Protein AF-A0A7Z9T990-F1 (afdb_monomer_lite)

Sequence (482 aa):
MYRARITFRSVKLALWLLVIVITLSGATLLSQNRRGASSLRGVPALPPPDRPVVLYTAEHPRIRVVPIVSGLEHPWGIAFRRNGDILVTERDRGTLRVIRNGQLLDRDIPGVPEVYTGVRLSGLMDVAVHPEDDTLVYLTYSKPEERDGQRGATVALARGRLDAGAGALTEVRDIFVADGWGGGISASRLHWAADGKLFMSVGGAFQFAETGAYAQDSTTHFGKLLRLNDDGTAPVDNPFVNNADYLPEIYSMGHRNQLGLAFHPETGDLWATENGPQGGDEANIIKPGMNYGWPIASYSRQYSGLPSSETPWLAEFESPEVVWWPSIAPSGLTFYTGEQFPAWKGNLFVGSMMLGRMQHTGHLERIVFNRRGQEIRRESLLTELKQRIRDVQQGPDGYLYVLTEEDNSVLLRIEPARAITEWPGTIVPAVRLNEARIEPLPESSWTADQQTVAAKYTSGGNSRNVLETLIRQPALANRVFP

Foldseek 3Di:
DDDDDPDPPPVVVVVVVVVVVVVVVVVVVVVVVVVPPPDPDADDADDFDPAWDWDQDDQQGIWIKGFLDKQAAQWAEWEAAPVGKIWIARFLVQFIWIQDPSRTDPDTAPDRDDADNPDPQFGWHYWYAQPVHNQKIKTWGFAWDDDPNDIWTWIFIWIFGQDPVVSHTHPIDTLGTWQDIHQFWHAWDWDAAPVQKIKTAIARCDVVVVNQCCLVQQVGRYAFIFIAHPSRHADPPAPCCVPPSHDRRGFEGQGHAWAEWDAQPPPRFIWTWHDDAFWQTAIARRHGPFHQCTPQATPDAHPVRHRSHPHNDDPRHGDGLDTDVGTQRWHYKDAQCFDQCPVRHSWIKIWGQHGRPGQLQTFIKTFDADPVRHTDDIDTHPRVSSFGWHYWDQDPNRWIWTWTGDRIITIMTMGRPPPCPDDPPDDDPPPPPVVDPPPPDPPVPDDPVRVVVLVVPDPDPDSPPPVVVQDPDPVRNVVVPD

Secondary structure (DSSP, 8-state):
-------THHHHHHHHHHHHHHHHHHHHHHHHTTSS-----SPPP-PPPSS-EEE--SSSS-EEEEEEEEEESSEEEEEE-TTS-EEEEETTTTEEEEEETTEE-SS-BTTPPP---SSTT-SEEEEEE-SS-TTEEEEEEEEEEEETTEEEEEEEEEEEEEETTTTEEEEEEEEEE-S--SSS-----EEE-TTS-EEEEE----GGGT-GGGGG-TTS-TTEEEEE-TTSPPPTT-TTTT-TTS-TTEEEB--S-EEEEEE-TTT--EEEEE--SBS-EEEEEE-TT-B--TTTB-S-B-TTSSBSSSBS--TTSPPPSEEESS---EEEEEE---SS-GGGTT-EEEEES-BTTBTT--EEEEEEE-TTS-EEEEEEE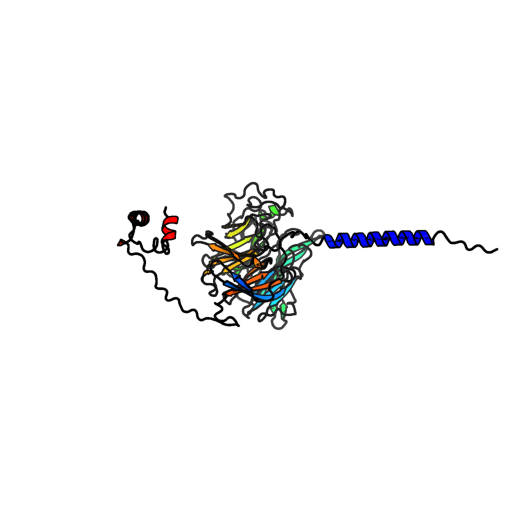SGGG-PPEEEEEE-TTS-EEEEE-STTEEEEEEEE----S--TT-------------PPPPGGG--HHHHHHHHHH-TTS-THHHHTTT-SSHHHHHHH--

Radius of gyration: 30.36 Å; chains: 1; bounding box: 73×124×81 Å

pLDDT: mean 84.43, std 20.23, range [31.12, 98.88]

Structure (mmCIF, N/CA/C/O backbone):
data_AF-A0A7Z9T990-F1
#
_entry.id   AF-A0A7Z9T990-F1
#
loop_
_atom_site.group_PDB
_atom_site.id
_atom_site.type_symbol
_atom_site.label_atom_id
_atom_site.label_alt_id
_atom_site.label_comp_id
_atom_site.label_asym_id
_atom_site.label_entity_id
_atom_site.label_seq_id
_atom_site.pdbx_PDB_ins_code
_atom_site.Cartn_x
_atom_site.Cartn_y
_atom_site.Cartn_z
_atom_site.occupancy
_atom_site.B_iso_or_equiv
_atom_site.auth_seq_id
_atom_site.auth_comp_id
_atom_site.auth_asym_id
_atom_site.auth_atom_id
_atom_site.pdbx_PDB_model_num
ATOM 1 N N . MET A 1 1 ? -33.362 91.838 9.177 1.00 41.88 1 MET A N 1
ATOM 2 C CA . MET A 1 1 ? -32.026 91.330 8.791 1.00 41.88 1 MET A CA 1
ATOM 3 C C . MET A 1 1 ? -31.767 90.018 9.523 1.00 41.88 1 MET A C 1
ATOM 5 O O . MET A 1 1 ? -31.382 90.061 10.676 1.00 41.88 1 MET A O 1
ATOM 9 N N . TYR A 1 2 ? -32.005 88.870 8.883 1.00 33.19 2 TYR A N 1
ATOM 10 C CA . TYR A 1 2 ? -31.392 87.585 9.246 1.00 33.19 2 TYR A CA 1
ATOM 11 C C . TYR A 1 2 ? -31.332 86.736 7.969 1.00 33.19 2 TYR A C 1
ATOM 13 O O . TYR A 1 2 ? -32.351 86.457 7.345 1.00 33.19 2 TYR A O 1
ATOM 21 N N . ARG A 1 3 ? -30.106 86.446 7.522 1.00 36.41 3 ARG A N 1
ATOM 22 C CA . ARG A 1 3 ? -29.782 85.663 6.323 1.00 36.41 3 ARG A CA 1
ATOM 23 C C . ARG A 1 3 ? -29.851 84.173 6.665 1.00 36.41 3 ARG A C 1
ATOM 25 O O . ARG A 1 3 ? -29.091 83.729 7.521 1.00 36.41 3 ARG A O 1
ATOM 32 N N . ALA A 1 4 ? -30.652 83.392 5.943 1.00 40.62 4 ALA A N 1
ATOM 33 C CA . ALA A 1 4 ? -30.495 81.940 5.909 1.00 40.62 4 ALA A CA 1
ATOM 34 C C . ALA A 1 4 ? -29.411 81.583 4.877 1.00 40.62 4 ALA A C 1
ATOM 36 O O . ALA A 1 4 ? -29.612 81.685 3.668 1.00 40.62 4 ALA A O 1
ATOM 37 N N . ARG A 1 5 ? -28.224 81.210 5.367 1.00 43.72 5 ARG A N 1
ATOM 38 C CA . ARG A 1 5 ? -27.164 80.577 4.573 1.00 43.72 5 ARG A CA 1
ATOM 39 C C . ARG A 1 5 ? -27.586 79.137 4.279 1.00 43.72 5 ARG A C 1
ATOM 41 O O . ARG A 1 5 ? -27.457 78.280 5.147 1.00 43.72 5 ARG A O 1
ATOM 48 N N . ILE A 1 6 ? -28.041 78.864 3.060 1.00 43.66 6 ILE A N 1
ATOM 49 C CA . ILE A 1 6 ? -28.084 77.492 2.542 1.00 43.66 6 ILE A CA 1
ATOM 50 C C . ILE A 1 6 ? -26.629 77.071 2.321 1.00 43.66 6 ILE A C 1
ATOM 52 O O . ILE A 1 6 ? -25.906 77.641 1.505 1.00 43.66 6 ILE A O 1
ATOM 56 N N . THR A 1 7 ? -26.158 76.133 3.131 1.00 44.38 7 THR A N 1
ATOM 57 C CA . THR A 1 7 ? -24.786 75.637 3.101 1.00 44.38 7 THR A CA 1
ATOM 58 C C . THR A 1 7 ? -24.570 74.742 1.882 1.00 44.38 7 THR A C 1
ATOM 60 O O . THR A 1 7 ? -25.241 73.735 1.685 1.00 44.38 7 THR A O 1
ATOM 63 N N . PHE A 1 8 ? -23.545 75.066 1.092 1.00 45.69 8 PHE A N 1
ATOM 64 C CA . PHE A 1 8 ? -23.044 74.319 -0.075 1.00 45.69 8 PHE A CA 1
ATOM 65 C C . PHE A 1 8 ? -22.639 72.847 0.200 1.00 45.69 8 PHE A C 1
ATOM 67 O O . PHE A 1 8 ? -22.178 72.147 -0.703 1.00 45.69 8 PHE A O 1
ATOM 74 N N . ARG A 1 9 ? -22.788 72.356 1.439 1.00 47.72 9 ARG A N 1
ATOM 75 C CA . ARG A 1 9 ? -22.489 70.971 1.837 1.00 47.72 9 ARG A CA 1
ATOM 76 C C . ARG A 1 9 ? -23.604 69.988 1.464 1.00 47.72 9 ARG A C 1
ATOM 78 O O . ARG A 1 9 ? -23.295 68.844 1.151 1.00 47.72 9 ARG A O 1
ATOM 85 N N . SER A 1 10 ? -24.861 70.426 1.417 1.00 45.97 10 SER A N 1
ATOM 86 C CA . SER A 1 10 ? -26.015 69.531 1.229 1.00 45.97 10 SER A CA 1
ATOM 87 C C . SER A 1 10 ? -26.155 69.022 -0.211 1.00 45.97 10 SER A C 1
ATOM 89 O O . SER A 1 10 ? -26.530 67.875 -0.431 1.00 45.97 10 SER A O 1
ATOM 91 N N . VAL A 1 11 ? -25.786 69.842 -1.202 1.00 51.78 11 VAL A N 1
ATOM 92 C CA . VAL A 1 11 ? -25.894 69.485 -2.632 1.00 51.78 11 VAL A CA 1
ATOM 93 C C . VAL A 1 11 ? -24.758 68.554 -3.072 1.00 51.78 11 VAL A C 1
ATOM 95 O O . VAL A 1 11 ? -24.977 67.648 -3.873 1.00 51.78 11 VAL A O 1
ATOM 98 N N . LYS A 1 12 ? -23.552 68.701 -2.499 1.00 47.28 12 LYS A N 1
ATOM 99 C CA . LYS A 1 12 ? -22.435 67.782 -2.777 1.00 47.28 12 LYS A CA 1
ATOM 100 C C . LYS A 1 12 ? -22.688 66.387 -2.204 1.00 47.28 12 LYS A C 1
ATOM 102 O O . LYS A 1 12 ? -22.377 65.412 -2.876 1.00 47.28 12 LYS A O 1
ATOM 107 N N . LEU A 1 13 ? -23.296 66.274 -1.020 1.00 50.47 13 LEU A N 1
ATOM 108 C CA . LEU A 1 13 ? -23.609 64.966 -0.431 1.00 50.47 13 LEU A CA 1
ATOM 109 C C . LEU A 1 13 ? -24.668 64.203 -1.249 1.00 50.47 13 LEU A C 1
ATOM 111 O O . LEU A 1 13 ? -24.530 63.001 -1.459 1.00 50.47 13 LEU A O 1
ATOM 115 N N . ALA A 1 14 ? -25.676 64.911 -1.771 1.00 52.78 14 ALA A N 1
ATOM 116 C CA . ALA A 1 14 ? -26.712 64.320 -2.617 1.00 52.78 14 ALA A CA 1
ATOM 117 C C . ALA A 1 14 ? -26.170 63.845 -3.981 1.00 52.78 14 ALA A C 1
ATOM 119 O O . ALA A 1 14 ? -26.540 62.763 -4.435 1.00 52.78 14 ALA A O 1
ATOM 120 N N . LEU A 1 15 ? -25.247 64.593 -4.607 1.00 49.78 15 LEU A N 1
ATOM 121 C CA . LEU A 1 15 ? -24.599 64.151 -5.851 1.00 49.78 15 LEU A CA 1
ATOM 122 C C . LEU A 1 15 ? -23.669 62.943 -5.641 1.00 49.78 15 LEU A C 1
ATOM 124 O O . LEU A 1 15 ? -23.621 62.064 -6.498 1.00 49.78 15 LEU A O 1
ATOM 128 N N . TRP A 1 16 ? -22.965 62.863 -4.506 1.00 47.09 16 TRP A N 1
ATOM 129 C CA . TRP A 1 16 ? -22.115 61.708 -4.187 1.00 47.09 16 TRP A CA 1
ATOM 130 C C . TRP A 1 16 ? -22.931 60.436 -3.916 1.00 47.09 16 TRP A C 1
ATOM 132 O O . TRP A 1 16 ? -22.554 59.361 -4.380 1.00 47.09 16 TRP A O 1
ATOM 142 N N . LEU A 1 17 ? -24.080 60.549 -3.243 1.00 48.41 17 LEU A N 1
ATOM 143 C CA . LEU A 1 17 ? -24.979 59.411 -3.014 1.00 48.41 17 LEU A CA 1
ATOM 144 C C . LEU A 1 17 ? -25.630 58.903 -4.312 1.00 48.41 17 LEU A C 1
ATOM 146 O O . LEU A 1 17 ? -25.752 57.693 -4.488 1.00 48.41 17 LEU A O 1
ATOM 150 N N . LEU A 1 18 ? -25.973 59.786 -5.259 1.00 46.78 18 LEU A N 1
ATOM 151 C CA . LEU A 1 18 ? -26.569 59.375 -6.538 1.00 46.78 18 LEU A CA 1
ATOM 152 C C . LEU A 1 18 ? -25.570 58.621 -7.444 1.00 46.78 18 LEU A C 1
ATOM 154 O O . LEU A 1 18 ? -25.942 57.648 -8.098 1.00 46.78 18 LEU A O 1
ATOM 158 N N . VAL A 1 19 ? -24.290 59.018 -7.445 1.00 50.41 19 VAL A N 1
ATOM 159 C CA . VAL A 1 19 ? -23.225 58.334 -8.209 1.00 50.41 19 VAL A CA 1
ATOM 160 C C . VAL A 1 19 ? -22.893 56.959 -7.613 1.00 50.41 19 VAL A C 1
ATOM 162 O O . VAL A 1 19 ? -22.646 56.011 -8.362 1.00 50.41 19 VAL A O 1
ATOM 165 N N . ILE A 1 20 ? -22.956 56.810 -6.285 1.00 49.66 20 ILE A N 1
ATOM 166 C CA . ILE A 1 20 ? -22.757 55.521 -5.600 1.00 49.66 20 ILE A CA 1
ATOM 167 C C . ILE A 1 20 ? -23.919 54.552 -5.879 1.00 49.66 20 ILE A C 1
ATOM 169 O O . ILE A 1 20 ? -23.688 53.371 -6.130 1.00 49.66 20 ILE A O 1
ATOM 173 N N . VAL A 1 21 ? -25.167 55.030 -5.929 1.00 49.16 21 VAL A N 1
ATOM 174 C CA . VAL A 1 21 ? -26.319 54.159 -6.230 1.00 49.16 21 VAL A CA 1
ATOM 175 C C . VAL A 1 21 ? -26.322 53.699 -7.696 1.00 49.16 21 VAL A C 1
ATOM 177 O O . VAL A 1 21 ? -26.613 52.532 -7.963 1.00 49.16 21 VAL A O 1
ATOM 180 N N . ILE A 1 22 ? -25.921 54.545 -8.654 1.00 47.53 22 ILE A N 1
ATOM 181 C CA . ILE A 1 22 ? -25.831 54.147 -10.074 1.00 47.53 22 ILE A CA 1
ATOM 182 C C . ILE A 1 22 ? -24.653 53.185 -10.321 1.00 47.53 22 ILE A C 1
ATOM 184 O O . ILE A 1 22 ? -24.790 52.247 -11.108 1.00 47.53 22 ILE A O 1
ATOM 188 N N . THR A 1 23 ? -23.532 53.328 -9.603 1.00 44.62 23 THR A N 1
ATOM 189 C CA . THR A 1 23 ? -22.406 52.376 -9.698 1.00 44.62 23 THR A CA 1
ATOM 190 C C . THR A 1 23 ? -22.706 51.031 -9.029 1.00 44.62 23 THR A C 1
ATOM 192 O O . THR A 1 23 ? -22.367 49.997 -9.607 1.00 44.62 23 THR A O 1
ATOM 195 N N . LEU A 1 24 ? -23.427 50.995 -7.899 1.00 41.50 24 LEU A N 1
ATOM 196 C CA . LEU A 1 24 ? -23.871 49.725 -7.301 1.00 41.50 24 LEU A CA 1
ATOM 197 C C . LEU A 1 24 ? -24.972 49.020 -8.116 1.00 41.50 24 LEU A C 1
ATOM 199 O O . LEU A 1 24 ? -24.971 47.790 -8.189 1.00 41.50 24 LEU A O 1
ATOM 203 N N . SER A 1 25 ? -25.868 49.764 -8.772 1.00 41.72 25 SER A N 1
ATOM 204 C CA . SER A 1 25 ? -26.935 49.182 -9.607 1.00 41.72 25 SER A CA 1
ATOM 205 C C . SER A 1 25 ? -26.401 48.663 -10.950 1.00 41.72 25 SER A C 1
ATOM 207 O O . SER A 1 25 ? -26.789 47.591 -11.412 1.00 41.72 25 SER A O 1
ATOM 209 N N . GLY A 1 26 ? -25.442 49.372 -11.560 1.00 37.81 26 GLY A N 1
ATOM 210 C CA . GLY A 1 26 ? -24.760 48.914 -12.775 1.00 37.81 26 GLY A CA 1
ATOM 211 C C . GLY A 1 26 ? -23.862 47.694 -12.534 1.00 37.81 26 GLY A C 1
ATOM 212 O O . GLY A 1 26 ? -23.822 46.784 -13.362 1.00 37.81 26 GLY A O 1
ATOM 213 N N . ALA A 1 27 ? -23.206 47.616 -11.370 1.00 41.53 27 ALA A N 1
ATOM 214 C CA . ALA A 1 27 ? -22.396 46.460 -10.981 1.00 41.53 27 ALA A CA 1
ATOM 215 C C . ALA A 1 27 ? -23.237 45.213 -10.645 1.00 41.53 27 ALA A C 1
ATOM 217 O O . ALA A 1 27 ? -22.772 44.089 -10.836 1.00 41.53 27 ALA A O 1
ATOM 218 N N . THR A 1 28 ? -24.483 45.381 -10.191 1.00 41.06 28 THR A N 1
ATOM 219 C CA . THR A 1 28 ? -25.400 44.258 -9.922 1.00 41.06 28 THR A CA 1
ATOM 220 C C . THR A 1 28 ? -26.102 43.744 -11.183 1.00 41.06 28 THR A C 1
ATOM 222 O O . THR A 1 28 ? -26.283 42.535 -11.318 1.00 41.06 28 THR A O 1
ATOM 225 N N . LEU A 1 29 ? -26.384 44.600 -12.171 1.00 39.03 29 LEU A N 1
ATOM 226 C CA . LEU A 1 29 ? -26.919 44.167 -13.474 1.00 39.03 29 LEU A CA 1
ATOM 227 C C . LEU A 1 29 ? -25.852 43.577 -14.420 1.00 39.03 29 LEU A C 1
ATOM 229 O O . LEU A 1 29 ? -26.168 42.694 -15.218 1.00 39.03 29 LEU A O 1
ATOM 233 N N . LEU A 1 30 ? -24.575 43.957 -14.283 1.00 39.97 30 LEU A N 1
ATOM 234 C CA . LEU A 1 30 ? -23.458 43.303 -14.990 1.00 39.97 30 LEU A CA 1
ATOM 235 C C . LEU A 1 30 ? -22.965 42.011 -14.309 1.00 39.97 30 LEU A C 1
ATOM 237 O O . LEU A 1 30 ? -22.292 41.207 -14.958 1.00 39.97 30 LEU A O 1
ATOM 241 N N . SER A 1 31 ? -23.314 41.768 -13.039 1.00 41.72 31 SER A N 1
ATOM 242 C CA . SER A 1 31 ? -22.973 40.517 -12.341 1.00 41.72 31 SER A CA 1
ATOM 243 C C . SER A 1 31 ? -24.030 39.418 -12.493 1.00 41.72 31 SER A C 1
ATOM 245 O O . SER A 1 31 ? -23.695 38.238 -12.376 1.00 41.72 31 SER A O 1
ATOM 247 N N . GLN A 1 32 ? -25.278 39.760 -12.839 1.00 40.06 32 GLN A N 1
ATOM 248 C CA . GLN A 1 32 ? -26.325 38.763 -13.095 1.00 40.06 32 GLN A CA 1
ATOM 249 C C . GLN A 1 32 ? -26.288 38.179 -14.518 1.00 40.06 32 GLN A C 1
ATOM 251 O O . GLN A 1 32 ? -26.607 37.005 -14.684 1.00 40.06 32 GLN A O 1
ATOM 256 N N . ASN A 1 33 ? -25.766 38.904 -15.516 1.00 37.34 33 ASN A N 1
ATOM 257 C CA . ASN A 1 33 ? -25.625 38.394 -16.892 1.00 37.34 33 ASN A CA 1
ATOM 258 C C . ASN A 1 33 ? -24.295 37.672 -17.199 1.00 37.34 33 ASN A C 1
ATOM 260 O O . ASN A 1 33 ? -24.067 37.257 -18.332 1.00 37.34 33 ASN A O 1
ATOM 264 N N . ARG A 1 34 ? -23.433 37.442 -16.196 1.00 40.66 34 ARG A N 1
ATOM 265 C CA . ARG A 1 34 ? -22.293 36.500 -16.293 1.00 40.66 34 ARG A CA 1
ATOM 266 C C . ARG A 1 34 ? -22.584 35.112 -15.708 1.00 40.66 34 ARG A C 1
ATOM 268 O O . ARG A 1 34 ? -21.692 34.273 -15.663 1.00 40.66 34 ARG A O 1
ATOM 275 N N . ARG A 1 35 ? -23.832 34.827 -15.317 1.00 40.03 35 ARG A N 1
ATOM 276 C CA . ARG A 1 35 ? -24.291 33.479 -14.917 1.00 40.03 35 ARG A CA 1
ATOM 277 C C . ARG A 1 35 ? -24.765 32.618 -16.099 1.00 40.03 35 ARG A C 1
ATOM 279 O O . ARG A 1 35 ? -25.548 31.696 -15.919 1.00 40.03 35 ARG A O 1
ATOM 286 N N . GLY A 1 36 ? -24.278 32.913 -17.302 1.00 46.19 36 GLY A N 1
ATOM 287 C CA . GLY A 1 36 ? -24.614 32.209 -18.540 1.00 46.19 36 GLY A CA 1
ATOM 288 C C . GLY A 1 36 ? -23.374 31.860 -19.354 1.00 46.19 36 GLY A C 1
ATOM 289 O O . GLY A 1 36 ? -23.318 32.194 -20.526 1.00 46.19 36 GLY A O 1
ATOM 290 N N . ALA A 1 37 ? -22.355 31.302 -18.697 1.00 46.19 37 ALA A N 1
ATOM 291 C CA . ALA A 1 37 ? -21.258 30.505 -19.264 1.00 46.19 37 ALA A CA 1
ATOM 292 C C . ALA A 1 37 ? -20.242 30.232 -18.140 1.00 46.19 37 ALA A C 1
ATOM 294 O O . ALA A 1 37 ? -19.090 30.663 -18.206 1.00 46.19 37 ALA A O 1
ATOM 295 N N . SER A 1 38 ? -20.657 29.567 -17.052 1.00 45.53 38 SER A N 1
ATOM 296 C CA . SER A 1 38 ? -19.660 29.000 -16.141 1.00 45.53 38 SER A CA 1
ATOM 297 C C . SER A 1 38 ? -18.990 27.857 -16.890 1.00 45.53 38 SER A C 1
ATOM 299 O O . SER A 1 38 ? -19.566 26.784 -17.052 1.00 45.53 38 SER A O 1
ATOM 301 N N . SER A 1 39 ? -17.796 28.124 -17.410 1.00 45.94 39 SER A N 1
ATOM 302 C CA . SER A 1 39 ? -16.898 27.114 -17.945 1.00 45.94 39 SER A CA 1
ATOM 303 C C . SER A 1 39 ? -16.859 25.924 -16.987 1.00 45.94 39 SER A C 1
ATOM 305 O O . SER A 1 39 ? -16.424 26.089 -15.845 1.00 45.94 39 SER A O 1
ATOM 307 N N . LEU A 1 40 ? -17.302 24.751 -17.435 1.00 44.19 40 LEU A N 1
ATOM 308 C CA . LEU A 1 40 ? -16.980 23.482 -16.791 1.00 44.19 40 LEU A CA 1
ATOM 309 C C . LEU A 1 40 ? -15.447 23.349 -16.821 1.00 44.19 40 LEU A C 1
ATOM 311 O O . LEU A 1 40 ? -14.879 22.904 -17.815 1.00 44.19 40 LEU A O 1
ATOM 315 N N . ARG A 1 41 ? -14.748 23.846 -15.792 1.00 61.47 41 ARG A N 1
ATOM 316 C CA . ARG A 1 41 ? -13.313 23.602 -15.617 1.00 61.47 41 ARG A CA 1
ATOM 317 C C . ARG A 1 41 ? -13.160 22.354 -14.755 1.00 61.47 41 ARG A C 1
ATOM 319 O O . ARG A 1 41 ? -13.451 22.403 -13.567 1.00 61.47 41 ARG A O 1
ATOM 326 N N . GLY A 1 42 ? -12.659 21.280 -15.361 1.00 73.69 42 GLY A N 1
ATOM 327 C CA . GLY A 1 42 ? -12.310 20.035 -14.674 1.00 73.69 42 GLY A CA 1
ATOM 328 C C . GLY A 1 42 ? -13.453 19.024 -14.552 1.00 73.69 42 GLY A C 1
ATOM 329 O O . GLY A 1 42 ? -14.603 19.304 -14.889 1.00 73.69 42 GLY A O 1
ATOM 330 N N . VAL A 1 43 ? -13.101 17.822 -14.090 1.00 85.25 43 VAL A N 1
ATOM 331 C CA . VAL A 1 43 ? -14.057 16.752 -13.774 1.00 85.25 43 VAL A CA 1
ATOM 332 C C . VAL A 1 43 ? -14.759 17.110 -12.458 1.00 85.25 43 VAL A C 1
ATOM 334 O O . VAL A 1 43 ? -14.064 17.428 -11.486 1.00 85.25 43 VAL A O 1
ATOM 337 N N . PRO A 1 44 ? -16.104 17.108 -12.405 1.00 86.88 44 PRO A N 1
ATOM 338 C CA . PRO A 1 44 ? -16.829 17.483 -11.197 1.00 86.88 44 PRO A CA 1
ATOM 339 C C . PRO A 1 44 ? -16.559 16.490 -10.063 1.00 86.88 44 PRO A C 1
ATOM 341 O O . PRO A 1 44 ? -16.520 15.282 -10.292 1.00 86.88 44 PRO A O 1
ATOM 344 N N . ALA A 1 45 ? -16.427 17.010 -8.843 1.00 87.00 45 ALA A N 1
ATOM 345 C CA . ALA A 1 45 ? -16.485 16.193 -7.639 1.00 87.00 45 ALA A CA 1
ATOM 346 C C . ALA A 1 45 ? -17.919 15.680 -7.456 1.00 87.00 45 ALA A C 1
ATOM 348 O O . ALA A 1 45 ? -18.873 16.459 -7.559 1.00 87.00 45 ALA A O 1
ATOM 349 N N . LEU A 1 46 ? -18.072 14.386 -7.186 1.00 89.50 46 LEU A N 1
ATOM 350 C CA . LEU A 1 46 ? -19.348 13.791 -6.801 1.00 89.50 46 LEU A CA 1
ATOM 351 C C . LEU A 1 46 ? -19.273 13.364 -5.334 1.00 89.50 46 LEU A C 1
ATOM 353 O O . LEU A 1 46 ? -18.209 12.926 -4.896 1.00 89.50 46 LEU A O 1
ATOM 357 N N . PRO A 1 47 ? -20.366 13.476 -4.564 1.00 89.06 47 PRO A N 1
ATOM 358 C CA . PRO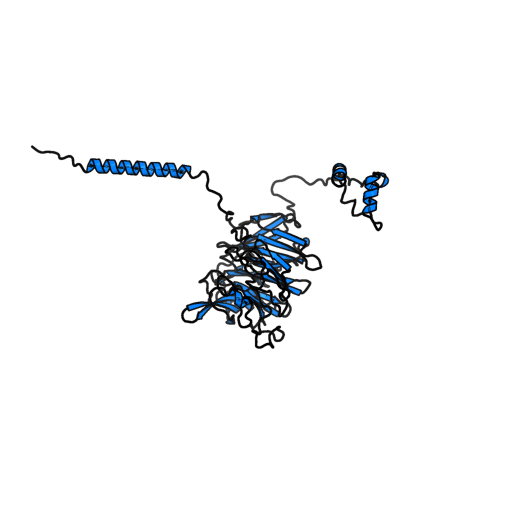 A 1 47 ? -20.414 12.827 -3.265 1.00 89.06 47 PRO A CA 1
ATOM 359 C C . PRO A 1 47 ? -20.309 11.303 -3.450 1.00 89.06 47 PRO A C 1
ATOM 361 O O . PRO A 1 47 ? -20.800 10.778 -4.459 1.00 89.06 47 PRO A O 1
ATOM 364 N N . PRO A 1 48 ? -19.705 10.579 -2.493 1.00 89.19 48 PRO A N 1
ATOM 365 C CA . PRO A 1 48 ? -19.722 9.124 -2.520 1.00 89.19 48 PRO A CA 1
ATOM 366 C C . PRO A 1 48 ? -21.167 8.597 -2.449 1.00 89.19 48 PRO A C 1
ATOM 368 O O . PRO A 1 48 ? -22.060 9.293 -1.953 1.00 89.19 48 PRO A O 1
ATOM 371 N N . PRO A 1 49 ? -21.427 7.370 -2.934 1.00 89.31 49 PRO A N 1
ATOM 372 C CA . PRO A 1 49 ? -22.763 6.794 -2.880 1.00 89.31 49 PRO A CA 1
ATOM 373 C C . PRO A 1 49 ? -23.211 6.589 -1.425 1.00 89.31 49 PRO A C 1
ATOM 375 O O . PRO A 1 49 ? -22.498 5.991 -0.625 1.00 89.31 49 PRO A O 1
ATOM 378 N N . ASP A 1 50 ? -24.422 7.043 -1.107 1.00 90.00 50 ASP A N 1
ATOM 379 C CA . ASP A 1 50 ? -25.093 6.882 0.193 1.00 90.00 50 ASP A CA 1
ATOM 380 C C . ASP A 1 50 ? -26.046 5.673 0.233 1.00 90.00 50 ASP A C 1
ATOM 382 O O . ASP A 1 50 ? -26.535 5.263 1.284 1.00 90.00 50 ASP A O 1
ATOM 386 N N . ARG A 1 51 ? -26.296 5.072 -0.931 1.00 92.00 51 ARG A N 1
ATOM 387 C CA . ARG A 1 51 ? -27.133 3.888 -1.132 1.00 92.00 51 ARG A CA 1
ATOM 388 C C . ARG A 1 51 ? -26.519 2.968 -2.183 1.00 92.00 51 ARG A C 1
ATOM 390 O O . ARG A 1 51 ? -25.689 3.419 -2.975 1.00 92.00 51 ARG A O 1
ATOM 397 N N . PRO A 1 52 ? -26.949 1.697 -2.254 1.00 94.38 52 PRO A N 1
ATOM 398 C CA . PRO A 1 52 ? -26.479 0.790 -3.287 1.00 94.38 52 PRO A CA 1
ATOM 399 C C . PRO A 1 52 ? -26.697 1.341 -4.700 1.00 94.38 52 PRO A C 1
ATOM 401 O O . PRO A 1 52 ? -27.794 1.798 -5.036 1.00 94.38 52 PRO A O 1
ATOM 404 N N . VAL A 1 53 ? -25.672 1.229 -5.543 1.00 93.12 53 VAL A N 1
ATOM 405 C CA . VAL A 1 53 ? -25.737 1.552 -6.975 1.00 93.12 53 VAL A CA 1
ATOM 406 C C . VAL A 1 53 ? -25.444 0.312 -7.810 1.00 93.12 53 VAL A C 1
ATOM 408 O O . VAL A 1 53 ? -24.724 -0.586 -7.377 1.00 93.12 53 VAL A O 1
ATOM 411 N N . VAL A 1 54 ? -26.024 0.241 -9.007 1.00 93.44 54 VAL A N 1
ATOM 412 C CA . VAL A 1 54 ? -25.768 -0.845 -9.960 1.00 93.44 54 VAL A CA 1
ATOM 413 C C . VAL A 1 54 ? -24.933 -0.296 -11.105 1.00 93.44 54 VAL A C 1
ATOM 415 O O . VAL A 1 54 ? -25.351 0.659 -11.756 1.00 93.44 54 VAL A O 1
ATOM 418 N N . LEU A 1 55 ? -23.779 -0.910 -11.344 1.00 91.75 55 LEU A N 1
ATOM 419 C CA . LEU A 1 55 ? -22.843 -0.540 -12.406 1.00 91.75 55 LEU A CA 1
ATOM 420 C C . LEU A 1 55 ? -22.663 -1.705 -13.377 1.00 91.75 55 LEU A C 1
ATOM 422 O O . LEU A 1 55 ? -22.910 -2.857 -13.018 1.00 91.75 55 LEU A O 1
ATOM 426 N N . TYR A 1 56 ? -22.247 -1.406 -14.602 1.00 88.38 56 TYR A N 1
ATOM 427 C CA . TYR A 1 56 ? -22.032 -2.404 -15.647 1.00 88.38 56 TYR A CA 1
ATOM 428 C C . TYR A 1 56 ? -20.553 -2.782 -15.735 1.00 88.38 56 TYR A C 1
ATOM 430 O O . TYR A 1 56 ? -19.690 -1.937 -15.517 1.00 88.38 56 TYR A O 1
ATOM 438 N N . THR A 1 57 ? -20.268 -4.045 -16.056 1.00 88.94 57 THR A N 1
ATOM 439 C CA . THR A 1 57 ? -18.898 -4.531 -16.302 1.00 88.94 57 THR A CA 1
ATOM 440 C C . THR A 1 57 ? -18.876 -5.453 -17.520 1.00 88.94 57 THR A C 1
ATOM 442 O O . THR A 1 57 ? -19.914 -5.979 -17.932 1.00 88.94 57 THR A O 1
ATOM 445 N N . ALA A 1 58 ? -17.699 -5.659 -18.100 1.00 81.31 58 ALA A N 1
ATOM 446 C CA . ALA A 1 58 ? -17.488 -6.395 -19.336 1.00 81.31 58 ALA A CA 1
ATOM 447 C C . ALA A 1 58 ? -17.768 -7.900 -19.202 1.00 81.31 58 ALA A C 1
ATOM 449 O O . ALA A 1 58 ? -18.233 -8.515 -20.156 1.00 81.31 58 ALA A O 1
ATOM 450 N N . GLU A 1 59 ? -17.473 -8.504 -18.046 1.00 74.25 59 GLU A N 1
ATOM 451 C CA . GLU A 1 59 ? -17.637 -9.956 -17.829 1.00 74.25 59 GLU A CA 1
ATOM 452 C C . GLU A 1 59 ? -18.743 -10.304 -16.839 1.00 74.25 59 GLU A C 1
ATOM 454 O O . GLU A 1 59 ? -19.372 -11.354 -16.963 1.00 74.25 59 GLU A O 1
ATOM 459 N N . HIS A 1 60 ? -19.022 -9.417 -15.886 1.00 74.75 60 HIS A N 1
ATOM 460 C CA . HIS A 1 60 ? -20.161 -9.549 -14.994 1.00 74.75 60 HIS A CA 1
ATOM 461 C C . HIS A 1 60 ? -21.135 -8.404 -15.295 1.00 74.75 60 HIS A C 1
ATOM 463 O O . HIS A 1 60 ? -20.954 -7.301 -14.776 1.00 74.75 60 HIS A O 1
ATOM 469 N N . PRO A 1 61 ? -22.168 -8.617 -16.133 1.00 77.31 61 PRO A N 1
ATOM 470 C CA . PRO A 1 61 ? -22.869 -7.533 -16.823 1.00 77.31 61 PRO A CA 1
ATOM 471 C C . PRO A 1 61 ? -23.408 -6.461 -15.880 1.00 77.31 61 PRO A C 1
ATOM 473 O O . PRO A 1 61 ? -23.539 -5.314 -16.285 1.00 77.31 61 PRO A O 1
ATOM 476 N N . ARG A 1 62 ? -23.705 -6.815 -14.624 1.00 87.50 62 ARG A N 1
ATOM 477 C CA . ARG A 1 62 ? -24.037 -5.855 -13.573 1.00 87.50 62 ARG A CA 1
ATOM 478 C C . ARG A 1 62 ? -23.396 -6.227 -12.244 1.00 87.50 62 ARG A C 1
ATOM 480 O O . ARG A 1 62 ? -23.473 -7.382 -11.833 1.00 87.50 62 ARG A O 1
ATOM 487 N N . ILE A 1 63 ? -22.862 -5.248 -11.535 1.00 93.56 63 ILE A N 1
ATOM 488 C CA . ILE A 1 63 ? -22.411 -5.361 -10.145 1.00 93.56 63 ILE A CA 1
ATOM 489 C C . ILE A 1 63 ? -23.226 -4.409 -9.278 1.00 93.56 63 ILE A C 1
ATOM 491 O O . ILE A 1 63 ? -23.682 -3.369 -9.750 1.00 93.56 63 ILE A O 1
ATOM 495 N N . ARG A 1 64 ? -23.431 -4.771 -8.015 1.00 95.00 64 ARG A N 1
ATOM 496 C CA . ARG A 1 64 ? -24.026 -3.909 -6.999 1.00 95.00 64 ARG A CA 1
ATOM 497 C C . ARG A 1 64 ? -22.911 -3.394 -6.099 1.00 95.00 64 ARG A C 1
ATOM 499 O O . ARG A 1 64 ? -22.201 -4.184 -5.493 1.00 95.00 64 ARG A O 1
ATOM 506 N N . VAL A 1 65 ? -22.769 -2.080 -6.009 1.00 96.56 65 VAL A N 1
ATOM 507 C CA . VAL A 1 65 ? -21.795 -1.416 -5.140 1.00 96.56 65 VAL A CA 1
ATOM 508 C C . VAL A 1 65 ? -22.553 -0.865 -3.946 1.00 96.56 65 VAL A C 1
ATOM 510 O O . VAL A 1 65 ? -23.419 -0.006 -4.104 1.00 96.56 65 VAL A O 1
ATOM 513 N N . VAL A 1 66 ? -22.278 -1.412 -2.768 1.00 97.12 66 VAL A N 1
ATOM 514 C CA . VAL A 1 66 ? -23.000 -1.138 -1.524 1.00 97.12 66 VAL A CA 1
ATOM 515 C C . VAL A 1 66 ? -22.101 -0.318 -0.600 1.00 97.12 66 VAL A C 1
ATOM 517 O O . VAL A 1 66 ? -21.050 -0.827 -0.213 1.00 97.12 66 VAL A O 1
ATOM 520 N N . PRO A 1 67 ? -22.474 0.914 -0.214 1.00 96.62 67 PRO A N 1
ATOM 521 C CA . PRO A 1 67 ? -21.776 1.604 0.863 1.00 96.62 67 PRO A CA 1
ATOM 522 C C . PRO A 1 67 ? -22.035 0.877 2.185 1.00 96.62 67 PRO A C 1
ATOM 524 O O . PRO A 1 67 ? -23.185 0.659 2.564 1.00 96.62 67 PRO A O 1
ATOM 527 N N . ILE A 1 68 ? -20.959 0.461 2.853 1.00 97.56 68 ILE A N 1
ATOM 528 C CA . ILE A 1 68 ? -21.003 -0.201 4.161 1.00 97.56 68 ILE A CA 1
ATOM 529 C C . ILE A 1 68 ? -21.027 0.853 5.263 1.00 97.56 68 ILE A C 1
ATOM 531 O O . ILE A 1 68 ? -21.913 0.837 6.107 1.00 97.56 68 ILE A O 1
ATOM 535 N N . VAL A 1 69 ? -20.081 1.793 5.222 1.00 96.88 69 VAL A N 1
ATOM 536 C CA . VAL A 1 69 ? -20.028 2.952 6.120 1.00 96.88 69 VAL A CA 1
ATOM 537 C C . VAL A 1 69 ? -19.559 4.190 5.362 1.00 96.88 69 VAL A C 1
ATOM 539 O O . VAL A 1 69 ? -18.887 4.083 4.335 1.00 96.88 69 VAL A O 1
ATOM 542 N N . SER A 1 70 ? -19.888 5.355 5.911 1.00 95.06 70 SER A N 1
ATOM 543 C CA . SER A 1 70 ? -19.435 6.678 5.477 1.00 95.06 70 SER A CA 1
ATOM 544 C C . SER A 1 70 ? -18.852 7.458 6.657 1.00 95.06 70 SER A C 1
ATOM 546 O O . SER A 1 70 ? -19.000 7.037 7.805 1.00 95.06 70 SER A O 1
ATOM 548 N N . GLY A 1 71 ? -18.258 8.624 6.395 1.00 92.19 71 GLY A N 1
ATOM 549 C CA . GLY A 1 71 ? -17.731 9.508 7.441 1.00 92.19 71 GLY A CA 1
ATOM 550 C C . GLY A 1 71 ? -16.330 9.133 7.928 1.00 92.19 71 GLY A C 1
ATOM 551 O O . GLY A 1 71 ? -15.964 9.494 9.044 1.00 92.19 71 GLY A O 1
ATOM 552 N N . LEU A 1 72 ? -15.576 8.391 7.113 1.00 96.44 72 LEU A N 1
ATOM 553 C CA . LEU A 1 72 ? -14.143 8.177 7.311 1.00 96.44 72 LEU A CA 1
ATOM 554 C C . LEU A 1 72 ? -13.367 9.383 6.765 1.00 96.44 72 LEU A C 1
ATOM 556 O O . LEU A 1 72 ? -13.701 9.878 5.689 1.00 96.44 72 LEU A O 1
ATOM 560 N N . GLU A 1 73 ? -12.314 9.813 7.453 1.00 94.00 73 GLU A N 1
ATOM 561 C CA . GLU A 1 73 ? -11.479 10.947 7.038 1.00 94.00 73 GLU A CA 1
ATOM 562 C C . GLU A 1 73 ? -10.120 10.455 6.523 1.00 94.00 73 GLU A C 1
ATOM 564 O O . GLU A 1 73 ? -9.306 9.944 7.295 1.00 94.00 73 GLU A O 1
ATOM 569 N N . HIS A 1 74 ? -9.884 10.581 5.210 1.00 95.06 74 HIS A N 1
ATOM 570 C CA . HIS A 1 74 ? -8.669 10.097 4.537 1.00 95.06 74 HIS A CA 1
ATOM 571 C C . HIS A 1 74 ? -8.200 8.713 5.026 1.00 95.06 74 HIS A C 1
ATOM 573 O O . HIS A 1 74 ? -7.061 8.570 5.494 1.00 95.06 74 HIS A O 1
ATOM 579 N N . PRO A 1 75 ? -9.064 7.684 4.969 1.00 97.50 75 PRO A N 1
ATOM 580 C CA . PRO A 1 75 ? -8.688 6.368 5.441 1.00 97.50 75 PRO A CA 1
ATOM 581 C C . PRO A 1 75 ? -7.578 5.790 4.557 1.00 97.50 75 PRO A C 1
ATOM 583 O O . PRO A 1 75 ? -7.482 6.155 3.384 1.00 97.50 75 PRO A O 1
ATOM 586 N N . TRP A 1 76 ? -6.724 4.919 5.104 1.00 97.56 76 TRP A N 1
ATOM 587 C CA . TRP A 1 76 ? -5.537 4.425 4.391 1.00 97.56 76 TRP A CA 1
ATOM 588 C C . TRP A 1 76 ? -5.537 2.913 4.161 1.00 97.56 76 TRP A C 1
ATOM 590 O O . TRP A 1 76 ? -5.383 2.484 3.019 1.00 97.56 76 TRP A O 1
ATOM 600 N N . GLY A 1 77 ? -5.726 2.117 5.212 1.00 97.50 77 GLY A N 1
ATOM 601 C CA . GLY A 1 77 ? -5.721 0.655 5.150 1.00 97.50 77 GLY A CA 1
ATOM 602 C C . GLY A 1 77 ? -6.888 0.050 5.921 1.00 97.50 77 GLY A C 1
ATOM 603 O O . GLY A 1 77 ? -7.454 0.686 6.819 1.00 97.50 77 GLY A O 1
ATOM 604 N N . ILE A 1 78 ? -7.251 -1.184 5.563 1.00 98.56 78 ILE A N 1
ATOM 605 C CA . ILE A 1 78 ? -8.235 -1.987 6.295 1.00 98.56 78 ILE A CA 1
ATOM 606 C C . ILE A 1 78 ? -7.661 -3.349 6.689 1.00 98.56 78 ILE A C 1
ATOM 608 O O . ILE A 1 78 ? -6.835 -3.907 5.977 1.00 98.56 78 ILE A O 1
ATOM 612 N N . ALA A 1 79 ? -8.142 -3.921 7.792 1.00 98.31 79 ALA A N 1
ATOM 613 C CA . ALA A 1 79 ? -7.838 -5.303 8.164 1.00 98.31 79 ALA A CA 1
ATOM 614 C C . ALA A 1 79 ? -9.090 -6.018 8.674 1.00 98.31 79 ALA A C 1
ATOM 616 O O . ALA A 1 79 ? -9.770 -5.535 9.583 1.00 98.31 79 ALA A O 1
ATOM 617 N N . PHE A 1 80 ? -9.384 -7.185 8.100 1.00 98.12 80 PHE A N 1
ATOM 618 C CA . PHE A 1 80 ? -10.464 -8.049 8.569 1.00 98.12 80 PHE A CA 1
ATOM 619 C C . PHE A 1 80 ? -10.016 -8.851 9.784 1.00 98.12 80 PHE A C 1
ATOM 621 O O . PHE A 1 80 ? -8.994 -9.535 9.750 1.00 98.12 80 PHE A O 1
ATOM 628 N N . ARG A 1 81 ? -10.829 -8.815 10.836 1.00 96.94 81 ARG A N 1
ATOM 629 C CA . ARG A 1 81 ? -10.652 -9.633 12.032 1.00 96.94 81 ARG A CA 1
ATOM 630 C C . ARG A 1 81 ? -11.449 -10.926 11.929 1.00 96.94 81 ARG A C 1
ATOM 632 O O . ARG A 1 81 ? -12.488 -10.990 11.266 1.00 96.94 81 ARG A O 1
ATOM 639 N N . ARG A 1 82 ? -11.019 -11.958 12.655 1.00 94.62 82 ARG A N 1
ATOM 640 C CA . ARG A 1 82 ? -11.685 -13.274 12.702 1.00 94.62 82 ARG A CA 1
ATOM 641 C C . ARG A 1 82 ? -13.094 -13.192 13.287 1.00 94.62 82 ARG A C 1
ATOM 643 O O . ARG A 1 82 ? -13.938 -14.022 12.967 1.00 94.62 82 ARG A O 1
ATOM 650 N N . ASN A 1 83 ? -13.359 -12.196 14.133 1.00 93.31 83 ASN A N 1
ATOM 651 C CA . ASN A 1 83 ? -14.686 -11.952 14.702 1.00 93.31 83 ASN A CA 1
ATOM 652 C C . ASN A 1 83 ? -15.641 -11.190 13.756 1.00 93.31 83 ASN A C 1
ATOM 654 O O . ASN A 1 83 ? -16.781 -10.938 14.141 1.00 93.31 83 ASN A O 1
ATOM 658 N N . GLY A 1 84 ? -15.192 -10.821 12.550 1.00 94.44 84 GLY A N 1
ATOM 659 C CA . GLY A 1 84 ? -15.972 -10.078 11.558 1.00 94.44 84 GLY A CA 1
ATOM 660 C C . GLY A 1 84 ? -15.884 -8.553 11.669 1.00 94.44 84 GLY A C 1
ATOM 661 O O . GLY A 1 84 ? -16.470 -7.862 10.836 1.00 94.44 84 GLY A O 1
ATOM 662 N N . ASP A 1 85 ? -15.162 -8.015 12.657 1.00 96.69 85 ASP A N 1
ATOM 663 C CA . ASP A 1 85 ? -14.847 -6.586 12.693 1.00 96.69 85 ASP A CA 1
ATOM 664 C C . ASP A 1 85 ? -13.872 -6.222 11.561 1.00 96.69 85 ASP A C 1
ATOM 666 O O . ASP A 1 85 ? -13.027 -7.025 11.159 1.00 96.69 85 ASP A O 1
ATOM 670 N N . ILE A 1 86 ? -13.945 -4.978 11.091 1.00 98.50 86 ILE A N 1
ATOM 671 C CA . ILE A 1 86 ? -12.968 -4.398 10.165 1.00 98.50 86 ILE A CA 1
ATOM 672 C C . ILE A 1 86 ? -12.263 -3.253 10.889 1.00 98.50 86 ILE A C 1
ATOM 674 O O . ILE A 1 86 ? -12.919 -2.313 11.345 1.00 98.50 86 ILE A O 1
ATOM 678 N N . LEU A 1 87 ? -10.939 -3.332 11.003 1.00 98.56 87 LEU A N 1
ATOM 679 C CA . LEU A 1 87 ? -10.107 -2.213 11.440 1.00 98.56 87 LEU A CA 1
ATOM 680 C C . LEU A 1 87 ? -9.863 -1.281 10.257 1.00 98.56 87 LEU A C 1
ATOM 682 O O . LEU A 1 87 ? -9.639 -1.764 9.150 1.00 98.56 87 LEU A O 1
ATOM 686 N N . VAL A 1 88 ? -9.898 0.030 10.486 1.00 98.62 88 VAL A N 1
ATOM 687 C CA . VAL A 1 88 ? -9.632 1.048 9.458 1.00 98.62 88 VAL A CA 1
ATOM 688 C C . VAL A 1 88 ? -8.736 2.131 10.042 1.00 98.62 88 VAL A C 1
ATOM 690 O O . VAL A 1 88 ? -9.040 2.665 11.106 1.00 98.62 88 VAL A O 1
ATOM 693 N N . THR A 1 89 ? -7.651 2.479 9.364 1.00 98.56 89 THR A N 1
ATOM 694 C CA . THR A 1 89 ? -6.799 3.614 9.746 1.00 98.56 89 THR A CA 1
ATOM 695 C C . THR A 1 89 ? -7.277 4.895 9.076 1.00 98.56 89 THR A C 1
ATOM 697 O O . THR A 1 89 ? -7.614 4.876 7.895 1.00 98.56 89 THR A O 1
ATOM 700 N N . GLU A 1 90 ? -7.291 6.012 9.804 1.00 97.31 90 GLU A N 1
ATOM 701 C CA . GLU A 1 90 ? -7.529 7.361 9.268 1.00 97.31 90 GLU A CA 1
ATOM 702 C C . GLU A 1 90 ? -6.213 8.143 9.277 1.00 97.31 90 GLU A C 1
ATOM 704 O O . GLU A 1 90 ? -5.666 8.441 10.345 1.00 97.31 90 GLU A O 1
ATOM 709 N N . ARG A 1 91 ? -5.685 8.465 8.088 1.00 95.75 91 ARG A N 1
ATOM 710 C CA . ARG A 1 91 ? -4.311 8.964 7.937 1.00 95.75 91 ARG A CA 1
ATOM 711 C C . ARG A 1 91 ? -4.093 10.282 8.658 1.00 95.75 91 ARG A C 1
ATOM 713 O O . ARG A 1 91 ? -3.192 10.386 9.487 1.00 95.75 91 ARG A O 1
ATOM 720 N N . ASP A 1 92 ? -4.926 11.263 8.339 1.00 92.38 92 ASP A N 1
ATOM 721 C CA . ASP A 1 92 ? -4.718 12.654 8.748 1.00 92.38 92 ASP A CA 1
ATOM 722 C C . ASP A 1 92 ? -5.121 12.881 10.213 1.00 92.38 92 ASP A C 1
ATOM 724 O O . ASP A 1 92 ? -4.556 13.739 10.891 1.00 92.38 92 ASP A O 1
ATOM 728 N N . ARG A 1 93 ? -6.049 12.062 10.728 1.00 93.88 93 ARG A N 1
ATOM 729 C CA . ARG A 1 93 ? -6.436 12.058 12.146 1.00 93.88 93 ARG A CA 1
ATOM 730 C C . ARG A 1 93 ? -5.479 11.259 13.025 1.00 93.88 93 ARG A C 1
ATOM 732 O O . ARG A 1 93 ? -5.423 11.503 14.227 1.00 93.88 93 ARG A O 1
ATOM 739 N N . GLY A 1 94 ? -4.752 10.305 12.445 1.00 96.12 94 GLY A N 1
ATOM 740 C CA . GLY A 1 94 ? -3.889 9.391 13.185 1.00 96.12 94 GLY A CA 1
ATOM 741 C C . GLY A 1 94 ? -4.664 8.382 14.038 1.00 96.12 94 GLY A C 1
ATOM 742 O O . GLY A 1 94 ? -4.150 7.943 15.060 1.00 96.12 94 GLY A O 1
ATOM 743 N N . THR A 1 95 ? -5.900 8.043 13.660 1.00 97.19 95 THR A N 1
ATOM 744 C CA . THR A 1 95 ? -6.830 7.242 14.475 1.00 97.19 95 THR A CA 1
ATOM 745 C C . THR A 1 95 ? -7.074 5.856 13.886 1.00 97.19 95 THR A C 1
ATOM 747 O O . THR A 1 95 ? -7.133 5.674 12.670 1.00 97.19 95 THR A O 1
ATOM 750 N N . LEU A 1 96 ? -7.269 4.865 14.761 1.00 98.44 96 LEU A N 1
ATOM 751 C CA . LEU A 1 96 ? -7.701 3.518 14.386 1.00 98.44 96 LEU A CA 1
ATOM 752 C C . LEU A 1 96 ? -9.193 3.353 14.689 1.00 98.44 96 LEU A C 1
ATOM 754 O O . LEU A 1 96 ? -9.640 3.532 15.820 1.00 98.44 96 LEU A O 1
ATOM 758 N N . ARG A 1 97 ? -9.979 3.006 13.677 1.00 97.94 97 ARG A N 1
ATOM 759 C CA . ARG A 1 97 ? -11.437 2.869 13.735 1.00 97.94 97 ARG A CA 1
ATOM 760 C C . ARG A 1 97 ? -11.858 1.412 13.619 1.00 97.94 97 ARG A C 1
ATOM 762 O O . ARG A 1 97 ? -11.113 0.573 13.117 1.00 97.94 97 ARG A O 1
ATOM 769 N N . VAL A 1 98 ? -13.082 1.128 14.061 1.00 97.56 98 VAL A N 1
ATOM 770 C CA . VAL A 1 98 ? -13.699 -0.199 13.965 1.00 97.56 98 VAL A CA 1
ATOM 771 C C . VAL A 1 98 ? -15.032 -0.086 13.253 1.00 97.56 98 VAL A C 1
ATOM 773 O O . VAL A 1 98 ? -15.879 0.729 13.626 1.00 97.56 98 VAL A O 1
ATOM 776 N N . ILE A 1 99 ? -15.235 -0.951 12.269 1.00 98.06 99 ILE A N 1
ATOM 777 C CA . ILE A 1 99 ? -16.541 -1.225 11.685 1.00 98.06 99 ILE A CA 1
ATOM 778 C C . ILE A 1 99 ? -16.996 -2.578 12.216 1.00 98.06 99 ILE A C 1
ATOM 780 O O . ILE A 1 99 ? -16.326 -3.590 12.014 1.00 98.06 99 ILE A O 1
ATOM 784 N N . ARG A 1 100 ? -18.151 -2.598 12.877 1.00 95.75 100 ARG A N 1
ATOM 785 C CA . ARG A 1 100 ? -18.763 -3.802 13.441 1.00 95.75 100 ARG A CA 1
ATOM 786 C C . ARG A 1 100 ? -20.176 -3.934 12.909 1.00 95.75 100 ARG A C 1
ATOM 788 O O . ARG A 1 100 ? -20.957 -2.994 13.000 1.00 95.75 100 ARG A O 1
ATOM 795 N N . ASN A 1 101 ? -20.514 -5.098 12.357 1.00 94.50 101 ASN A N 1
ATOM 796 C CA . ASN A 1 101 ? -21.848 -5.370 11.806 1.00 94.50 101 ASN A CA 1
ATOM 797 C C . ASN A 1 101 ? -22.323 -4.303 10.793 1.00 94.50 101 ASN A C 1
ATOM 799 O O . ASN A 1 101 ? -23.495 -3.933 10.772 1.00 94.50 101 ASN A O 1
ATOM 803 N N . GLY A 1 102 ? -21.402 -3.785 9.973 1.00 94.12 102 GLY A N 1
ATOM 804 C CA . GLY A 1 102 ? -21.695 -2.739 8.988 1.00 94.12 102 GLY A CA 1
ATOM 805 C C . GLY A 1 102 ? -21.916 -1.342 9.576 1.00 94.12 102 GLY A C 1
ATOM 806 O O . GLY A 1 102 ? -22.447 -0.481 8.887 1.00 94.12 102 GLY A O 1
ATOM 807 N N . GLN A 1 103 ? -21.533 -1.103 10.831 1.00 96.25 103 GLN A N 1
ATOM 808 C CA . GLN A 1 103 ? -21.620 0.206 11.476 1.00 96.25 103 GLN A CA 1
ATOM 809 C C . GLN A 1 103 ? -20.243 0.662 11.942 1.00 96.25 103 GLN A C 1
ATOM 811 O O . GLN A 1 103 ? -19.504 -0.106 12.558 1.00 96.25 103 GLN A O 1
ATOM 816 N N . LEU A 1 104 ? -19.907 1.918 11.656 1.00 96.81 104 LEU A N 1
ATOM 817 C CA . LEU A 1 104 ? -18.706 2.551 12.179 1.00 96.81 104 LEU A CA 1
ATOM 818 C C . LEU A 1 104 ? -18.944 2.905 13.649 1.00 96.81 104 LEU A C 1
ATOM 820 O O . LEU A 1 104 ? -19.931 3.564 13.966 1.00 96.81 104 LEU A O 1
ATOM 824 N N . LEU A 1 105 ? -18.060 2.461 14.541 1.00 95.81 105 LEU A N 1
ATOM 825 C CA . LEU A 1 105 ? -18.176 2.794 15.958 1.00 95.81 105 LEU A CA 1
ATOM 826 C C . LEU A 1 105 ? -17.853 4.279 16.202 1.00 95.81 105 LEU A C 1
ATOM 828 O O . LEU A 1 105 ? -16.944 4.849 15.586 1.00 95.81 105 LEU A O 1
ATOM 832 N N . ASP A 1 106 ? -18.586 4.885 17.140 1.00 93.19 106 ASP A N 1
ATOM 833 C CA . ASP A 1 106 ? -18.460 6.309 17.485 1.00 93.19 106 ASP A CA 1
ATOM 834 C C . ASP A 1 106 ? -17.078 6.663 18.043 1.00 93.19 106 ASP A C 1
ATOM 836 O O . ASP A 1 106 ? -16.556 7.745 17.780 1.00 93.19 106 ASP A O 1
ATOM 840 N N . ARG A 1 107 ? -16.487 5.751 18.824 1.00 93.94 107 ARG A N 1
ATOM 841 C CA . ARG A 1 107 ? -15.154 5.916 19.411 1.00 93.94 107 ARG A CA 1
ATOM 842 C C . ARG A 1 107 ? -14.106 5.191 18.578 1.00 93.94 107 ARG A C 1
ATOM 844 O O . ARG A 1 107 ? -14.322 4.061 18.140 1.00 93.94 107 ARG A O 1
ATOM 851 N N . ASP A 1 108 ? -12.977 5.852 18.383 1.00 95.81 108 ASP A N 1
ATOM 852 C CA . ASP A 1 108 ? -11.737 5.255 17.909 1.00 95.81 108 ASP A CA 1
ATOM 853 C C . ASP A 1 108 ? -11.103 4.355 18.984 1.00 95.81 108 ASP A C 1
ATOM 855 O O . ASP A 1 108 ? -11.447 4.427 20.166 1.00 95.81 108 ASP A O 1
ATOM 859 N N . ILE A 1 109 ? -10.200 3.470 18.557 1.00 97.31 109 ILE A N 1
ATOM 860 C CA . ILE A 1 109 ? -9.384 2.640 19.445 1.00 97.31 109 ILE A CA 1
ATOM 861 C C . ILE A 1 109 ? -8.251 3.522 19.995 1.00 97.31 109 ILE A C 1
ATOM 863 O O . ILE A 1 109 ? -7.365 3.911 19.227 1.00 97.31 109 ILE A O 1
ATOM 867 N N . PRO A 1 110 ? -8.222 3.820 21.308 1.00 97.38 110 PRO A N 1
ATOM 868 C CA . PRO A 1 110 ? -7.110 4.536 21.913 1.00 97.38 110 PRO A CA 1
ATOM 869 C C . PRO A 1 110 ? -5.864 3.645 22.006 1.00 97.38 110 PRO A C 1
ATOM 871 O O . PRO A 1 110 ? -5.950 2.418 21.957 1.00 97.38 110 PRO A O 1
ATOM 874 N N . GLY A 1 111 ? -4.704 4.272 22.207 1.00 96.62 111 GLY A N 1
ATOM 875 C CA . GLY A 1 111 ? -3.423 3.580 22.394 1.00 96.62 111 GLY A CA 1
ATOM 876 C C . GLY A 1 111 ? -2.578 3.446 21.127 1.00 96.62 111 GLY A C 1
ATOM 877 O O . GLY A 1 111 ? -1.475 2.917 21.203 1.00 96.62 111 GLY A O 1
ATOM 878 N N . VAL A 1 112 ? -3.044 3.949 19.980 1.00 97.25 112 VAL A N 1
ATOM 879 C CA . VAL A 1 112 ? -2.195 4.116 18.788 1.00 97.25 112 VAL A CA 1
ATOM 880 C C . VAL A 1 112 ? -0.960 4.991 19.103 1.00 97.25 112 VAL A C 1
ATOM 882 O O . VAL A 1 112 ? -1.044 5.846 19.990 1.00 97.25 112 VAL A O 1
ATOM 885 N N . PRO A 1 113 ? 0.186 4.795 18.416 1.00 96.94 113 PRO A N 1
ATOM 886 C CA . PRO A 1 113 ? 1.387 5.615 18.615 1.00 96.94 113 PRO A CA 1
ATOM 887 C C . PRO A 1 113 ? 1.144 7.113 18.375 1.00 96.94 113 PRO A C 1
ATOM 889 O O . PRO A 1 113 ? 0.186 7.493 17.708 1.00 96.94 113 PRO A O 1
ATOM 892 N N . GLU A 1 114 ? 2.045 7.978 18.852 1.00 95.69 114 GLU A N 1
ATOM 893 C CA . GLU A 1 114 ? 2.037 9.386 18.434 1.00 95.69 114 GLU A CA 1
ATOM 894 C C . GLU A 1 114 ? 2.336 9.481 16.931 1.00 95.69 114 GLU A C 1
ATOM 896 O O . GLU A 1 114 ? 3.411 9.090 16.478 1.00 95.69 114 GLU A O 1
ATOM 901 N N . VAL A 1 115 ? 1.396 10.028 16.159 1.00 95.19 115 VAL A N 1
ATOM 902 C CA . VAL A 1 115 ? 1.486 10.110 14.698 1.00 95.19 115 VAL A CA 1
ATOM 903 C C . VAL A 1 115 ? 1.835 11.526 14.245 1.00 95.19 115 VAL A C 1
ATOM 905 O O . VAL A 1 115 ? 1.192 12.501 14.629 1.00 95.19 115 VAL A O 1
ATOM 908 N N . TYR A 1 116 ? 2.818 11.646 13.354 1.00 93.06 116 TYR A N 1
ATOM 909 C CA . TYR A 1 116 ? 3.133 12.897 12.678 1.00 93.06 116 TYR A CA 1
ATOM 910 C C . TYR A 1 116 ? 2.223 13.127 11.462 1.00 93.06 116 TYR A C 1
ATOM 912 O O . TYR A 1 116 ? 2.320 12.440 10.445 1.00 93.06 116 TYR A O 1
ATOM 920 N N . THR A 1 117 ? 1.380 14.154 11.529 1.00 88.44 117 THR A N 1
ATOM 921 C CA . THR A 1 117 ? 0.430 14.552 10.466 1.00 88.44 117 THR A CA 1
ATOM 922 C C . THR A 1 117 ? 0.782 15.913 9.842 1.00 88.44 117 THR A C 1
ATOM 924 O O . THR A 1 117 ? -0.022 16.529 9.150 1.00 88.44 117 THR A O 1
ATOM 927 N N . GLY A 1 118 ? 1.999 16.414 10.097 1.00 76.25 118 GLY A N 1
ATOM 928 C CA . GLY A 1 118 ? 2.407 17.786 9.777 1.00 76.25 118 GLY A CA 1
ATOM 929 C C . GLY A 1 118 ? 2.740 18.067 8.308 1.00 76.25 118 GLY A C 1
ATOM 930 O O . GLY A 1 118 ? 2.933 19.231 7.956 1.00 76.25 118 GLY A O 1
ATOM 931 N N . VAL A 1 119 ? 2.822 17.046 7.444 1.00 77.62 119 VAL A N 1
ATOM 932 C CA . VAL A 1 119 ? 3.138 17.215 6.016 1.00 77.62 119 VAL A CA 1
ATOM 933 C C . VAL A 1 119 ? 2.281 16.319 5.127 1.00 77.62 119 VAL A C 1
ATOM 935 O O . VAL A 1 119 ? 1.723 15.309 5.542 1.00 77.62 119 VAL A O 1
ATOM 938 N N . ARG A 1 120 ? 2.202 16.680 3.844 1.00 76.81 120 ARG A N 1
ATOM 939 C CA . ARG A 1 120 ? 1.483 15.892 2.839 1.00 76.81 120 ARG A CA 1
ATOM 940 C C . ARG A 1 120 ? 2.039 14.461 2.783 1.00 76.81 120 ARG A C 1
ATOM 942 O O . ARG A 1 120 ? 3.248 14.294 2.667 1.00 76.81 120 ARG A O 1
ATOM 949 N N . LEU A 1 121 ? 1.145 13.469 2.748 1.00 80.88 121 LEU A N 1
ATOM 950 C CA . LEU A 1 121 ? 1.433 12.021 2.740 1.00 80.88 121 LEU A CA 1
ATOM 951 C C . LEU A 1 121 ? 1.920 11.428 4.074 1.00 80.88 121 LEU A C 1
ATOM 953 O O . LEU A 1 121 ? 2.184 10.227 4.102 1.00 80.88 121 LEU A O 1
ATOM 957 N N . SER A 1 122 ? 2.009 12.208 5.157 1.00 90.00 122 SER A N 1
ATOM 958 C CA . SER A 1 122 ? 2.300 11.673 6.490 1.00 90.00 122 SER A CA 1
ATOM 959 C C . SER A 1 122 ? 1.017 11.298 7.236 1.00 90.00 122 SER A C 1
ATOM 961 O O . SER A 1 122 ? -0.061 11.788 6.905 1.00 90.00 122 SER A O 1
ATOM 963 N N . GLY A 1 123 ? 1.123 10.421 8.231 1.00 94.75 123 GLY A N 1
ATOM 964 C CA . GLY A 1 123 ? 0.004 10.042 9.092 1.00 94.75 123 GLY A CA 1
ATOM 965 C C . GLY A 1 123 ? 0.016 8.569 9.484 1.00 94.75 123 GLY A C 1
ATOM 966 O O . GLY A 1 123 ? 1.047 7.902 9.372 1.00 94.75 123 GLY A O 1
ATOM 967 N N . LEU A 1 124 ? -1.129 8.064 9.948 1.00 97.25 124 LEU A N 1
ATOM 968 C CA . LEU A 1 124 ? -1.323 6.636 10.207 1.00 97.25 124 LEU A CA 1
ATOM 969 C C . LEU A 1 124 ? -1.605 5.938 8.873 1.00 97.25 124 LEU A C 1
ATOM 971 O O . LEU A 1 124 ? -2.528 6.311 8.154 1.00 97.25 124 LEU A O 1
ATOM 975 N N . MET A 1 125 ? -0.771 4.975 8.504 1.00 96.62 125 MET A N 1
ATOM 976 C CA . MET A 1 125 ? -0.813 4.330 7.197 1.00 96.62 125 MET A CA 1
ATOM 977 C C . MET A 1 125 ? -1.533 2.991 7.303 1.00 96.62 125 MET A C 1
ATOM 979 O O . MET A 1 125 ? -2.746 2.971 7.476 1.00 96.62 125 MET A O 1
ATOM 983 N N . ASP A 1 126 ? -0.835 1.874 7.174 1.00 98.50 126 ASP A N 1
ATOM 984 C CA . ASP A 1 126 ? -1.483 0.580 7.050 1.00 98.50 126 ASP A CA 1
ATOM 985 C C . ASP A 1 126 ? -1.812 -0.055 8.397 1.00 98.50 126 ASP A C 1
ATOM 987 O O . ASP A 1 126 ? -1.218 0.267 9.431 1.00 98.50 126 ASP A O 1
ATOM 991 N N . VAL A 1 127 ? -2.747 -1.000 8.355 1.00 98.69 127 VAL A N 1
ATOM 992 C CA . VAL A 1 127 ? -3.079 -1.879 9.471 1.00 98.69 127 VAL A CA 1
ATOM 993 C C . VAL A 1 127 ? -3.079 -3.326 9.003 1.00 98.69 127 VAL A C 1
ATOM 995 O O . VAL A 1 127 ? -3.692 -3.669 7.998 1.00 98.69 127 VAL A O 1
ATOM 998 N N . ALA A 1 128 ? -2.439 -4.196 9.776 1.00 98.44 128 ALA A N 1
ATOM 999 C CA . ALA A 1 128 ? -2.527 -5.638 9.599 1.00 98.44 128 ALA A CA 1
ATOM 1000 C C . ALA A 1 128 ? -2.765 -6.323 10.948 1.00 98.44 128 ALA A C 1
ATOM 1002 O O . ALA A 1 128 ? -2.302 -5.858 11.990 1.00 98.44 128 ALA A O 1
ATOM 1003 N N . VAL A 1 129 ? -3.471 -7.451 10.936 1.00 98.19 129 VAL A N 1
ATOM 1004 C CA . VAL A 1 129 ? -3.602 -8.336 12.102 1.00 98.19 129 VAL A CA 1
ATOM 1005 C C . VAL A 1 129 ? -2.677 -9.533 11.934 1.00 98.19 129 VAL A C 1
ATOM 1007 O O . VAL A 1 129 ? -2.467 -9.989 10.810 1.00 98.19 129 VAL A O 1
ATOM 1010 N N . HIS A 1 130 ? -2.092 -10.029 13.023 1.00 98.12 130 HIS A N 1
ATOM 1011 C CA . HIS A 1 130 ? -1.227 -11.206 12.954 1.00 98.12 130 HIS A CA 1
ATOM 1012 C C . HIS A 1 130 ? -2.032 -12.432 12.487 1.00 98.12 130 HIS A C 1
ATOM 1014 O O . HIS A 1 130 ? -3.117 -12.683 13.024 1.00 98.12 130 HIS A O 1
ATOM 1020 N N . PRO A 1 131 ? -1.515 -13.242 11.543 1.00 96.31 131 PRO A N 1
ATOM 1021 C CA . PRO A 1 131 ? -2.270 -14.344 10.946 1.00 96.31 131 PRO A CA 1
ATOM 1022 C C . PRO A 1 131 ? -2.669 -15.421 11.956 1.00 96.31 131 PRO A C 1
ATOM 1024 O O . PRO A 1 131 ? -3.734 -16.012 11.797 1.00 96.31 131 PRO A O 1
ATOM 1027 N N . GLU A 1 132 ? -1.872 -15.632 13.012 1.00 96.31 132 GLU A N 1
ATOM 1028 C CA . GLU A 1 132 ? -2.127 -16.636 14.060 1.00 96.31 132 GLU A CA 1
ATOM 1029 C C . GLU A 1 132 ? -2.806 -16.070 15.324 1.00 96.31 132 GLU A C 1
ATOM 1031 O O . GLU A 1 132 ? -3.552 -16.788 15.996 1.00 96.31 132 GLU A O 1
ATOM 1036 N N . ASP A 1 133 ? -2.641 -14.775 15.609 1.00 96.44 133 ASP A N 1
ATOM 1037 C CA . ASP A 1 133 ? -3.158 -14.108 16.815 1.00 96.44 133 ASP A CA 1
ATOM 1038 C C . ASP A 1 133 ? -3.851 -12.795 16.427 1.00 96.44 133 ASP A C 1
ATOM 1040 O O . ASP A 1 133 ? -3.243 -11.732 16.394 1.00 96.44 133 ASP A O 1
ATOM 1044 N N . ASP A 1 134 ? -5.160 -12.859 16.188 1.00 94.62 134 ASP A N 1
ATOM 1045 C CA . ASP A 1 134 ? -6.007 -11.712 15.814 1.00 94.62 134 ASP A CA 1
ATOM 1046 C C . ASP A 1 134 ? -6.198 -10.671 16.950 1.00 94.62 134 ASP A C 1
ATOM 1048 O O . ASP A 1 134 ? -7.046 -9.775 16.880 1.00 94.62 134 ASP A O 1
ATOM 1052 N N . THR A 1 135 ? -5.441 -10.786 18.046 1.00 96.38 135 THR A N 1
ATOM 1053 C CA . THR A 1 135 ? -5.280 -9.701 19.021 1.00 96.38 135 THR A CA 1
ATOM 1054 C C . THR A 1 135 ? -4.018 -8.881 18.776 1.00 96.38 135 THR A C 1
ATOM 1056 O O . THR A 1 135 ? -3.952 -7.756 19.253 1.00 96.38 135 THR A O 1
ATOM 1059 N N . LEU A 1 136 ? -3.033 -9.370 18.022 1.00 98.31 136 LEU A N 1
ATOM 1060 C CA . LEU A 1 136 ? -1.850 -8.591 17.661 1.00 98.31 136 LEU A CA 1
ATOM 1061 C C . LEU A 1 136 ? -2.128 -7.753 16.410 1.00 98.31 136 LEU A C 1
ATOM 1063 O O . LEU A 1 136 ? -2.419 -8.286 15.339 1.00 98.31 136 LEU A O 1
ATOM 1067 N N . VAL A 1 137 ? -2.013 -6.435 16.557 1.00 98.56 137 VAL A N 1
ATOM 1068 C CA . VAL A 1 137 ? -2.246 -5.443 15.502 1.00 98.56 137 VAL A CA 1
ATOM 1069 C C . VAL A 1 137 ? -0.936 -4.737 15.181 1.00 98.56 137 VAL A C 1
ATOM 1071 O O . VAL A 1 137 ? -0.206 -4.310 16.078 1.00 98.56 137 VAL A O 1
ATOM 1074 N N . TYR A 1 138 ? -0.664 -4.610 13.891 1.00 98.81 138 TYR A N 1
ATOM 1075 C CA . TYR A 1 138 ? 0.510 -3.977 13.316 1.00 98.81 138 TYR A CA 1
ATOM 1076 C C . TYR A 1 138 ? 0.062 -2.708 12.612 1.00 98.81 138 TYR A C 1
ATOM 1078 O O . TYR A 1 138 ? -0.894 -2.739 11.838 1.00 98.81 138 TYR A O 1
ATOM 1086 N N . LEU A 1 139 ? 0.734 -1.602 12.906 1.00 98.81 139 LEU A N 1
ATOM 1087 C CA . LEU A 1 139 ? 0.413 -0.288 12.373 1.00 98.81 139 LEU A CA 1
ATOM 1088 C C . LEU A 1 139 ? 1.669 0.327 11.792 1.00 98.81 139 LEU A C 1
ATOM 1090 O O . LEU A 1 139 ? 2.682 0.438 12.485 1.00 98.81 139 LEU A O 1
ATOM 1094 N N . THR A 1 140 ? 1.589 0.777 10.550 1.00 98.56 140 THR A N 1
ATOM 1095 C CA . THR A 1 140 ? 2.634 1.627 9.996 1.00 98.56 140 THR A CA 1
ATOM 1096 C C . THR A 1 140 ? 2.219 3.079 10.072 1.00 98.56 140 THR A C 1
ATOM 1098 O O . THR A 1 140 ? 1.044 3.421 9.935 1.00 98.56 140 THR A O 1
ATOM 1101 N N . TYR A 1 141 ? 3.171 3.961 10.343 1.00 97.44 141 TYR A N 1
ATOM 1102 C CA . TYR A 1 141 ? 2.857 5.367 10.548 1.00 97.44 141 TYR A CA 1
ATOM 1103 C C . TYR A 1 141 ? 4.070 6.262 10.325 1.00 97.44 141 TYR A C 1
ATOM 1105 O O . TYR A 1 141 ? 5.221 5.820 10.341 1.00 97.44 141 TYR A O 1
ATOM 1113 N N . SER A 1 142 ? 3.800 7.549 10.127 1.00 95.94 142 SER A N 1
ATOM 1114 C CA . SER A 1 142 ? 4.820 8.587 10.186 1.00 95.94 142 SER A CA 1
ATOM 1115 C C . SER A 1 142 ? 5.172 8.876 11.641 1.00 95.94 142 SER A C 1
ATOM 1117 O O . SER A 1 142 ? 4.418 9.550 12.345 1.00 95.94 142 SER A O 1
ATOM 1119 N N . LYS A 1 143 ? 6.316 8.368 12.090 1.00 95.50 143 LYS A N 1
ATOM 1120 C CA . LYS A 1 143 ? 6.832 8.586 13.437 1.00 95.50 143 LYS A CA 1
ATOM 1121 C C . LYS A 1 143 ? 7.481 9.965 13.537 1.00 95.50 143 LYS A C 1
ATOM 1123 O O . LYS A 1 143 ? 8.378 10.241 12.740 1.00 95.50 143 LYS A O 1
ATOM 1128 N N . PRO A 1 144 ? 7.071 10.824 14.488 1.00 93.69 144 PRO A N 1
ATOM 1129 C CA . PRO A 1 144 ? 7.735 12.101 14.705 1.00 93.69 144 PRO A CA 1
ATOM 1130 C C . PRO A 1 144 ? 9.175 11.881 15.185 1.00 93.69 144 PRO A C 1
ATOM 1132 O O . PRO A 1 144 ? 9.419 11.125 16.123 1.00 93.69 144 PRO A O 1
ATOM 1135 N N . GLU A 1 145 ? 10.121 12.579 14.563 1.00 90.38 145 GLU A N 1
ATOM 1136 C CA . GLU A 1 145 ? 11.530 12.602 14.967 1.00 90.38 145 GLU A CA 1
ATOM 1137 C C . GLU A 1 145 ? 12.076 14.028 14.920 1.00 90.38 145 GLU A C 1
ATOM 1139 O O . GLU A 1 145 ? 11.674 14.830 14.075 1.00 90.38 145 GLU A O 1
ATOM 1144 N N . GLU A 1 146 ? 13.038 14.333 15.786 1.00 89.44 146 GLU A N 1
ATOM 1145 C CA . GLU A 1 146 ? 13.791 15.584 15.748 1.00 89.44 146 GLU A CA 1
ATOM 1146 C C . GLU A 1 146 ? 15.247 15.293 15.369 1.00 89.44 146 GLU A C 1
ATOM 1148 O O . GLU A 1 146 ? 15.906 14.483 16.020 1.00 89.44 146 GLU A O 1
ATOM 1153 N N . ARG A 1 147 ? 15.748 15.942 14.311 1.00 87.25 147 ARG A N 1
ATOM 1154 C CA . ARG A 1 147 ? 17.165 15.905 13.915 1.00 87.25 147 ARG A CA 1
ATOM 1155 C C . ARG A 1 147 ? 17.653 17.329 13.697 1.00 87.25 147 ARG A C 1
ATOM 1157 O O . ARG A 1 147 ? 16.960 18.127 13.073 1.00 87.25 147 ARG A O 1
ATOM 1164 N N . ASP A 1 148 ? 18.806 17.663 14.270 1.00 87.38 148 ASP A N 1
ATOM 1165 C CA . ASP A 1 148 ? 19.431 18.992 14.178 1.00 87.38 148 ASP A CA 1
ATOM 1166 C C . ASP A 1 148 ? 18.487 20.167 14.516 1.00 87.38 148 ASP A C 1
ATOM 1168 O O . ASP A 1 148 ? 18.515 21.227 13.889 1.00 87.38 148 ASP A O 1
ATOM 1172 N N . GLY A 1 149 ? 17.613 19.976 15.512 1.00 86.31 149 GLY A N 1
ATOM 1173 C CA . GLY A 1 149 ? 16.628 20.978 15.942 1.00 86.31 149 GLY A CA 1
ATOM 1174 C C . GLY A 1 149 ? 15.460 21.185 14.969 1.00 86.31 149 GLY A C 1
ATOM 1175 O O . GLY A 1 149 ? 14.687 22.132 15.125 1.00 86.31 149 GLY A O 1
ATOM 1176 N N . GLN A 1 150 ? 15.316 20.324 13.959 1.00 84.94 150 GLN A N 1
ATOM 1177 C CA . GLN A 1 150 ? 14.183 20.308 13.041 1.00 84.94 150 GLN A CA 1
ATOM 1178 C C . GLN A 1 150 ? 13.265 19.129 13.351 1.00 84.94 150 GLN A C 1
ATOM 1180 O O . GLN A 1 150 ? 13.702 17.982 13.433 1.00 84.94 150 GLN A O 1
ATOM 1185 N N . ARG A 1 151 ? 11.965 19.408 13.476 1.00 85.56 151 ARG A N 1
ATOM 1186 C CA . ARG A 1 151 ? 10.942 18.365 13.584 1.00 85.56 151 ARG A CA 1
ATOM 1187 C C . ARG A 1 151 ? 10.630 17.816 12.195 1.00 85.56 151 ARG A C 1
ATOM 1189 O O . ARG A 1 151 ? 10.219 18.564 11.310 1.00 85.56 151 ARG A O 1
ATOM 1196 N N . GLY A 1 152 ? 10.769 16.511 12.038 1.00 88.12 152 GLY A N 1
ATOM 1197 C CA . GLY A 1 152 ? 10.422 15.763 10.840 1.00 88.12 152 GLY A CA 1
ATOM 1198 C C . GLY A 1 152 ? 9.727 14.456 11.198 1.00 88.12 152 GLY A C 1
ATOM 1199 O O . GLY A 1 152 ? 9.176 14.300 12.292 1.00 88.12 152 GLY A O 1
ATOM 1200 N N . ALA A 1 153 ? 9.756 13.518 10.260 1.00 92.06 153 ALA A N 1
ATOM 1201 C CA . ALA A 1 153 ? 9.259 12.176 10.485 1.00 92.06 153 ALA A CA 1
ATOM 1202 C C . ALA A 1 153 ? 10.074 11.133 9.719 1.00 92.06 153 ALA A C 1
ATOM 1204 O O . ALA A 1 153 ? 10.722 11.447 8.717 1.00 92.06 153 ALA A O 1
ATOM 1205 N N . THR A 1 154 ? 9.981 9.900 10.204 1.00 94.00 154 THR A N 1
ATOM 1206 C CA . THR A 1 154 ? 10.356 8.671 9.498 1.00 94.00 154 THR A CA 1
ATOM 1207 C C . THR A 1 154 ? 9.129 7.760 9.368 1.00 94.00 154 THR A C 1
ATOM 1209 O O . THR A 1 154 ? 8.068 8.048 9.926 1.00 94.00 154 THR A O 1
ATOM 1212 N N . VAL A 1 155 ? 9.251 6.664 8.627 1.00 95.69 155 VAL A N 1
ATOM 1213 C CA . VAL A 1 155 ? 8.275 5.572 8.621 1.00 95.69 155 VAL A CA 1
ATOM 1214 C C . VAL A 1 155 ? 8.643 4.575 9.722 1.00 95.69 155 VAL A C 1
ATOM 1216 O O . VAL A 1 155 ? 9.788 4.142 9.821 1.00 95.69 155 VAL A O 1
ATOM 1219 N N . ALA A 1 156 ? 7.670 4.177 10.536 1.00 97.56 156 ALA A N 1
ATOM 1220 C CA . ALA A 1 156 ? 7.849 3.151 11.559 1.00 97.56 156 ALA A CA 1
ATOM 1221 C C . ALA A 1 156 ? 6.754 2.085 11.477 1.00 97.56 156 ALA A C 1
ATOM 1223 O O . ALA A 1 156 ? 5.684 2.317 10.909 1.00 97.56 156 ALA A O 1
ATOM 1224 N N . LEU A 1 157 ? 7.044 0.926 12.064 1.00 98.75 157 LEU A N 1
ATOM 1225 C CA . LEU A 1 157 ? 6.120 -0.176 12.286 1.00 98.75 157 LEU A CA 1
ATOM 1226 C C . LEU A 1 157 ? 5.977 -0.392 13.792 1.00 98.75 157 LEU A C 1
ATOM 1228 O O . LEU A 1 157 ? 6.924 -0.797 14.473 1.00 98.75 157 LEU A O 1
ATOM 1232 N N . ALA A 1 158 ? 4.772 -0.155 14.293 1.00 98.69 158 ALA A N 1
ATOM 1233 C CA . ALA A 1 158 ? 4.387 -0.453 15.658 1.00 98.69 158 ALA A CA 1
ATOM 1234 C C . ALA A 1 158 ? 3.598 -1.760 15.725 1.00 98.69 158 ALA A C 1
ATOM 1236 O O . ALA A 1 158 ? 2.827 -2.092 14.823 1.00 98.69 158 ALA A O 1
ATOM 1237 N N . ARG A 1 159 ? 3.746 -2.469 16.843 1.00 98.69 159 ARG A N 1
ATOM 1238 C CA . ARG A 1 159 ? 2.909 -3.607 17.218 1.00 98.69 159 ARG A CA 1
ATOM 1239 C C . ARG A 1 159 ? 2.245 -3.322 18.554 1.00 98.69 159 ARG A C 1
ATOM 1241 O O . ARG A 1 159 ? 2.914 -2.883 19.487 1.00 98.69 159 ARG A O 1
ATOM 1248 N N . GLY A 1 160 ? 0.960 -3.629 18.658 1.00 98.38 160 GLY A N 1
ATOM 1249 C CA . GLY A 1 160 ? 0.207 -3.596 19.907 1.00 98.38 160 GLY A CA 1
ATOM 1250 C C . GLY A 1 160 ? -0.745 -4.780 20.031 1.00 98.38 160 GLY A C 1
ATOM 1251 O O . GLY A 1 160 ? -0.978 -5.512 19.068 1.00 98.38 160 GLY A O 1
ATOM 1252 N N . ARG A 1 161 ? -1.307 -4.965 21.224 1.00 98.12 161 ARG A N 1
ATOM 1253 C CA . ARG A 1 161 ? -2.325 -5.973 21.515 1.00 98.12 161 ARG A CA 1
ATOM 1254 C C . ARG A 1 161 ? -3.682 -5.307 21.698 1.00 98.12 161 ARG A C 1
ATOM 1256 O O . ARG A 1 161 ? -3.839 -4.417 22.525 1.00 98.12 161 ARG A O 1
ATOM 1263 N N . LEU A 1 162 ? -4.673 -5.729 20.930 1.00 96.62 162 LEU A N 1
ATOM 1264 C CA . LEU A 1 162 ? -6.042 -5.260 21.052 1.00 96.62 162 LEU A CA 1
ATOM 1265 C C . LEU A 1 162 ? -6.708 -5.950 22.246 1.00 96.62 162 LEU A C 1
ATOM 1267 O O . LEU A 1 162 ? -7.033 -7.138 22.199 1.00 96.62 162 LEU A O 1
ATOM 1271 N N . ASP A 1 163 ? -6.915 -5.192 23.316 1.00 90.88 163 ASP A N 1
ATOM 1272 C CA . ASP A 1 163 ? -7.620 -5.645 24.508 1.00 90.88 163 ASP A CA 1
ATOM 1273 C C . ASP A 1 163 ? -9.130 -5.473 24.298 1.00 90.88 163 ASP A C 1
ATOM 1275 O O . ASP A 1 163 ? -9.656 -4.358 24.256 1.00 90.88 163 ASP A O 1
ATOM 1279 N N . ALA A 1 164 ? -9.839 -6.594 24.160 1.00 78.19 164 ALA A N 1
ATOM 1280 C CA . ALA A 1 164 ? -11.284 -6.598 23.950 1.00 78.19 164 ALA A CA 1
ATOM 1281 C C . ALA A 1 164 ? -12.080 -6.067 25.157 1.00 78.19 164 ALA A C 1
ATOM 1283 O O . ALA A 1 164 ? -13.176 -5.541 24.967 1.00 78.19 164 ALA A O 1
ATOM 1284 N N . GLY A 1 165 ? -11.555 -6.203 26.379 1.00 75.81 165 GLY A N 1
ATOM 1285 C CA . GLY A 1 165 ? -12.187 -5.694 27.594 1.00 75.81 165 GLY A CA 1
ATOM 1286 C C . GLY A 1 165 ? -12.028 -4.182 27.734 1.00 75.81 165 GLY A C 1
ATOM 1287 O O . GLY A 1 165 ? -12.984 -3.495 28.089 1.00 75.81 165 GLY A O 1
ATOM 1288 N N . ALA A 1 166 ? -10.841 -3.661 27.412 1.00 71.56 166 ALA A N 1
ATOM 1289 C CA . ALA A 1 166 ? -10.557 -2.226 27.453 1.00 71.56 166 ALA A CA 1
ATOM 1290 C C . ALA A 1 166 ? -11.031 -1.468 26.199 1.00 71.56 166 ALA A C 1
ATOM 1292 O O . ALA A 1 166 ? -11.209 -0.252 26.251 1.00 71.56 166 ALA A O 1
ATOM 1293 N N . GLY A 1 167 ? -11.221 -2.165 25.072 1.00 87.62 167 GLY A N 1
ATOM 1294 C CA . GLY A 1 167 ? -11.502 -1.542 23.777 1.00 87.62 167 GLY A CA 1
ATOM 1295 C C . GLY A 1 167 ? -10.344 -0.671 23.281 1.00 87.62 167 GLY A C 1
ATOM 1296 O O . GLY A 1 167 ? -10.589 0.347 22.641 1.00 87.62 167 GLY A O 1
ATOM 1297 N N . ALA A 1 168 ? -9.106 -1.042 23.617 1.00 96.12 168 ALA A N 1
ATOM 1298 C CA . ALA A 1 168 ? -7.900 -0.239 23.430 1.00 96.12 168 ALA A CA 1
ATOM 1299 C C . ALA A 1 168 ? -6.742 -1.085 22.888 1.00 96.12 168 ALA A C 1
ATOM 1301 O O . ALA A 1 168 ? -6.706 -2.302 23.083 1.00 96.12 168 ALA A O 1
ATOM 1302 N N . LEU A 1 169 ? -5.773 -0.428 22.253 1.00 97.56 169 LEU A N 1
ATOM 1303 C CA . LEU A 1 169 ? -4.490 -1.030 21.920 1.00 97.56 169 LEU A CA 1
ATOM 1304 C C . LEU A 1 169 ? -3.534 -0.873 23.115 1.00 97.56 169 LEU A C 1
ATOM 1306 O O . LEU A 1 169 ? -3.299 0.234 23.599 1.00 97.56 169 LEU A O 1
ATOM 1310 N N . THR A 1 170 ? -3.002 -1.983 23.617 1.00 97.81 170 THR A N 1
ATOM 1311 C CA . THR A 1 170 ? -2.068 -2.048 24.748 1.00 97.81 170 THR A CA 1
ATOM 1312 C C . THR A 1 170 ? -0.722 -2.616 24.299 1.00 97.81 170 THR A C 1
ATOM 1314 O O . THR A 1 170 ? -0.583 -3.090 23.172 1.00 97.81 170 THR A O 1
ATOM 1317 N N . GLU A 1 171 ? 0.303 -2.530 25.155 1.00 96.69 171 GLU A N 1
ATOM 1318 C CA . GLU A 1 171 ? 1.655 -3.050 24.864 1.00 96.69 171 GLU A CA 1
ATOM 1319 C C . GLU A 1 171 ? 2.270 -2.499 23.562 1.00 96.69 171 GLU A C 1
ATOM 1321 O O . GLU A 1 171 ? 3.071 -3.168 22.905 1.00 96.69 171 GLU A O 1
ATOM 1326 N N . VAL A 1 172 ? 1.881 -1.277 23.188 1.00 98.25 172 VAL A N 1
ATOM 1327 C CA . VAL A 1 172 ? 2.265 -0.662 21.918 1.00 98.25 172 VAL A CA 1
ATOM 1328 C C . VAL A 1 172 ? 3.732 -0.278 21.944 1.00 98.25 172 VAL A C 1
ATOM 1330 O O . VAL A 1 172 ? 4.180 0.455 22.826 1.00 98.25 172 VAL A O 1
ATOM 1333 N N . ARG A 1 173 ? 4.481 -0.782 20.966 1.00 98.31 173 ARG A N 1
ATOM 1334 C CA . ARG A 1 173 ? 5.894 -0.459 20.779 1.00 98.31 173 ARG A CA 1
ATOM 1335 C C . ARG A 1 173 ? 6.279 -0.494 19.314 1.00 98.31 173 ARG A C 1
ATOM 1337 O O . ARG A 1 173 ? 5.734 -1.289 18.548 1.00 98.31 173 ARG A O 1
ATOM 1344 N N . ASP A 1 174 ? 7.280 0.300 18.975 1.00 98.62 174 ASP A N 1
ATOM 1345 C CA . ASP A 1 174 ? 7.934 0.210 17.679 1.00 98.62 174 ASP A CA 1
ATOM 1346 C C . ASP A 1 174 ? 8.766 -1.065 17.632 1.00 98.62 174 ASP A C 1
ATOM 1348 O O . ASP A 1 174 ? 9.575 -1.330 18.524 1.00 98.62 174 ASP A O 1
ATOM 1352 N N . ILE A 1 175 ? 8.533 -1.863 16.598 1.00 98.56 175 ILE A N 1
ATOM 1353 C CA . ILE A 1 175 ? 9.318 -3.063 16.301 1.00 98.56 175 ILE A CA 1
ATOM 1354 C C . ILE A 1 175 ? 10.274 -2.830 15.131 1.00 98.56 175 ILE A C 1
ATOM 1356 O O . ILE A 1 175 ? 11.249 -3.555 14.985 1.00 98.56 175 ILE A O 1
ATOM 1360 N N . PHE A 1 176 ? 10.031 -1.786 14.337 1.00 98.62 176 PHE A N 1
ATOM 1361 C CA . PHE A 1 176 ? 10.944 -1.321 13.303 1.00 98.62 176 PHE A CA 1
ATOM 1362 C C . PHE A 1 176 ? 10.796 0.194 13.103 1.00 98.62 176 PHE A C 1
ATOM 1364 O O . PHE A 1 176 ? 9.687 0.733 13.138 1.00 98.62 176 PHE A O 1
ATOM 1371 N N . VAL A 1 177 ? 11.915 0.886 12.887 1.00 97.38 177 VAL A N 1
ATOM 1372 C CA . VAL A 1 177 ? 11.973 2.320 12.574 1.00 97.38 177 VAL A CA 1
ATOM 1373 C C . VAL A 1 177 ? 12.909 2.481 11.386 1.00 97.38 177 VAL A C 1
ATOM 1375 O O . VAL A 1 177 ? 14.069 2.084 11.467 1.00 97.38 177 VAL A O 1
ATOM 1378 N N . ALA A 1 178 ? 12.408 3.037 10.285 1.00 96.19 178 ALA A N 1
ATOM 1379 C CA . ALA A 1 178 ? 13.188 3.163 9.067 1.00 96.19 178 ALA A CA 1
ATOM 1380 C C . ALA A 1 178 ? 14.343 4.156 9.252 1.00 96.19 178 ALA A C 1
ATOM 1382 O O . ALA A 1 178 ? 14.157 5.284 9.720 1.00 96.19 178 ALA A O 1
ATOM 1383 N N . ASP A 1 179 ? 15.527 3.757 8.799 1.00 92.19 179 ASP A N 1
ATOM 1384 C CA . ASP A 1 179 ? 16.619 4.687 8.520 1.00 92.19 179 ASP A CA 1
ATOM 1385 C C . ASP A 1 179 ? 16.311 5.529 7.272 1.00 92.19 179 ASP A C 1
ATOM 1387 O O . ASP A 1 179 ? 16.581 5.157 6.126 1.00 92.19 179 ASP A O 1
ATOM 1391 N N . GLY A 1 180 ? 15.663 6.655 7.530 1.00 85.69 180 GLY A N 1
ATOM 1392 C CA . GLY A 1 180 ? 15.394 7.726 6.591 1.00 85.69 180 GLY A CA 1
ATOM 1393 C C . GLY A 1 180 ? 14.609 8.817 7.305 1.00 85.69 180 GLY A C 1
ATOM 1394 O O . GLY A 1 180 ? 13.815 8.539 8.196 1.00 85.69 180 GLY A O 1
ATOM 1395 N N . TRP A 1 181 ? 14.866 10.079 6.983 1.00 86.31 181 TRP A N 1
ATOM 1396 C CA . TRP A 1 181 ? 14.269 11.191 7.715 1.00 86.31 181 TRP A CA 1
ATOM 1397 C C . TRP A 1 181 ? 14.043 12.390 6.810 1.00 86.31 181 TRP A C 1
ATOM 1399 O O . TRP A 1 181 ? 14.844 12.677 5.920 1.00 86.31 181 TRP A O 1
ATOM 1409 N N . GLY A 1 182 ? 12.956 13.109 7.075 1.00 78.06 182 GLY A N 1
ATOM 1410 C CA . GLY A 1 182 ? 12.655 14.377 6.426 1.00 78.06 182 GLY A CA 1
ATOM 1411 C C . GLY A 1 182 ? 11.668 14.249 5.269 1.00 78.06 182 GLY A C 1
ATOM 1412 O O . GLY A 1 182 ? 10.844 13.336 5.204 1.00 78.06 182 GLY A O 1
ATOM 1413 N N . GLY A 1 183 ? 11.696 15.236 4.375 1.00 69.31 183 GLY A N 1
ATOM 1414 C CA . GLY A 1 183 ? 10.736 15.341 3.284 1.00 69.31 183 GLY A CA 1
ATOM 1415 C C . GLY A 1 183 ? 10.909 14.219 2.266 1.00 69.31 183 GLY A C 1
ATOM 1416 O O . GLY A 1 183 ? 11.923 14.148 1.587 1.00 69.31 183 GLY A O 1
ATOM 1417 N N . GLY A 1 184 ? 9.892 13.374 2.116 1.00 76.00 184 GLY A N 1
ATOM 1418 C CA . GLY A 1 184 ? 9.811 12.403 1.028 1.00 76.00 184 GLY A CA 1
ATOM 1419 C C . GLY A 1 184 ? 9.565 10.979 1.495 1.00 76.00 184 GLY A C 1
ATOM 1420 O O . GLY A 1 184 ? 8.701 10.340 0.896 1.00 76.00 184 GLY A O 1
ATOM 1421 N N . ILE A 1 185 ? 10.229 10.512 2.567 1.00 87.62 185 ILE A N 1
ATOM 1422 C CA . ILE A 1 185 ? 10.028 9.146 3.083 1.00 87.62 185 ILE A CA 1
ATOM 1423 C C . ILE A 1 185 ? 8.547 8.933 3.395 1.00 87.62 185 ILE A C 1
ATOM 1425 O O . ILE A 1 185 ? 7.914 9.700 4.120 1.00 87.62 185 ILE A O 1
ATOM 1429 N N . SER A 1 186 ? 7.955 7.952 2.731 1.00 86.88 186 SER A N 1
ATOM 1430 C CA . SER A 1 186 ? 6.511 7.738 2.729 1.00 86.88 186 SER A CA 1
ATOM 1431 C C . SER A 1 186 ? 6.204 6.325 2.271 1.00 86.88 186 SER A C 1
ATOM 1433 O O . SER A 1 186 ? 7.114 5.602 1.886 1.00 86.88 186 SER A O 1
ATOM 1435 N N . ALA A 1 187 ? 4.920 5.968 2.299 1.00 78.81 187 ALA A N 1
ATOM 1436 C CA . ALA A 1 187 ? 4.401 4.632 2.037 1.00 78.81 187 ALA A CA 1
ATOM 1437 C C . ALA A 1 187 ? 4.880 3.566 3.022 1.00 78.81 187 ALA A C 1
ATOM 1439 O O . ALA A 1 187 ? 6.055 3.475 3.365 1.00 78.81 187 ALA A O 1
ATOM 1440 N N . SER A 1 188 ? 3.931 2.747 3.470 1.00 88.12 188 SER A N 1
ATOM 1441 C CA . SER A 1 188 ? 4.223 1.655 4.385 1.00 88.12 188 SER A CA 1
ATOM 1442 C C . SER A 1 188 ? 3.128 0.594 4.380 1.00 88.12 188 SER A C 1
ATOM 1444 O O . SER A 1 188 ? 2.463 0.348 5.379 1.00 88.12 188 SER A O 1
ATOM 1446 N N . ARG A 1 189 ? 2.891 0.008 3.202 1.00 97.69 189 ARG A N 1
ATOM 1447 C CA . ARG A 1 189 ? 1.995 -1.136 3.014 1.00 97.69 189 ARG A CA 1
ATOM 1448 C C . ARG A 1 189 ? 2.568 -2.353 3.735 1.00 97.69 189 ARG A C 1
ATOM 1450 O O . ARG A 1 189 ? 3.753 -2.641 3.576 1.00 97.69 189 ARG A O 1
ATOM 1457 N N . LEU A 1 190 ? 1.718 -3.074 4.453 1.00 98.50 190 LEU A N 1
ATOM 1458 C CA . LEU A 1 190 ? 1.996 -4.351 5.088 1.00 98.50 190 LEU A CA 1
ATOM 1459 C C . LEU A 1 190 ? 1.340 -5.490 4.307 1.00 98.50 190 LEU A C 1
ATOM 1461 O O . LEU A 1 190 ? 0.219 -5.366 3.817 1.00 98.50 190 LEU A O 1
ATOM 1465 N N . HIS A 1 191 ? 2.016 -6.633 4.229 1.00 98.25 191 HIS A N 1
ATOM 1466 C CA . HIS A 1 191 ? 1.379 -7.878 3.809 1.00 98.25 191 HIS A CA 1
ATOM 1467 C C . HIS A 1 191 ? 2.058 -9.082 4.461 1.00 98.25 191 HIS A C 1
ATOM 1469 O O . HIS A 1 191 ? 3.279 -9.228 4.408 1.00 98.25 191 HIS A O 1
ATOM 1475 N N . TRP A 1 192 ? 1.264 -9.972 5.052 1.00 98.25 192 TRP A N 1
ATOM 1476 C CA . TRP A 1 192 ? 1.765 -11.233 5.595 1.00 98.25 192 TRP A CA 1
ATOM 1477 C C . TRP A 1 192 ? 1.985 -12.254 4.484 1.00 98.25 192 TRP A C 1
ATOM 1479 O O . TRP A 1 192 ? 1.141 -12.423 3.603 1.00 98.25 192 TRP A O 1
ATOM 1489 N N . ALA A 1 193 ? 3.114 -12.944 4.532 1.00 97.56 193 ALA A N 1
ATOM 1490 C CA . ALA A 1 193 ? 3.389 -14.106 3.710 1.00 97.56 193 ALA A CA 1
ATOM 1491 C C . ALA A 1 193 ? 2.970 -15.395 4.428 1.00 97.56 193 ALA A C 1
ATOM 1493 O O . ALA A 1 193 ? 2.849 -15.445 5.654 1.00 97.56 193 ALA A O 1
ATOM 1494 N N . ALA A 1 194 ? 2.764 -16.461 3.653 1.00 95.56 194 ALA A N 1
ATOM 1495 C CA . ALA A 1 194 ? 2.353 -17.764 4.178 1.00 95.56 194 ALA A CA 1
ATOM 1496 C C . ALA A 1 194 ? 3.407 -18.418 5.097 1.00 95.56 194 ALA A C 1
ATOM 1498 O O . ALA A 1 194 ? 3.072 -19.295 5.887 1.00 95.56 194 ALA A O 1
ATOM 1499 N N . ASP A 1 195 ? 4.668 -17.985 5.018 1.00 95.56 195 ASP A N 1
ATOM 1500 C CA . ASP A 1 195 ? 5.774 -18.415 5.883 1.00 95.56 195 ASP A CA 1
ATOM 1501 C C . ASP A 1 195 ? 5.847 -17.638 7.218 1.00 95.56 195 ASP A C 1
ATOM 1503 O O . ASP A 1 195 ? 6.806 -17.785 7.984 1.00 95.56 195 ASP A O 1
ATOM 1507 N N . GLY A 1 196 ? 4.847 -16.795 7.503 1.00 96.88 196 GLY A N 1
ATOM 1508 C CA . GLY A 1 196 ? 4.771 -15.983 8.717 1.00 96.88 196 GLY A CA 1
ATOM 1509 C C . GLY A 1 196 ? 5.693 -14.764 8.707 1.00 96.88 196 GLY A C 1
ATOM 1510 O O . GLY A 1 196 ? 5.931 -14.177 9.760 1.00 96.88 196 GLY A O 1
ATOM 1511 N N . LYS A 1 197 ? 6.242 -14.382 7.548 1.00 98.56 197 LYS A N 1
ATOM 1512 C CA . LYS A 1 197 ? 7.026 -13.151 7.400 1.00 98.56 197 LYS A CA 1
ATOM 1513 C C . LYS A 1 197 ? 6.149 -11.980 7.004 1.00 98.56 197 LYS A C 1
ATOM 1515 O O . LYS A 1 197 ? 5.142 -12.137 6.315 1.00 98.56 197 LYS A O 1
ATOM 1520 N N . LEU A 1 198 ? 6.551 -10.798 7.445 1.00 98.69 198 LEU A N 1
ATOM 1521 C CA . LEU A 1 198 ? 5.857 -9.555 7.169 1.00 98.69 198 LEU A CA 1
ATOM 1522 C C . LEU A 1 198 ? 6.633 -8.759 6.126 1.00 98.69 198 LEU A C 1
ATOM 1524 O O . LEU A 1 198 ? 7.804 -8.436 6.321 1.00 98.69 198 LEU A O 1
ATOM 1528 N N . PHE A 1 199 ? 5.972 -8.438 5.020 1.00 98.81 199 PHE A N 1
ATOM 1529 C CA . PHE A 1 199 ? 6.502 -7.528 4.017 1.00 98.81 199 PHE A CA 1
ATOM 1530 C C . PHE A 1 199 ? 6.041 -6.111 4.317 1.00 98.81 199 PHE A C 1
ATOM 1532 O O . PHE A 1 199 ? 4.869 -5.897 4.624 1.00 98.81 199 PHE A O 1
ATOM 1539 N N . MET A 1 200 ? 6.966 -5.160 4.218 1.00 98.69 200 MET A N 1
ATOM 1540 C CA . MET A 1 200 ? 6.720 -3.747 4.486 1.00 98.69 200 MET A CA 1
ATOM 1541 C C . MET A 1 200 ? 7.378 -2.900 3.399 1.00 98.69 200 MET A C 1
ATOM 1543 O O . MET A 1 200 ? 8.596 -2.942 3.230 1.00 98.69 200 MET A O 1
ATOM 1547 N N . SER A 1 201 ? 6.593 -2.134 2.642 1.00 98.12 201 SER A N 1
ATOM 1548 C CA . SER A 1 201 ? 7.157 -1.175 1.681 1.00 98.12 201 SER A CA 1
ATOM 1549 C C . SER A 1 201 ? 7.725 0.043 2.408 1.00 98.12 201 SER A C 1
ATOM 1551 O O . SER A 1 201 ? 7.109 0.513 3.355 1.00 98.12 201 SER A O 1
ATOM 1553 N N . VAL A 1 202 ? 8.803 0.637 1.915 1.00 97.12 202 VAL A N 1
ATOM 1554 C CA . VAL A 1 202 ? 9.244 1.978 2.311 1.00 97.12 202 VAL A CA 1
ATOM 1555 C C . VAL A 1 202 ? 9.537 2.762 1.039 1.00 97.12 202 VAL A C 1
ATOM 1557 O O . VAL A 1 202 ? 10.525 2.540 0.344 1.00 97.12 202 VAL A O 1
ATOM 1560 N N . GLY A 1 203 ? 8.629 3.663 0.692 1.00 94.31 203 GLY A N 1
ATOM 1561 C CA . GLY A 1 203 ? 8.737 4.526 -0.476 1.00 94.31 203 GLY A CA 1
ATOM 1562 C C . GLY A 1 203 ? 9.487 5.825 -0.188 1.00 94.31 203 GLY A C 1
ATOM 1563 O O . GLY A 1 203 ? 10.290 5.946 0.739 1.00 94.31 203 GLY A O 1
ATOM 1564 N N . GLY A 1 204 ? 9.200 6.836 -1.004 1.00 86.69 204 GLY A N 1
ATOM 1565 C CA . GLY A 1 204 ? 9.658 8.196 -0.752 1.00 86.69 204 GLY A CA 1
ATOM 1566 C C . GLY A 1 204 ? 10.990 8.596 -1.369 1.00 86.69 204 GLY A C 1
ATOM 1567 O O . GLY A 1 204 ? 11.523 9.655 -1.030 1.00 86.69 204 GLY A O 1
ATOM 1568 N N . ALA A 1 205 ? 11.511 7.794 -2.297 1.00 91.88 205 ALA A N 1
ATOM 1569 C CA . ALA A 1 205 ? 12.663 8.147 -3.120 1.00 91.88 205 ALA A CA 1
ATOM 1570 C C . ALA A 1 205 ? 12.238 9.125 -4.232 1.00 91.88 205 ALA A C 1
ATOM 1572 O O . ALA A 1 205 ? 12.132 8.783 -5.407 1.00 91.88 205 ALA A O 1
ATOM 1573 N N . PHE A 1 206 ? 11.915 10.365 -3.881 1.00 90.75 206 PHE A N 1
ATOM 1574 C CA . PHE A 1 206 ? 11.358 11.344 -4.802 1.00 90.75 206 PHE A CA 1
ATOM 1575 C C . PHE A 1 206 ? 12.422 12.300 -5.337 1.00 90.75 206 PHE A C 1
ATOM 1577 O O . PHE A 1 206 ? 13.052 13.034 -4.586 1.00 90.75 206 PHE A O 1
ATOM 1584 N N . GLN A 1 207 ? 12.544 12.403 -6.663 1.00 86.56 207 GLN A N 1
ATOM 1585 C CA . GLN A 1 207 ? 13.449 13.380 -7.287 1.00 86.56 207 GLN A CA 1
ATOM 1586 C C . GLN A 1 207 ? 13.096 14.835 -6.922 1.00 86.56 207 GLN A C 1
ATOM 1588 O O . GLN A 1 207 ? 13.996 15.644 -6.738 1.00 86.56 207 GLN A O 1
ATOM 1593 N N . PHE A 1 208 ? 11.810 15.173 -6.738 1.00 81.88 208 PHE A N 1
ATOM 1594 C CA . PHE A 1 208 ? 11.404 16.522 -6.304 1.00 81.88 208 PHE A CA 1
ATOM 1595 C C . PHE A 1 208 ? 11.796 16.853 -4.855 1.00 81.88 208 PHE A C 1
ATOM 1597 O O . PHE A 1 208 ? 11.733 18.016 -4.470 1.00 81.88 208 PHE A O 1
ATOM 1604 N N . ALA A 1 20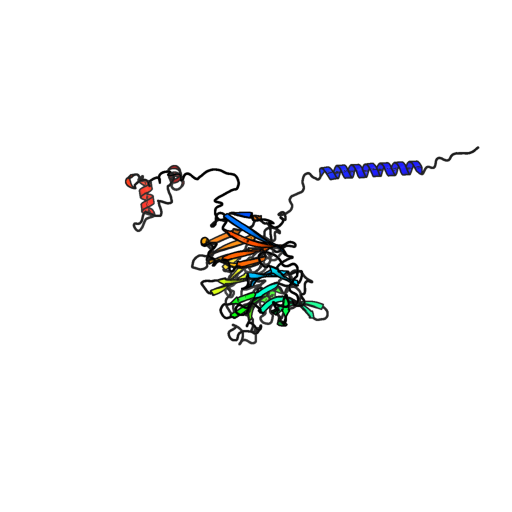9 ? 12.124 15.835 -4.058 1.00 81.94 209 ALA A N 1
ATOM 1605 C CA . ALA A 1 209 ? 12.605 15.971 -2.689 1.00 81.94 209 ALA A CA 1
ATOM 1606 C C . ALA A 1 209 ? 14.112 15.683 -2.590 1.00 81.94 209 ALA A C 1
ATOM 1608 O O . ALA A 1 209 ? 14.620 15.517 -1.492 1.00 81.94 209 ALA A O 1
ATOM 1609 N N . GLU A 1 210 ? 14.809 15.573 -3.729 1.00 89.44 210 GLU A N 1
ATOM 1610 C CA . GLU A 1 210 ? 16.241 15.249 -3.812 1.00 89.44 210 GLU A CA 1
ATOM 1611 C C . GLU A 1 210 ? 16.623 13.878 -3.213 1.00 89.44 210 GLU A C 1
ATOM 1613 O O . GLU A 1 210 ? 17.797 13.544 -3.115 1.00 89.44 210 GLU A O 1
ATOM 1618 N N . THR A 1 211 ? 15.640 13.021 -2.916 1.00 91.69 211 THR A N 1
ATOM 1619 C CA . THR A 1 211 ? 15.841 11.679 -2.340 1.00 91.69 211 THR A CA 1
ATOM 1620 C C . THR A 1 211 ? 15.796 10.557 -3.377 1.00 91.69 211 THR A C 1
ATOM 1622 O O . THR A 1 211 ? 15.910 9.384 -3.033 1.00 91.69 211 THR A O 1
ATOM 1625 N N . GLY A 1 212 ? 15.626 10.886 -4.663 1.00 93.19 212 GLY A N 1
ATOM 1626 C CA . GLY A 1 212 ? 15.508 9.897 -5.740 1.00 93.19 212 GLY A CA 1
ATOM 1627 C C . GLY A 1 212 ? 16.657 8.887 -5.758 1.00 93.19 212 GLY A C 1
ATOM 1628 O O . GLY A 1 212 ? 16.410 7.690 -5.834 1.00 93.19 212 GLY A O 1
ATOM 1629 N N . ALA A 1 213 ? 17.901 9.358 -5.627 1.00 95.25 213 ALA A N 1
ATOM 1630 C CA . ALA A 1 213 ? 19.087 8.502 -5.658 1.00 95.25 213 ALA A CA 1
ATOM 1631 C C . ALA A 1 213 ? 19.161 7.505 -4.485 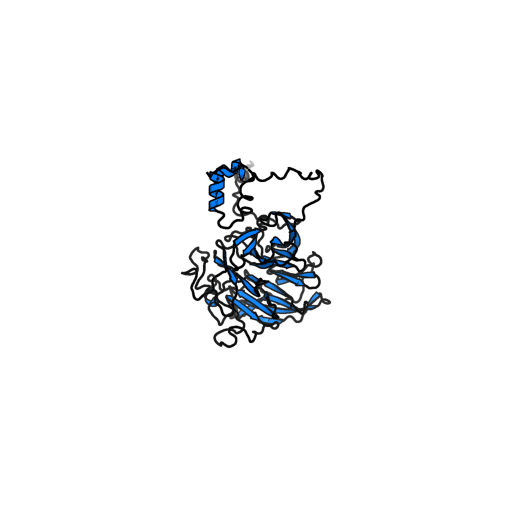1.00 95.25 213 ALA A C 1
ATOM 1633 O O . ALA A 1 213 ? 19.781 6.455 -4.631 1.00 95.25 213 ALA A O 1
ATOM 1634 N N . TYR A 1 214 ? 18.484 7.768 -3.360 1.00 96.12 214 TYR A N 1
ATOM 1635 C CA . TYR A 1 214 ? 18.500 6.876 -2.195 1.00 96.12 214 TYR A CA 1
ATOM 1636 C C . TYR A 1 214 ? 17.798 5.535 -2.446 1.00 96.12 214 TYR A C 1
ATOM 1638 O O . TYR A 1 214 ? 18.083 4.560 -1.756 1.00 96.12 214 TYR A O 1
ATOM 1646 N N . ALA A 1 215 ? 16.966 5.424 -3.489 1.00 96.81 215 ALA A N 1
ATOM 1647 C CA . ALA A 1 215 ? 16.455 4.127 -3.940 1.00 96.81 215 ALA A CA 1
ATOM 1648 C C . ALA A 1 215 ? 17.581 3.141 -4.301 1.00 96.81 215 ALA A C 1
ATOM 1650 O O . ALA A 1 215 ? 17.421 1.936 -4.088 1.00 96.81 215 ALA A O 1
ATOM 1651 N N . GLN A 1 216 ? 18.722 3.659 -4.770 1.00 97.81 216 GLN A N 1
ATOM 1652 C CA . GLN A 1 216 ? 19.921 2.903 -5.142 1.00 97.81 216 GLN A CA 1
ATOM 1653 C C . GLN A 1 216 ? 20.938 2.779 -3.997 1.00 97.81 216 GLN A C 1
ATOM 1655 O O . GLN A 1 216 ? 21.874 1.994 -4.092 1.00 97.81 216 GLN A O 1
ATOM 1660 N N . ASP A 1 217 ? 20.753 3.530 -2.912 1.00 96.69 217 ASP A N 1
ATOM 1661 C CA . ASP A 1 217 ? 21.599 3.459 -1.724 1.00 96.69 217 ASP A CA 1
ATOM 1662 C C . ASP A 1 217 ? 21.128 2.311 -0.819 1.00 96.69 217 ASP A C 1
ATOM 1664 O O . ASP A 1 217 ? 19.988 2.309 -0.344 1.00 96.69 217 ASP A O 1
ATOM 1668 N N . SER A 1 218 ? 21.988 1.316 -0.610 1.00 96.31 218 SER A N 1
ATOM 1669 C CA . SER A 1 218 ? 21.729 0.126 0.210 1.00 96.31 218 SER A CA 1
ATOM 1670 C C . SER A 1 218 ? 21.834 0.372 1.718 1.00 96.31 218 SER A C 1
ATOM 1672 O O . SER A 1 218 ? 21.472 -0.508 2.502 1.00 96.31 218 SER A O 1
ATOM 1674 N N . THR A 1 219 ? 22.298 1.556 2.124 1.00 95.44 219 THR A N 1
ATOM 1675 C CA . THR A 1 219 ? 22.486 1.951 3.527 1.00 95.44 219 THR A CA 1
ATOM 1676 C C . THR A 1 219 ? 21.309 2.746 4.093 1.00 95.44 219 THR A C 1
ATOM 1678 O O . THR A 1 219 ? 21.332 3.131 5.256 1.00 95.44 219 THR A O 1
ATOM 1681 N N . THR A 1 220 ? 20.257 2.968 3.295 1.00 95.31 220 THR A N 1
ATOM 1682 C CA . THR A 1 220 ? 19.034 3.667 3.715 1.00 95.31 220 THR A CA 1
ATOM 1683 C C . THR A 1 220 ? 17.779 2.895 3.314 1.00 95.31 220 THR A C 1
ATOM 1685 O O . THR A 1 220 ? 17.803 2.022 2.441 1.00 95.31 220 THR A O 1
ATOM 1688 N N . HIS A 1 221 ? 16.645 3.263 3.909 1.00 96.88 221 HIS A N 1
ATOM 1689 C CA . HIS A 1 221 ? 15.361 2.609 3.661 1.00 96.88 221 HIS A CA 1
ATOM 1690 C C . HIS A 1 221 ? 14.502 3.264 2.577 1.00 96.88 221 HIS A C 1
ATOM 1692 O O . HIS A 1 221 ? 13.421 2.765 2.279 1.00 96.88 221 HIS A O 1
ATOM 1698 N N . PHE A 1 222 ? 14.948 4.350 1.946 1.00 95.94 222 PHE A N 1
ATOM 1699 C CA . PHE A 1 222 ? 14.187 4.965 0.858 1.00 95.94 222 PHE A CA 1
ATOM 1700 C C . PHE A 1 222 ? 14.072 4.014 -0.338 1.00 95.94 222 PHE A C 1
ATOM 1702 O O . PHE A 1 222 ? 15.080 3.507 -0.839 1.00 95.94 222 PHE A O 1
ATOM 1709 N N . GLY A 1 223 ? 12.852 3.814 -0.839 1.00 96.75 223 GLY A N 1
ATOM 1710 C CA . GLY A 1 223 ? 12.626 3.044 -2.063 1.00 96.75 223 GLY A CA 1
ATOM 1711 C C . GLY A 1 223 ? 12.998 1.566 -1.930 1.00 96.75 223 GLY A C 1
ATOM 1712 O O . GLY A 1 223 ? 13.632 1.005 -2.830 1.00 96.75 223 GLY A O 1
ATOM 1713 N N . LYS A 1 224 ? 12.657 0.954 -0.792 1.00 98.19 224 LYS A N 1
ATOM 1714 C CA . LYS A 1 224 ? 12.948 -0.446 -0.463 1.00 98.19 224 LYS A CA 1
ATOM 1715 C C . LYS A 1 224 ? 11.663 -1.210 -0.175 1.00 98.19 224 LYS A C 1
ATOM 1717 O O . LYS A 1 224 ? 10.720 -0.674 0.398 1.00 98.19 224 LYS A O 1
ATOM 1722 N N . LEU A 1 225 ? 11.661 -2.498 -0.498 1.00 98.75 225 LEU A N 1
ATOM 1723 C CA . LEU A 1 225 ? 10.731 -3.441 0.113 1.00 98.75 225 LEU A CA 1
ATOM 1724 C C . LEU A 1 225 ? 11.485 -4.240 1.166 1.00 98.75 225 LEU A C 1
ATOM 1726 O O . LEU A 1 225 ? 12.547 -4.789 0.867 1.00 98.75 225 LEU A O 1
ATOM 1730 N N . LEU A 1 226 ? 10.930 -4.321 2.369 1.00 98.81 226 LEU A N 1
ATOM 1731 C CA . LEU A 1 226 ? 11.515 -5.036 3.496 1.00 98.81 226 LEU A CA 1
ATOM 1732 C C . LEU A 1 226 ? 10.796 -6.364 3.715 1.00 98.81 226 LEU A C 1
ATOM 1734 O O . LEU A 1 226 ? 9.586 -6.459 3.493 1.00 98.81 226 LEU A O 1
ATOM 1738 N N . ARG A 1 227 ? 11.537 -7.370 4.184 1.00 98.81 227 ARG A N 1
ATOM 1739 C CA . ARG A 1 227 ? 10.994 -8.637 4.690 1.00 98.81 227 ARG A CA 1
ATOM 1740 C C . ARG A 1 227 ? 11.455 -8.808 6.130 1.00 98.81 227 ARG A C 1
ATOM 1742 O O . ARG A 1 227 ? 12.656 -8.839 6.389 1.00 98.81 227 ARG A O 1
ATOM 1749 N N . LEU A 1 228 ? 10.494 -8.913 7.040 1.00 98.88 228 LEU A N 1
ATOM 1750 C CA . LEU A 1 228 ? 10.678 -8.879 8.488 1.00 98.88 228 LEU A CA 1
ATOM 1751 C C . LEU A 1 228 ? 10.094 -10.144 9.138 1.00 98.88 228 LEU A C 1
ATOM 1753 O O . LEU A 1 228 ? 9.152 -10.755 8.626 1.00 98.88 228 LEU A O 1
ATOM 1757 N N . ASN A 1 229 ? 10.633 -10.532 10.290 1.00 98.75 229 ASN A N 1
ATOM 1758 C CA . ASN A 1 229 ? 9.942 -11.396 11.243 1.00 98.75 229 ASN A CA 1
ATOM 1759 C C . ASN A 1 229 ? 8.779 -10.630 11.904 1.00 98.75 229 ASN A C 1
ATOM 1761 O O . ASN A 1 229 ? 8.665 -9.407 11.796 1.00 98.75 229 ASN A O 1
ATOM 1765 N N . ASP A 1 230 ? 7.920 -11.345 12.626 1.00 97.56 230 ASP A N 1
ATOM 1766 C CA . ASP A 1 230 ? 6.772 -10.778 13.345 1.00 97.56 230 ASP A CA 1
ATOM 1767 C C . ASP A 1 230 ? 7.165 -9.827 14.498 1.00 97.56 230 ASP A C 1
ATOM 1769 O O . ASP A 1 230 ? 6.331 -9.071 15.010 1.00 97.56 230 ASP A O 1
ATOM 1773 N N . ASP A 1 231 ? 8.430 -9.855 14.913 1.00 97.88 231 ASP A N 1
ATOM 1774 C CA . ASP A 1 231 ? 9.040 -8.964 15.897 1.00 97.88 231 ASP A CA 1
ATOM 1775 C C . ASP A 1 231 ? 9.833 -7.800 15.280 1.00 97.88 231 ASP A C 1
ATOM 1777 O O . ASP A 1 231 ? 10.440 -7.035 16.025 1.00 97.88 231 ASP A O 1
ATOM 1781 N N . GLY A 1 232 ? 9.807 -7.655 13.950 1.00 98.19 232 GLY A N 1
ATOM 1782 C CA . GLY A 1 232 ? 10.477 -6.582 13.211 1.00 98.19 232 GLY A CA 1
ATOM 1783 C C . GLY A 1 232 ? 11.946 -6.847 12.871 1.00 98.19 232 GLY A C 1
ATOM 1784 O O . GLY A 1 232 ? 12.555 -6.036 12.180 1.00 98.19 232 GLY A O 1
ATOM 1785 N N . THR A 1 233 ? 12.528 -7.970 13.302 1.00 98.62 233 THR A N 1
ATOM 1786 C CA . THR A 1 233 ? 13.915 -8.327 12.955 1.00 98.62 233 THR A CA 1
ATOM 1787 C C . THR A 1 233 ? 14.036 -8.868 11.529 1.00 98.62 233 THR A C 1
ATOM 1789 O O . THR A 1 233 ? 13.085 -9.425 10.980 1.00 98.62 233 THR A O 1
ATOM 1792 N N . ALA A 1 234 ? 15.216 -8.749 10.917 1.00 98.50 234 ALA A N 1
ATOM 1793 C CA . ALA A 1 234 ? 15.485 -9.345 9.610 1.00 98.50 234 ALA A CA 1
ATOM 1794 C C . ALA A 1 234 ? 15.526 -10.890 9.694 1.00 98.50 234 ALA A C 1
ATOM 1796 O O . ALA A 1 234 ? 16.235 -11.445 10.542 1.00 98.50 234 ALA A O 1
ATOM 1797 N N . PRO A 1 235 ? 14.812 -11.618 8.817 1.00 98.62 235 PRO A N 1
ATOM 1798 C CA . PRO A 1 235 ? 14.956 -13.062 8.685 1.00 98.62 235 PRO A CA 1
ATOM 1799 C C . PRO A 1 235 ? 16.372 -13.480 8.275 1.00 98.62 235 PRO A C 1
ATOM 1801 O O . PRO A 1 235 ? 17.024 -12.834 7.457 1.00 98.62 235 PRO A O 1
ATOM 1804 N N . VAL A 1 236 ? 16.829 -14.616 8.804 1.00 98.00 236 VAL A N 1
ATOM 1805 C CA . VAL A 1 236 ? 18.183 -15.159 8.564 1.00 98.00 236 VAL A CA 1
ATOM 1806 C C . VAL A 1 236 ? 18.423 -15.649 7.132 1.00 98.00 236 VAL A C 1
ATOM 1808 O O . VAL A 1 236 ? 19.551 -15.963 6.767 1.00 98.00 236 VAL A O 1
ATOM 1811 N N . ASP A 1 237 ? 17.364 -15.759 6.336 1.00 97.62 237 ASP A N 1
ATOM 1812 C CA . ASP A 1 237 ? 17.359 -16.158 4.929 1.00 97.62 237 ASP A CA 1
ATOM 1813 C C . ASP A 1 237 ? 17.101 -14.969 3.983 1.00 97.62 237 ASP A C 1
ATOM 1815 O O . ASP A 1 237 ? 16.872 -15.171 2.791 1.00 97.62 237 ASP A O 1
ATOM 1819 N N . ASN A 1 238 ? 17.132 -13.726 4.485 1.00 98.50 238 ASN A N 1
ATOM 1820 C CA . ASN A 1 238 ? 17.021 -12.541 3.637 1.00 98.50 238 ASN A CA 1
ATOM 1821 C C . ASN A 1 238 ? 18.198 -12.430 2.649 1.00 98.50 238 ASN A C 1
ATOM 1823 O O . ASN A 1 238 ? 19.326 -12.812 2.977 1.00 98.50 238 ASN A O 1
ATOM 1827 N N . PRO A 1 239 ? 17.972 -11.847 1.453 1.00 98.31 239 PRO A N 1
ATOM 1828 C CA . PRO A 1 239 ? 18.945 -11.860 0.357 1.00 98.31 239 PRO A CA 1
ATOM 1829 C C . PRO A 1 239 ? 20.267 -11.159 0.695 1.00 98.31 239 PRO A C 1
ATOM 1831 O O . PRO A 1 239 ? 21.303 -11.502 0.128 1.00 98.31 239 PRO A O 1
ATOM 1834 N N . PHE A 1 240 ? 20.242 -10.209 1.631 1.00 98.06 240 PHE A N 1
ATOM 1835 C CA . PHE A 1 240 ? 21.396 -9.383 1.976 1.00 98.06 240 PHE A CA 1
ATOM 1836 C C . PHE A 1 240 ? 21.918 -9.576 3.405 1.00 98.06 240 PHE A C 1
ATOM 1838 O O . PHE A 1 240 ? 22.869 -8.910 3.792 1.00 98.06 240 PHE A O 1
ATOM 1845 N N . VAL A 1 241 ? 21.370 -10.511 4.188 1.00 97.19 241 VAL A N 1
ATOM 1846 C CA . VAL A 1 241 ? 21.707 -10.655 5.622 1.00 97.19 241 VAL A CA 1
ATOM 1847 C C . VAL A 1 241 ? 23.194 -10.932 5.894 1.00 97.19 241 VAL A C 1
ATOM 1849 O O . VAL A 1 241 ? 23.717 -10.568 6.942 1.00 97.19 241 VAL A O 1
ATOM 1852 N N . ASN A 1 242 ? 23.891 -11.551 4.935 1.00 96.56 242 ASN A N 1
ATOM 1853 C CA . ASN A 1 242 ? 25.322 -11.858 5.016 1.00 96.56 242 ASN A CA 1
ATOM 1854 C C . ASN A 1 242 ? 26.197 -10.862 4.231 1.00 96.56 242 ASN A C 1
ATOM 1856 O O . ASN A 1 242 ? 27.365 -11.152 3.969 1.00 96.56 242 ASN A O 1
ATOM 1860 N N . ASN A 1 243 ? 25.645 -9.715 3.825 1.00 97.38 243 ASN A N 1
ATOM 1861 C CA . ASN A 1 243 ? 26.356 -8.672 3.099 1.00 97.38 243 ASN A CA 1
ATOM 1862 C C . ASN A 1 243 ? 26.369 -7.371 3.914 1.00 97.38 243 ASN A C 1
ATOM 1864 O O . ASN A 1 243 ? 25.343 -6.720 4.068 1.00 97.38 243 ASN A O 1
ATOM 1868 N N . ALA A 1 244 ? 27.548 -6.980 4.403 1.00 96.50 244 ALA A N 1
ATOM 1869 C CA . ALA A 1 244 ? 27.718 -5.794 5.243 1.00 96.50 244 ALA A CA 1
ATOM 1870 C C . ALA A 1 244 ? 27.452 -4.461 4.517 1.00 96.50 244 ALA A C 1
ATOM 1872 O O . ALA A 1 244 ? 27.278 -3.442 5.181 1.00 96.50 244 ALA A O 1
ATOM 1873 N N . ASP A 1 245 ? 27.400 -4.463 3.181 1.00 97.44 245 ASP A N 1
ATOM 1874 C CA . ASP A 1 245 ? 27.117 -3.265 2.381 1.00 97.44 245 ASP A CA 1
ATOM 1875 C C . ASP A 1 245 ? 25.612 -2.942 2.309 1.00 97.44 245 ASP A C 1
ATOM 1877 O O . ASP A 1 245 ? 25.219 -1.932 1.725 1.00 97.44 245 ASP A O 1
ATOM 1881 N N . TYR A 1 246 ? 24.755 -3.800 2.869 1.00 98.06 246 TYR A N 1
ATOM 1882 C CA . TYR A 1 246 ? 23.302 -3.700 2.788 1.00 98.06 246 TYR A CA 1
ATOM 1883 C C . TYR A 1 246 ? 22.671 -3.821 4.172 1.00 98.06 246 TYR A C 1
ATOM 1885 O O . TYR A 1 246 ? 23.118 -4.593 5.020 1.00 98.06 246 TYR A O 1
ATOM 1893 N N . LEU A 1 247 ? 21.569 -3.103 4.375 1.00 98.31 247 LEU A N 1
ATOM 1894 C CA . LEU A 1 247 ? 20.715 -3.321 5.538 1.00 98.31 247 LEU A CA 1
ATOM 1895 C C . LEU A 1 247 ? 20.030 -4.704 5.435 1.00 98.31 247 LEU A C 1
ATOM 1897 O O . LEU A 1 247 ? 19.467 -5.029 4.381 1.00 98.31 247 LEU A O 1
ATOM 1901 N N . PRO A 1 248 ? 20.077 -5.542 6.489 1.00 98.31 248 PRO A N 1
ATOM 1902 C CA . PRO A 1 248 ? 19.713 -6.962 6.405 1.00 98.31 248 PRO A CA 1
ATOM 1903 C C . PRO A 1 248 ? 18.217 -7.222 6.147 1.00 98.31 248 PRO A C 1
ATOM 1905 O O . PRO A 1 248 ? 17.840 -8.278 5.635 1.00 98.31 248 PRO A O 1
ATOM 1908 N N . GLU A 1 249 ? 17.350 -6.272 6.482 1.00 98.62 249 GLU A N 1
ATOM 1909 C CA . GLU A 1 249 ? 15.901 -6.296 6.269 1.00 98.62 249 GLU A CA 1
ATOM 1910 C C . GLU A 1 249 ? 15.487 -6.054 4.811 1.00 98.62 249 GLU A C 1
ATOM 1912 O O . GLU A 1 249 ? 14.353 -6.374 4.441 1.00 98.62 249 GLU A O 1
ATOM 1917 N N . ILE A 1 250 ? 16.383 -5.521 3.971 1.00 98.75 250 ILE A N 1
ATOM 1918 C CA . ILE A 1 250 ? 16.084 -5.237 2.565 1.00 98.75 250 ILE A CA 1
ATOM 1919 C C . ILE A 1 250 ? 15.805 -6.553 1.827 1.00 98.75 250 ILE A C 1
ATOM 1921 O O . ILE A 1 250 ? 16.626 -7.468 1.789 1.00 98.75 250 ILE A O 1
ATOM 1925 N N . TYR A 1 251 ? 14.637 -6.624 1.191 1.00 98.81 251 TYR A N 1
ATOM 1926 C CA . TYR A 1 251 ? 14.250 -7.715 0.300 1.00 98.81 251 TYR A CA 1
ATOM 1927 C C . TYR A 1 251 ? 14.469 -7.351 -1.169 1.00 98.81 251 TYR A C 1
ATOM 1929 O O . TYR A 1 251 ? 14.930 -8.181 -1.946 1.00 98.81 251 TYR A O 1
ATOM 1937 N N . SER A 1 252 ? 14.157 -6.113 -1.559 1.00 98.81 252 SER A N 1
ATOM 1938 C CA . SER A 1 252 ? 14.458 -5.564 -2.889 1.00 98.81 252 SER A CA 1
ATOM 1939 C C . SER A 1 252 ? 14.602 -4.041 -2.844 1.00 98.81 252 SER A C 1
ATOM 1941 O O . SER A 1 252 ? 14.204 -3.398 -1.866 1.00 98.81 252 SER A O 1
ATOM 1943 N N . MET A 1 253 ? 15.176 -3.459 -3.897 1.00 98.50 253 MET A N 1
ATOM 1944 C CA . MET A 1 253 ? 15.527 -2.035 -3.951 1.00 98.50 253 MET A CA 1
ATOM 1945 C C . MET A 1 253 ? 15.256 -1.399 -5.318 1.00 98.50 253 MET A C 1
ATOM 1947 O O . MET A 1 253 ? 14.817 -2.075 -6.242 1.00 98.50 253 MET A O 1
ATOM 1951 N N . GLY A 1 254 ? 15.547 -0.103 -5.461 1.00 98.19 254 GLY A N 1
ATOM 1952 C CA . GLY A 1 254 ? 15.313 0.610 -6.716 1.00 98.19 254 GLY A CA 1
ATOM 1953 C C . GLY A 1 254 ? 13.841 0.901 -6.971 1.00 98.19 254 GLY A C 1
ATOM 1954 O O . GLY A 1 254 ? 13.431 0.937 -8.124 1.00 98.19 254 GLY A O 1
ATOM 1955 N N . HIS A 1 255 ? 13.061 1.093 -5.906 1.00 98.19 255 HIS A N 1
ATOM 1956 C CA . HIS A 1 255 ? 11.644 1.449 -5.978 1.00 98.19 255 HIS A CA 1
ATOM 1957 C C . HIS A 1 255 ? 11.450 2.945 -5.755 1.00 98.19 255 HIS A C 1
ATOM 1959 O O . HIS A 1 255 ? 12.237 3.593 -5.058 1.00 98.19 255 HIS A O 1
ATOM 1965 N N . ARG A 1 256 ? 10.364 3.511 -6.281 1.00 96.56 256 ARG A N 1
ATOM 1966 C CA . ARG A 1 256 ? 9.993 4.902 -6.008 1.00 96.56 256 ARG A CA 1
ATOM 1967 C C . ARG A 1 256 ? 9.060 5.019 -4.811 1.00 96.56 256 ARG A C 1
ATOM 1969 O O . ARG A 1 256 ? 9.368 5.729 -3.851 1.00 96.56 256 ARG A O 1
ATOM 1976 N N . ASN A 1 257 ? 7.871 4.422 -4.920 1.00 95.56 257 ASN A N 1
ATOM 1977 C CA . ASN A 1 257 ? 6.792 4.589 -3.942 1.00 95.56 257 ASN A CA 1
ATOM 1978 C C . ASN A 1 257 ? 5.714 3.508 -4.081 1.00 95.56 257 ASN A C 1
ATOM 1980 O O . ASN A 1 257 ? 4.701 3.726 -4.754 1.00 95.56 257 ASN A O 1
ATOM 1984 N N . GLN A 1 258 ? 5.939 2.355 -3.451 1.00 96.50 258 GLN A N 1
ATOM 1985 C CA . GLN A 1 258 ? 5.024 1.216 -3.518 1.00 96.50 258 GLN A CA 1
ATOM 1986 C C . GLN A 1 258 ? 3.839 1.406 -2.569 1.00 96.50 258 GLN A C 1
ATOM 1988 O O . GLN A 1 258 ? 4.026 1.769 -1.413 1.00 96.50 258 GLN A O 1
ATOM 1993 N N . LEU A 1 259 ? 2.615 1.169 -3.042 1.00 96.44 259 LEU A N 1
ATOM 1994 C CA . LEU A 1 259 ? 1.387 1.396 -2.264 1.00 96.44 259 LEU A CA 1
ATOM 1995 C C . LEU A 1 259 ? 0.461 0.182 -2.184 1.00 96.44 259 LEU A C 1
ATOM 1997 O O . LEU A 1 259 ? -0.483 0.208 -1.392 1.00 96.44 259 LEU A O 1
ATOM 2001 N N . GLY A 1 260 ? 0.720 -0.871 -2.951 1.00 97.88 260 GLY A N 1
ATOM 2002 C CA . GLY A 1 260 ? -0.012 -2.130 -2.893 1.00 97.88 260 GLY A CA 1
ATOM 2003 C C . GLY A 1 260 ? 0.955 -3.302 -2.853 1.00 97.88 260 GLY A C 1
ATOM 2004 O O . GLY A 1 260 ? 2.016 -3.242 -3.469 1.00 97.88 260 GLY A O 1
ATOM 2005 N N . LEU A 1 261 ? 0.577 -4.349 -2.122 1.00 98.69 261 LEU A N 1
ATOM 2006 C CA . LEU A 1 261 ? 1.275 -5.628 -2.036 1.00 98.69 261 LEU A CA 1
ATOM 2007 C C . LEU A 1 261 ? 0.222 -6.737 -2.020 1.00 98.69 261 LEU A C 1
ATOM 2009 O O . LEU A 1 261 ? -0.768 -6.604 -1.305 1.00 98.69 261 LEU A O 1
ATOM 2013 N N . ALA A 1 262 ? 0.433 -7.820 -2.763 1.00 98.31 262 ALA A N 1
ATOM 2014 C CA . ALA A 1 262 ? -0.311 -9.068 -2.586 1.00 98.31 262 ALA A CA 1
ATOM 2015 C C . ALA A 1 262 ? 0.461 -10.246 -3.170 1.00 98.31 262 ALA A C 1
ATOM 2017 O O . ALA A 1 262 ? 1.171 -10.107 -4.162 1.00 98.31 262 ALA A O 1
ATOM 2018 N N . PHE A 1 263 ? 0.267 -11.427 -2.595 1.00 98.12 263 PHE A N 1
ATOM 2019 C CA . PHE A 1 263 ? 0.767 -12.662 -3.185 1.00 98.12 263 PHE A CA 1
ATOM 2020 C C . PHE A 1 263 ? -0.210 -13.193 -4.233 1.00 98.12 263 PHE A C 1
ATOM 2022 O O . PHE A 1 263 ? -1.419 -13.265 -3.994 1.00 98.12 263 PHE A O 1
ATOM 2029 N N . HIS A 1 264 ? 0.312 -13.599 -5.388 1.00 96.19 264 HIS A N 1
ATOM 2030 C CA . HIS A 1 264 ? -0.465 -14.319 -6.382 1.00 96.19 264 HIS A CA 1
ATOM 2031 C C . HIS A 1 264 ? -0.857 -15.693 -5.808 1.00 96.19 264 HIS A C 1
ATOM 2033 O O . HIS A 1 264 ? 0.019 -16.461 -5.405 1.00 96.19 264 HIS A O 1
ATOM 2039 N N . PRO A 1 265 ? -2.152 -16.056 -5.794 1.00 94.38 265 PRO A N 1
ATOM 2040 C CA . PRO A 1 265 ? -2.645 -17.206 -5.034 1.00 94.38 265 PRO A CA 1
ATOM 2041 C C . PRO A 1 265 ? -2.164 -18.564 -5.563 1.00 94.38 265 PRO A C 1
ATOM 2043 O O . PRO A 1 265 ? -2.083 -19.517 -4.796 1.00 94.38 265 PRO A O 1
ATOM 2046 N N . GLU A 1 266 ? -1.864 -18.670 -6.863 1.00 92.31 266 GLU A N 1
ATOM 2047 C CA . GLU A 1 266 ? -1.397 -19.927 -7.474 1.00 92.31 266 GLU A CA 1
ATOM 2048 C C . GLU A 1 266 ? 0.132 -20.050 -7.544 1.00 92.31 266 GLU A C 1
ATOM 2050 O O . GLU A 1 266 ? 0.670 -21.103 -7.213 1.00 92.31 266 GLU A O 1
ATOM 2055 N N . THR A 1 267 ? 0.841 -19.004 -7.984 1.00 93.44 267 THR A N 1
ATOM 2056 C CA . THR A 1 267 ? 2.301 -19.045 -8.152 1.00 93.44 267 THR A CA 1
ATOM 2057 C C . THR A 1 267 ? 3.066 -18.745 -6.865 1.00 93.44 267 THR A C 1
ATOM 2059 O O . THR A 1 267 ? 4.210 -19.165 -6.733 1.00 93.44 267 THR A O 1
ATOM 2062 N N . GLY A 1 268 ? 2.447 -18.044 -5.908 1.00 94.75 268 GLY A N 1
ATOM 2063 C CA . GLY A 1 268 ? 3.121 -17.558 -4.704 1.00 94.75 268 GLY A CA 1
ATOM 2064 C C . GLY A 1 268 ? 4.025 -16.347 -4.949 1.00 94.75 268 GLY A C 1
ATOM 2065 O O . GLY A 1 268 ? 4.744 -15.945 -4.038 1.00 94.75 268 GLY A O 1
ATOM 2066 N N . ASP A 1 269 ? 3.992 -15.754 -6.146 1.00 96.19 269 ASP A N 1
ATOM 2067 C CA . ASP A 1 269 ? 4.784 -14.566 -6.463 1.00 96.19 269 ASP A CA 1
ATOM 2068 C C . ASP A 1 269 ? 4.264 -13.348 -5.697 1.00 96.19 269 ASP A C 1
ATOM 2070 O O . ASP A 1 269 ? 3.055 -13.107 -5.643 1.00 96.19 269 ASP A O 1
ATOM 2074 N N . LEU A 1 270 ? 5.167 -12.545 -5.136 1.00 98.50 270 LEU A N 1
ATOM 2075 C CA . LEU A 1 270 ? 4.810 -11.268 -4.526 1.00 98.50 270 LEU A CA 1
ATOM 2076 C C . LEU A 1 270 ? 4.630 -10.213 -5.614 1.00 98.50 270 LEU A C 1
ATOM 2078 O O . LEU A 1 270 ? 5.551 -9.957 -6.376 1.00 98.50 270 LEU A O 1
ATOM 2082 N N . TRP A 1 271 ? 3.473 -9.568 -5.662 1.00 98.44 271 TRP A N 1
ATOM 2083 C CA . TRP A 1 271 ? 3.206 -8.439 -6.546 1.00 98.44 271 TRP A CA 1
ATOM 2084 C C . TRP A 1 271 ? 3.201 -7.141 -5.755 1.00 98.44 271 TRP A C 1
ATOM 2086 O O . TRP A 1 271 ? 2.645 -7.087 -4.656 1.00 98.44 271 TRP A O 1
ATOM 2096 N N . ALA A 1 272 ? 3.764 -6.090 -6.341 1.00 98.50 272 ALA A N 1
ATOM 2097 C CA . ALA A 1 272 ? 3.702 -4.740 -5.805 1.00 98.50 272 ALA A CA 1
ATOM 2098 C C . ALA A 1 272 ? 3.259 -3.747 -6.876 1.00 98.50 272 ALA A C 1
ATOM 2100 O O . ALA A 1 272 ? 3.681 -3.846 -8.026 1.00 98.50 272 ALA A O 1
ATOM 2101 N N . THR A 1 273 ? 2.443 -2.770 -6.493 1.00 98.38 273 THR A N 1
ATOM 2102 C CA . THR A 1 273 ? 2.167 -1.592 -7.321 1.00 98.38 273 THR A CA 1
ATOM 2103 C C . THR A 1 273 ? 2.923 -0.399 -6.780 1.00 98.38 273 THR A C 1
ATOM 2105 O O . THR A 1 273 ? 2.989 -0.188 -5.565 1.00 98.38 273 THR A O 1
ATOM 2108 N N . GLU A 1 274 ? 3.439 0.435 -7.676 1.00 96.56 274 GLU A N 1
ATOM 2109 C CA . GLU A 1 274 ? 4.126 1.658 -7.293 1.00 96.56 274 GLU A CA 1
ATOM 2110 C C . GLU A 1 274 ? 3.798 2.843 -8.190 1.00 96.56 274 GLU A C 1
ATOM 2112 O O . GLU A 1 274 ? 3.381 2.713 -9.340 1.00 96.56 274 GLU A O 1
ATOM 2117 N N . ASN A 1 275 ? 3.940 4.037 -7.622 1.00 96.75 275 ASN A N 1
ATOM 2118 C CA . ASN A 1 275 ? 3.688 5.278 -8.340 1.00 96.75 275 ASN A CA 1
ATOM 2119 C C . ASN A 1 275 ? 4.970 5.753 -9.015 1.00 96.75 275 ASN A C 1
ATOM 2121 O O . ASN A 1 275 ? 5.968 5.980 -8.327 1.00 96.75 275 ASN A O 1
ATOM 2125 N N . GLY A 1 276 ? 4.886 6.072 -10.302 1.00 95.19 276 GLY A N 1
ATOM 2126 C CA . GLY A 1 276 ? 5.794 6.979 -10.986 1.00 95.19 276 GLY A CA 1
ATOM 2127 C C . GLY A 1 276 ? 5.479 8.452 -10.653 1.00 95.19 276 GLY A C 1
ATOM 2128 O O . GLY A 1 276 ? 4.539 8.765 -9.913 1.00 95.19 276 GLY A O 1
ATOM 2129 N N . PRO A 1 277 ? 6.292 9.407 -11.131 1.00 93.00 277 PRO A N 1
ATOM 2130 C CA . PRO A 1 277 ? 5.944 10.823 -11.137 1.00 93.00 277 PRO A CA 1
ATOM 2131 C C . PRO A 1 277 ? 4.807 11.146 -12.124 1.00 93.00 277 PRO A C 1
ATOM 2133 O O . PRO A 1 277 ? 3.654 11.250 -11.711 1.00 93.00 277 PRO A O 1
ATOM 2136 N N . GLN A 1 278 ? 5.085 11.351 -13.414 1.00 92.38 278 GLN A N 1
ATOM 2137 C CA . GLN A 1 278 ? 4.063 11.624 -14.428 1.00 92.38 278 GLN A CA 1
ATOM 2138 C C . GLN A 1 278 ? 4.067 10.533 -15.501 1.00 92.38 278 GLN A C 1
ATOM 2140 O O . GLN A 1 278 ? 4.839 10.593 -16.458 1.00 92.38 278 GLN A O 1
ATOM 2145 N N . GLY A 1 279 ? 3.163 9.561 -15.336 1.00 94.56 279 GLY A N 1
ATOM 2146 C CA . GLY A 1 279 ? 3.196 8.307 -16.094 1.00 94.56 279 GLY A CA 1
ATOM 2147 C C . GLY A 1 279 ? 4.268 7.358 -15.561 1.00 94.56 279 GLY A C 1
ATOM 2148 O O . GLY A 1 279 ? 5.060 7.747 -14.704 1.00 94.56 279 GLY A O 1
ATOM 2149 N N . GLY A 1 280 ? 4.279 6.127 -16.067 1.00 96.44 280 GLY A N 1
ATOM 2150 C CA . GLY A 1 280 ? 5.232 5.110 -15.630 1.00 96.44 280 GLY A CA 1
ATOM 2151 C C . GLY A 1 280 ? 4.948 4.620 -14.214 1.00 96.44 280 GLY A C 1
ATOM 2152 O O . GLY A 1 280 ? 5.888 4.391 -13.467 1.00 96.44 280 GLY A O 1
ATOM 2153 N N . ASP A 1 281 ? 3.671 4.540 -13.823 1.00 98.44 281 ASP A N 1
ATOM 2154 C CA . ASP A 1 281 ? 3.330 3.695 -12.675 1.00 98.44 281 ASP A CA 1
ATOM 2155 C C . ASP A 1 281 ? 3.476 2.236 -13.092 1.00 98.44 281 ASP A C 1
ATOM 2157 O O . ASP A 1 281 ? 3.292 1.918 -14.273 1.00 98.44 281 ASP A O 1
ATOM 2161 N N . GLU A 1 282 ? 3.737 1.359 -12.129 1.00 98.31 282 GLU A N 1
ATOM 2162 C CA . GLU A 1 282 ? 4.124 -0.021 -12.408 1.00 98.31 282 GLU A CA 1
ATOM 2163 C C . GLU A 1 282 ? 3.413 -1.023 -11.499 1.00 98.31 282 GLU A C 1
ATOM 2165 O O . GLU A 1 282 ? 3.084 -0.714 -10.349 1.00 98.31 282 GLU A O 1
ATOM 2170 N N . ALA A 1 283 ? 3.165 -2.223 -12.031 1.00 98.12 283 ALA A N 1
ATOM 2171 C CA . ALA A 1 283 ? 2.972 -3.430 -11.239 1.00 98.12 283 ALA A CA 1
ATOM 2172 C C . ALA A 1 283 ? 4.125 -4.394 -11.527 1.00 98.12 283 ALA A C 1
ATOM 2174 O O . ALA A 1 283 ? 4.385 -4.741 -12.682 1.00 98.12 283 ALA A O 1
ATOM 2175 N N . ASN A 1 284 ? 4.791 -4.814 -10.459 1.00 98.06 284 ASN A N 1
ATOM 2176 C CA . ASN A 1 284 ? 6.046 -5.546 -10.476 1.00 98.06 284 ASN A CA 1
ATOM 2177 C C . ASN A 1 284 ? 5.873 -6.896 -9.766 1.00 98.06 284 ASN A C 1
ATOM 2179 O O . ASN A 1 284 ? 5.298 -6.943 -8.674 1.00 98.06 284 ASN A O 1
ATOM 2183 N N . ILE A 1 285 ? 6.407 -7.978 -10.344 1.00 97.75 285 ILE A N 1
ATOM 2184 C CA . ILE A 1 285 ? 6.661 -9.222 -9.601 1.00 97.75 285 ILE A CA 1
ATOM 2185 C C . ILE A 1 285 ? 7.962 -9.039 -8.824 1.00 97.75 285 ILE A C 1
ATOM 2187 O O . ILE A 1 285 ? 9.033 -8.899 -9.411 1.00 97.75 285 ILE A O 1
ATOM 2191 N N . ILE A 1 286 ? 7.867 -9.056 -7.498 1.00 98.50 286 ILE A N 1
ATOM 2192 C CA . ILE A 1 286 ? 8.976 -8.770 -6.604 1.00 98.50 286 ILE A CA 1
ATOM 2193 C C . ILE A 1 286 ? 9.811 -10.016 -6.312 1.00 98.50 286 ILE A C 1
ATOM 2195 O O . ILE A 1 286 ? 9.388 -10.932 -5.609 1.00 98.50 286 ILE A O 1
ATOM 2199 N N . LYS A 1 287 ? 11.043 -10.002 -6.813 1.00 98.44 287 LYS A N 1
ATOM 2200 C CA . LYS A 1 287 ? 12.078 -11.018 -6.609 1.00 98.44 287 LYS A CA 1
ATOM 2201 C C . LYS A 1 287 ? 13.083 -10.624 -5.511 1.00 98.44 287 LYS A C 1
ATOM 2203 O O . LYS A 1 287 ? 13.449 -9.446 -5.421 1.00 98.44 287 LYS A O 1
ATOM 2208 N N . PRO A 1 288 ? 13.580 -11.594 -4.719 1.00 98.50 288 PRO A N 1
ATOM 2209 C CA . PRO A 1 288 ? 14.554 -11.346 -3.658 1.00 98.50 288 PRO A CA 1
ATOM 2210 C C . PRO A 1 288 ? 15.887 -10.854 -4.229 1.00 98.50 288 PRO A C 1
ATOM 2212 O O . PRO A 1 288 ? 16.419 -11.431 -5.174 1.00 98.50 288 PRO A O 1
ATOM 2215 N N . GLY A 1 289 ? 16.443 -9.808 -3.626 1.00 98.38 289 GLY A N 1
ATOM 2216 C CA . GLY A 1 289 ? 17.754 -9.252 -3.958 1.00 98.38 289 GLY A CA 1
ATOM 2217 C C . GLY A 1 289 ? 17.800 -8.420 -5.241 1.00 98.38 289 GLY A C 1
ATOM 2218 O O . GLY A 1 289 ? 18.872 -7.952 -5.613 1.00 98.38 289 GLY A O 1
ATOM 2219 N N . MET A 1 290 ? 16.664 -8.230 -5.918 1.00 98.62 290 MET A N 1
ATOM 2220 C CA . MET A 1 290 ? 16.624 -7.550 -7.213 1.00 98.62 290 MET A CA 1
ATOM 2221 C C . MET A 1 290 ? 16.423 -6.035 -7.097 1.00 98.62 290 MET A C 1
ATOM 2223 O O . MET A 1 290 ? 15.935 -5.518 -6.084 1.00 98.62 290 MET A O 1
ATOM 2227 N N . ASN A 1 291 ? 16.803 -5.336 -8.168 1.00 98.69 291 ASN A N 1
ATOM 2228 C CA . ASN A 1 291 ? 16.744 -3.884 -8.309 1.00 98.69 291 ASN A CA 1
ATOM 2229 C C . ASN A 1 291 ? 15.783 -3.496 -9.446 1.00 98.69 291 ASN A C 1
ATOM 2231 O O . ASN A 1 291 ? 15.924 -3.992 -10.563 1.00 98.69 291 ASN A O 1
ATOM 2235 N N . TYR A 1 292 ? 14.831 -2.606 -9.156 1.00 98.50 292 TYR A N 1
ATOM 2236 C CA . TYR A 1 292 ? 13.764 -2.167 -10.075 1.00 98.50 292 TYR A CA 1
ATOM 2237 C C . TYR A 1 292 ? 14.101 -0.848 -10.787 1.00 98.50 292 TYR A C 1
ATOM 2239 O O . TYR A 1 292 ? 13.290 -0.261 -11.492 1.00 98.50 292 TYR A O 1
ATOM 2247 N N . GLY A 1 293 ? 15.345 -0.388 -10.645 1.00 97.94 293 GLY A N 1
ATOM 2248 C CA . GLY A 1 293 ? 15.953 0.599 -11.526 1.00 97.94 293 GLY A CA 1
ATOM 2249 C C . GLY A 1 293 ? 15.678 2.060 -11.192 1.00 97.94 293 GLY A C 1
ATOM 2250 O O . GLY A 1 293 ? 16.439 2.912 -11.648 1.00 97.94 293 GLY A O 1
ATOM 2251 N N . TRP A 1 294 ? 14.684 2.402 -10.368 1.00 98.06 294 TRP A N 1
ATOM 2252 C CA . TRP A 1 294 ? 14.429 3.804 -10.029 1.00 98.06 294 TRP A CA 1
ATOM 2253 C C . TRP A 1 294 ? 15.614 4.432 -9.264 1.00 98.06 294 TRP A C 1
ATOM 2255 O O . TRP A 1 294 ? 16.116 3.820 -8.317 1.00 98.06 294 TRP A O 1
ATOM 2265 N N . PRO A 1 295 ? 16.070 5.660 -9.602 1.00 96.38 295 PRO A N 1
ATOM 2266 C CA . PRO A 1 295 ? 15.620 6.538 -10.687 1.00 96.38 295 PRO A CA 1
ATOM 2267 C C . PRO A 1 295 ? 16.499 6.442 -11.951 1.00 96.38 295 PRO A C 1
ATOM 2269 O O . PRO A 1 295 ? 16.410 7.303 -12.826 1.00 96.38 295 PRO A O 1
ATOM 2272 N N . ILE A 1 296 ? 17.402 5.462 -12.030 1.00 97.69 296 ILE A N 1
ATOM 2273 C CA . ILE A 1 296 ? 18.351 5.286 -13.139 1.00 97.69 296 ILE A CA 1
ATOM 2274 C C . ILE A 1 296 ? 17.612 4.893 -14.425 1.00 97.69 296 ILE A C 1
ATOM 2276 O O . ILE A 1 296 ? 17.909 5.440 -15.486 1.00 97.69 296 ILE A O 1
ATOM 2280 N N . ALA A 1 297 ? 16.623 4.007 -14.322 1.00 97.06 297 ALA A N 1
ATOM 2281 C CA . ALA A 1 297 ? 15.694 3.665 -15.390 1.00 97.06 297 ALA A CA 1
ATOM 2282 C C . ALA A 1 297 ? 14.261 3.963 -14.942 1.00 97.06 297 ALA A C 1
ATOM 2284 O O . ALA A 1 297 ? 13.880 3.680 -13.806 1.00 97.06 297 ALA A O 1
ATOM 2285 N N . SER A 1 298 ? 13.471 4.576 -15.822 1.00 96.62 298 SER A N 1
ATOM 2286 C CA . SER A 1 298 ? 12.063 4.834 -15.540 1.00 96.62 298 SER A CA 1
ATOM 2287 C C . SER A 1 298 ? 11.282 5.140 -16.805 1.00 96.62 298 SER A C 1
ATOM 2289 O O . SER A 1 298 ? 11.663 6.001 -17.600 1.00 96.62 298 SER A O 1
ATOM 2291 N N . TYR A 1 299 ? 10.107 4.529 -16.930 1.00 95.94 299 TYR A N 1
ATOM 2292 C CA . TYR A 1 299 ? 9.136 4.880 -17.964 1.00 95.94 299 TYR A CA 1
ATOM 2293 C C . TYR A 1 299 ? 8.556 6.286 -17.787 1.00 95.94 299 TYR A C 1
ATOM 2295 O O . TYR A 1 299 ? 7.882 6.773 -18.689 1.00 95.94 299 TYR A O 1
ATOM 2303 N N . SER A 1 300 ? 8.789 6.933 -16.641 1.00 95.50 300 SER A N 1
ATOM 2304 C CA . SER A 1 300 ? 8.128 8.163 -16.220 1.00 95.50 300 SER A CA 1
ATOM 2305 C C . SER A 1 300 ? 8.720 9.464 -16.780 1.00 95.50 300 SER A C 1
ATOM 2307 O O . SER A 1 300 ? 9.863 9.553 -17.238 1.00 95.50 300 SER A O 1
ATOM 2309 N N . ARG A 1 301 ? 7.919 10.532 -16.698 1.00 93.88 301 ARG A N 1
ATOM 2310 C CA . ARG A 1 301 ? 8.394 11.917 -16.794 1.00 93.88 301 ARG A CA 1
ATOM 2311 C C . ARG A 1 301 ? 8.327 12.600 -15.435 1.00 93.88 301 ARG A C 1
ATOM 2313 O O . ARG A 1 301 ? 7.443 12.326 -14.625 1.00 93.88 301 ARG A O 1
ATOM 2320 N N . GLN A 1 302 ? 9.187 13.589 -15.244 1.00 91.50 302 GLN A N 1
ATOM 2321 C CA . GLN A 1 302 ? 9.059 14.576 -14.186 1.00 91.50 302 GLN A CA 1
ATOM 2322 C C . GLN A 1 302 ? 7.782 15.395 -14.356 1.00 91.50 302 GLN A C 1
ATOM 2324 O O . GLN A 1 302 ? 7.234 15.523 -15.452 1.00 91.50 302 GLN A O 1
ATOM 2329 N N . TYR A 1 303 ? 7.349 16.061 -13.286 1.00 89.88 303 TYR A N 1
ATOM 2330 C CA . TYR A 1 303 ? 6.184 16.951 -13.339 1.00 89.88 303 TYR A CA 1
ATOM 2331 C C . TYR A 1 303 ? 6.379 18.182 -14.240 1.00 89.88 303 TYR A C 1
ATOM 2333 O O . TYR A 1 303 ? 5.395 18.805 -14.632 1.00 89.88 303 TYR A O 1
ATOM 2341 N N . SER A 1 304 ? 7.624 18.521 -14.590 1.00 89.81 304 SER A N 1
ATOM 2342 C CA . SER A 1 304 ? 7.951 19.516 -15.622 1.00 89.81 304 SER A CA 1
ATOM 2343 C C . SER A 1 304 ? 7.686 19.015 -17.047 1.00 89.81 304 SER A C 1
ATOM 2345 O O . SER A 1 304 ? 7.692 19.803 -17.988 1.00 89.81 304 SER A O 1
ATOM 2347 N N . GLY A 1 305 ? 7.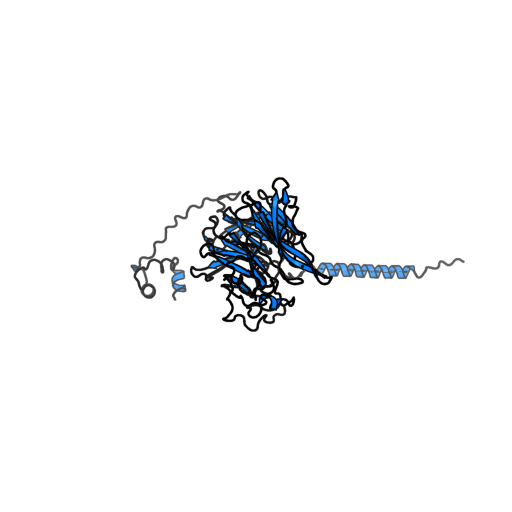469 17.709 -17.217 1.00 89.06 305 GLY A N 1
ATOM 2348 C CA . GLY A 1 305 ? 7.326 17.036 -18.500 1.00 89.06 305 GLY A CA 1
ATOM 2349 C C . GLY A 1 305 ? 8.636 16.501 -19.076 1.00 89.06 305 GLY A C 1
ATOM 2350 O O . GLY A 1 305 ? 8.579 15.808 -20.085 1.00 89.06 305 GLY A O 1
ATOM 2351 N N . LEU A 1 306 ? 9.800 16.766 -18.478 1.00 92.44 306 LEU A N 1
ATOM 2352 C CA . LEU A 1 306 ? 11.068 16.159 -18.910 1.00 92.44 306 LEU A CA 1
ATOM 2353 C C . LEU A 1 306 ? 11.117 14.663 -18.549 1.00 92.44 306 LEU A C 1
ATOM 2355 O O . LEU A 1 306 ? 10.475 14.279 -17.574 1.00 92.44 306 LEU A O 1
ATOM 2359 N N . PRO A 1 307 ? 11.849 13.813 -19.293 1.00 93.50 307 PRO A N 1
ATOM 2360 C CA . PRO A 1 307 ? 12.100 12.430 -18.875 1.00 93.50 307 PRO A CA 1
ATOM 2361 C C . PRO A 1 307 ? 12.686 12.370 -17.458 1.00 93.50 307 PRO A C 1
ATOM 2363 O O . PRO A 1 307 ? 13.494 13.226 -17.093 1.00 93.50 307 PRO A O 1
ATOM 2366 N N . SER A 1 308 ? 12.268 11.389 -16.653 1.00 93.81 308 SER A N 1
ATOM 2367 C CA . SER A 1 308 ? 12.857 11.169 -15.321 1.00 93.81 308 SER A CA 1
ATOM 2368 C C . SER A 1 308 ? 14.217 10.475 -15.376 1.00 93.81 308 SER A C 1
ATOM 2370 O O . SER A 1 308 ? 15.024 10.671 -14.466 1.00 93.81 308 SER A O 1
ATOM 2372 N N . SER A 1 309 ? 14.462 9.733 -16.457 1.00 94.50 309 SER A N 1
ATOM 2373 C CA . SER A 1 309 ? 15.670 8.960 -16.742 1.00 94.50 309 SER A CA 1
ATOM 2374 C C . SER A 1 309 ? 16.002 9.066 -18.235 1.00 94.50 309 SER A C 1
ATOM 2376 O O . SER A 1 309 ? 15.124 9.365 -19.048 1.00 94.50 309 SER A O 1
ATOM 2378 N N . GLU A 1 310 ? 17.259 8.822 -18.615 1.00 94.56 310 GLU A N 1
ATOM 2379 C CA . GLU A 1 310 ? 17.673 8.829 -20.030 1.00 94.56 310 GLU A CA 1
ATOM 2380 C C . GLU A 1 310 ? 17.078 7.656 -20.819 1.00 94.56 310 GLU A C 1
ATOM 2382 O O . GLU A 1 310 ? 16.805 7.781 -22.014 1.00 94.56 310 GLU A O 1
ATOM 2387 N N . THR A 1 311 ? 16.840 6.533 -20.140 1.00 95.19 311 THR A N 1
ATOM 2388 C CA . THR A 1 311 ? 16.257 5.318 -20.707 1.00 95.19 311 THR A CA 1
ATOM 2389 C C . THR A 1 311 ? 15.097 4.808 -19.846 1.00 95.19 311 THR A C 1
ATOM 2391 O O . THR A 1 311 ? 15.152 4.915 -18.616 1.00 95.19 311 THR A O 1
ATOM 2394 N N . PRO A 1 312 ? 14.038 4.246 -20.460 1.00 94.12 312 PRO A N 1
ATOM 2395 C CA . PRO A 1 312 ? 12.942 3.637 -19.717 1.00 94.12 312 PRO A CA 1
ATOM 2396 C C . PRO A 1 312 ? 13.305 2.306 -19.049 1.00 94.12 312 PRO A C 1
ATOM 2398 O O . PRO A 1 312 ? 12.651 1.933 -18.085 1.00 94.12 312 PRO A O 1
ATOM 2401 N N . TRP A 1 313 ? 14.328 1.601 -19.541 1.00 95.50 313 TRP A N 1
ATOM 2402 C CA . TRP A 1 313 ? 14.768 0.307 -19.010 1.00 95.50 313 TRP A CA 1
ATOM 2403 C C . TRP A 1 313 ? 16.266 0.084 -19.250 1.00 95.50 313 TRP A C 1
ATOM 2405 O O . TRP A 1 313 ? 16.872 0.717 -20.122 1.00 95.50 313 TRP A O 1
ATOM 2415 N N . LEU A 1 314 ? 16.846 -0.835 -18.480 1.00 96.94 314 LEU A N 1
ATOM 2416 C CA . LEU A 1 314 ? 18.217 -1.331 -18.601 1.00 96.94 314 LEU A CA 1
ATOM 2417 C C . LEU A 1 314 ? 18.233 -2.833 -18.280 1.00 96.94 314 LEU A C 1
ATOM 2419 O O . LEU A 1 314 ? 17.383 -3.304 -17.530 1.00 96.94 314 LEU A O 1
ATOM 2423 N N . ALA A 1 315 ? 19.156 -3.591 -18.875 1.00 96.25 315 ALA A N 1
ATOM 2424 C CA . ALA A 1 315 ? 19.147 -5.057 -18.792 1.00 96.25 315 ALA A CA 1
ATOM 2425 C C . ALA A 1 315 ? 19.495 -5.591 -17.390 1.00 96.25 315 ALA A C 1
ATOM 2427 O O . ALA A 1 315 ? 19.157 -6.725 -17.061 1.00 96.25 315 ALA A O 1
ATOM 2428 N N . GLU A 1 316 ? 20.181 -4.788 -16.580 1.00 96.62 316 GLU A N 1
ATOM 2429 C CA . GLU A 1 316 ? 20.535 -5.084 -15.192 1.00 96.62 316 GLU A CA 1
ATOM 2430 C C . GLU A 1 316 ? 19.387 -4.887 -14.188 1.00 96.62 316 GLU A C 1
ATOM 2432 O O . GLU A 1 316 ? 19.534 -5.289 -13.034 1.00 96.62 316 GLU A O 1
ATOM 2437 N N . PHE A 1 317 ? 18.270 -4.275 -14.597 1.00 98.19 317 PHE A N 1
ATOM 2438 C CA . PHE A 1 317 ? 17.117 -4.022 -13.732 1.00 98.19 317 PHE A CA 1
ATOM 2439 C C . PHE A 1 317 ? 15.921 -4.888 -14.114 1.00 98.19 317 PHE A C 1
ATOM 2441 O O . PHE A 1 317 ? 15.704 -5.218 -15.282 1.00 98.19 317 PHE A O 1
ATOM 2448 N N . GLU A 1 318 ? 15.118 -5.236 -13.111 1.00 98.12 318 GLU A N 1
ATOM 2449 C CA . GLU A 1 318 ? 13.859 -5.939 -13.332 1.00 98.12 318 GLU A CA 1
ATOM 2450 C C . GLU A 1 318 ? 12.866 -5.036 -14.068 1.00 98.12 318 GLU A C 1
ATOM 2452 O O . GLU A 1 318 ? 12.784 -3.833 -13.821 1.00 98.12 318 GLU A O 1
ATOM 2457 N N . SER A 1 319 ? 12.130 -5.627 -15.009 1.00 95.44 319 SER A N 1
ATOM 2458 C CA . SER A 1 319 ? 11.122 -4.918 -15.796 1.00 95.44 319 SER A CA 1
ATOM 2459 C C . SER A 1 319 ? 9.725 -5.125 -15.210 1.00 95.44 319 SER A C 1
ATOM 2461 O O . SER A 1 319 ? 9.431 -6.223 -14.736 1.00 95.44 319 SER A O 1
ATOM 2463 N N . PRO A 1 320 ? 8.842 -4.119 -15.302 1.00 96.12 320 PRO A N 1
ATOM 2464 C CA . PRO A 1 320 ? 7.468 -4.239 -14.839 1.00 96.12 320 PRO A CA 1
ATOM 2465 C C . PRO A 1 320 ? 6.615 -5.137 -15.730 1.00 96.12 320 PRO A C 1
ATOM 2467 O O . PRO A 1 320 ? 6.746 -5.136 -16.956 1.00 96.12 320 PRO A O 1
ATOM 2470 N N . GLU A 1 321 ? 5.670 -5.840 -15.104 1.00 95.81 321 GLU A N 1
ATOM 2471 C CA . GLU A 1 321 ? 4.668 -6.656 -15.802 1.00 95.81 321 GLU A CA 1
ATOM 2472 C C . GLU A 1 321 ? 3.548 -5.791 -16.383 1.00 95.81 321 GLU A C 1
ATOM 2474 O O . GLU A 1 321 ? 2.976 -6.095 -17.431 1.00 95.81 321 GLU A O 1
ATOM 2479 N N . VAL A 1 322 ? 3.236 -4.688 -15.696 1.00 97.25 322 VAL A N 1
ATOM 2480 C CA . VAL A 1 322 ? 2.240 -3.706 -16.121 1.00 97.25 322 VAL A CA 1
ATOM 2481 C C . VAL A 1 322 ? 2.822 -2.312 -15.975 1.00 97.25 322 VAL A C 1
ATOM 2483 O O . VAL A 1 322 ? 3.331 -1.962 -14.917 1.00 97.25 322 VAL A O 1
ATOM 2486 N N . VAL A 1 323 ? 2.677 -1.494 -17.019 1.00 97.31 323 VAL A N 1
ATOM 2487 C CA . VAL A 1 323 ? 3.004 -0.063 -16.990 1.00 97.31 323 VAL A CA 1
ATOM 2488 C C . VAL A 1 323 ? 1.754 0.756 -17.295 1.00 97.31 323 VAL A C 1
ATOM 2490 O O . VAL A 1 323 ? 0.993 0.438 -18.215 1.00 97.31 323 VAL A O 1
ATOM 2493 N N . TRP A 1 324 ? 1.554 1.847 -16.556 1.00 97.88 324 TRP A N 1
ATOM 2494 C CA . TRP A 1 324 ? 0.490 2.816 -16.816 1.00 97.88 324 TRP A CA 1
ATOM 2495 C C . TRP A 1 324 ? 1.013 4.117 -17.414 1.00 97.88 324 TRP A C 1
ATOM 2497 O O . TRP A 1 324 ? 1.783 4.868 -16.804 1.00 97.88 324 TRP A O 1
ATOM 2507 N N . TRP A 1 325 ? 0.515 4.419 -18.613 1.00 94.12 325 TRP A N 1
ATOM 2508 C CA . TRP A 1 325 ? 0.734 5.685 -19.296 1.00 94.12 325 TRP A CA 1
ATOM 2509 C C . TRP A 1 325 ? -0.566 6.163 -19.971 1.00 94.12 325 TRP A C 1
ATOM 2511 O O . TRP A 1 325 ? -0.950 5.611 -21.002 1.00 94.12 325 TRP A O 1
ATOM 2521 N N . PRO A 1 326 ? -1.256 7.194 -19.443 1.00 94.06 326 PRO A N 1
ATOM 2522 C CA . PRO A 1 326 ? -0.869 8.030 -18.305 1.00 94.06 326 PRO A CA 1
ATOM 2523 C C . PRO A 1 326 ? -0.959 7.302 -16.949 1.00 94.06 326 PRO A C 1
ATOM 2525 O O . PRO A 1 326 ? -1.609 6.271 -16.836 1.00 94.06 326 PRO A O 1
ATOM 2528 N N . SER A 1 327 ? -0.315 7.875 -15.925 1.00 96.69 327 SER A N 1
ATOM 2529 C CA . SER A 1 327 ? -0.326 7.372 -14.539 1.00 96.69 327 SER A CA 1
ATOM 2530 C C . SER A 1 327 ? -1.756 7.266 -13.995 1.00 96.69 327 SER A C 1
ATOM 2532 O O . SER A 1 327 ? -2.559 8.171 -14.227 1.00 96.69 327 SER A O 1
ATOM 2534 N N . ILE A 1 328 ? -2.054 6.180 -13.280 1.00 97.81 328 ILE A N 1
ATOM 2535 C CA . ILE A 1 328 ? -3.311 5.958 -12.547 1.00 97.81 328 ILE A CA 1
ATOM 2536 C C . ILE A 1 328 ? -3.157 6.200 -11.035 1.00 97.81 328 ILE A C 1
ATOM 2538 O O . ILE A 1 328 ? -4.133 6.080 -10.286 1.00 97.81 328 ILE A O 1
ATOM 2542 N N . ALA A 1 329 ? -1.936 6.516 -10.590 1.00 97.31 329 ALA A N 1
ATOM 2543 C CA . ALA A 1 329 ? -1.536 6.614 -9.195 1.00 97.31 329 ALA A CA 1
ATOM 2544 C C . ALA A 1 329 ? -2.048 5.393 -8.406 1.00 97.31 329 ALA A C 1
ATOM 2546 O O . ALA A 1 329 ? -2.964 5.545 -7.582 1.00 97.31 329 ALA A O 1
ATOM 2547 N N . PRO A 1 330 ? -1.538 4.181 -8.720 1.00 98.25 330 PRO A N 1
ATOM 2548 C CA . PRO A 1 330 ? -2.059 2.951 -8.153 1.00 98.25 330 PRO A CA 1
ATOM 2549 C C . PRO A 1 330 ? -1.904 2.948 -6.633 1.00 98.25 330 PRO A C 1
ATOM 2551 O O . PRO A 1 330 ? -0.983 3.547 -6.073 1.00 98.25 330 PRO A O 1
ATOM 2554 N N . SER A 1 331 ? -2.830 2.291 -5.958 1.00 97.56 331 SER A N 1
ATOM 2555 C CA . SER A 1 331 ? -2.894 2.210 -4.506 1.00 97.56 331 SER A CA 1
ATOM 2556 C C . SER A 1 331 ? -2.924 0.740 -4.082 1.00 97.56 331 SER A C 1
ATOM 2558 O O . SER A 1 331 ? -2.076 -0.022 -4.548 1.00 97.56 331 SER A O 1
ATOM 2560 N N . GLY A 1 332 ? -3.839 0.322 -3.204 1.00 98.12 332 GLY A N 1
ATOM 2561 C CA . GLY A 1 332 ? -3.978 -1.088 -2.832 1.00 98.12 332 GLY A CA 1
ATOM 2562 C C . GLY A 1 332 ? -4.213 -2.012 -4.021 1.00 98.12 332 GLY A C 1
ATOM 2563 O O . GLY A 1 332 ? -4.786 -1.607 -5.035 1.00 98.12 332 GLY A O 1
ATOM 2564 N N . LEU A 1 333 ? -3.771 -3.261 -3.881 1.00 98.44 333 LEU A N 1
ATOM 2565 C CA . LEU A 1 333 ? -3.967 -4.304 -4.880 1.00 98.44 333 LEU A CA 1
ATOM 2566 C C . LEU A 1 333 ? -4.383 -5.616 -4.211 1.00 98.44 333 LEU A C 1
ATOM 2568 O O . LEU A 1 333 ? -3.992 -5.890 -3.080 1.00 98.44 333 LEU A O 1
ATOM 2572 N N . THR A 1 334 ? -5.150 -6.443 -4.917 1.00 98.75 334 THR A N 1
ATOM 2573 C CA . THR A 1 334 ? -5.495 -7.794 -4.458 1.00 98.75 334 THR A CA 1
ATOM 2574 C C . THR A 1 334 ? -5.792 -8.722 -5.634 1.00 98.75 334 THR A C 1
ATOM 2576 O O . THR A 1 334 ? -6.348 -8.293 -6.648 1.00 98.75 334 THR A O 1
ATOM 2579 N N . PHE A 1 335 ? -5.455 -10.004 -5.503 1.00 98.50 335 PHE A N 1
ATOM 2580 C CA . PHE A 1 335 ? -5.924 -11.041 -6.422 1.00 98.50 335 PHE A CA 1
ATOM 2581 C C . PHE A 1 335 ? -7.248 -11.612 -5.932 1.00 98.50 335 PHE A C 1
ATOM 2583 O O . PHE A 1 335 ? -7.388 -11.979 -4.765 1.00 98.50 335 PHE A O 1
ATOM 2590 N N . TYR A 1 336 ? -8.217 -11.742 -6.834 1.00 98.25 336 TYR A N 1
ATOM 2591 C CA . TYR A 1 336 ? -9.505 -12.317 -6.472 1.00 98.25 336 TYR A CA 1
ATOM 2592 C C . TYR A 1 336 ? -9.474 -13.849 -6.516 1.00 98.25 336 TYR A C 1
ATOM 2594 O O . TYR A 1 336 ? -9.126 -14.459 -7.527 1.00 98.25 336 TYR A O 1
ATOM 2602 N N . THR A 1 337 ? -9.891 -14.475 -5.420 1.00 97.69 337 THR A N 1
ATOM 2603 C CA . THR A 1 337 ? -9.973 -15.934 -5.232 1.00 97.69 337 THR A CA 1
ATOM 2604 C C . THR A 1 337 ? -11.375 -16.409 -4.843 1.00 97.69 337 THR A C 1
ATOM 2606 O O . THR A 1 337 ? -11.637 -17.610 -4.837 1.00 97.69 337 THR A O 1
ATOM 2609 N N . GLY A 1 338 ? -12.286 -15.484 -4.523 1.00 95.75 338 GLY A N 1
ATOM 2610 C CA . GLY A 1 338 ? -13.614 -15.792 -3.999 1.00 95.75 338 GLY A CA 1
ATOM 2611 C C . GLY A 1 338 ? -14.580 -16.449 -4.994 1.00 95.75 338 GLY A C 1
ATOM 2612 O O . GLY A 1 338 ? -14.368 -16.497 -6.205 1.00 95.75 338 GLY A O 1
ATOM 2613 N N . GLU A 1 339 ? -15.702 -16.937 -4.462 1.00 94.75 339 GLU A N 1
ATOM 2614 C CA . GLU A 1 339 ? -16.759 -17.604 -5.241 1.00 94.75 339 GLU A CA 1
ATOM 2615 C C . GLU A 1 339 ? -17.898 -16.669 -5.670 1.00 94.75 339 GLU A C 1
ATOM 2617 O O . GLU A 1 339 ? -18.742 -17.056 -6.476 1.00 94.75 339 GLU A O 1
ATOM 2622 N N . GLN A 1 340 ? -17.949 -15.439 -5.146 1.00 93.75 340 GLN A N 1
ATOM 2623 C CA . GLN A 1 340 ? -19.030 -14.497 -5.469 1.00 93.75 340 GLN A CA 1
ATOM 2624 C C . GLN A 1 340 ? -18.963 -14.055 -6.937 1.00 93.75 340 GLN A C 1
ATOM 2626 O O . GLN A 1 340 ? -19.998 -13.857 -7.570 1.00 93.75 340 GLN A O 1
ATOM 2631 N N . PHE A 1 341 ? -17.754 -13.967 -7.500 1.00 93.75 341 PHE A N 1
ATOM 2632 C CA . PHE A 1 341 ? -17.505 -13.639 -8.902 1.00 93.75 341 PHE A CA 1
ATOM 2633 C C . PHE A 1 341 ? -16.626 -14.704 -9.575 1.00 93.75 341 PHE A C 1
ATOM 2635 O O . PHE A 1 341 ? -15.439 -14.467 -9.791 1.00 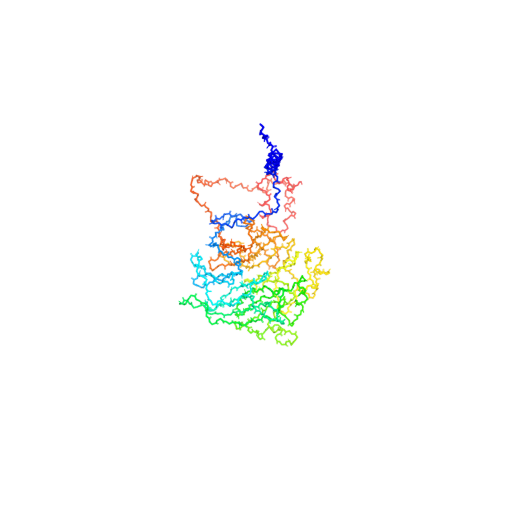93.75 341 PHE A O 1
ATOM 2642 N N . PRO A 1 342 ? -17.167 -15.868 -9.978 1.00 92.19 342 PRO A N 1
ATOM 2643 C CA . PRO A 1 342 ? -16.351 -16.941 -10.553 1.00 92.19 342 PRO A CA 1
ATOM 2644 C C . PRO A 1 342 ? -15.529 -16.519 -11.781 1.00 92.19 342 PRO A C 1
ATOM 2646 O O . PRO A 1 342 ? -14.405 -16.977 -11.952 1.00 92.19 342 PRO A O 1
ATOM 2649 N N . ALA A 1 343 ? -16.054 -15.602 -12.604 1.00 91.44 343 ALA A N 1
ATOM 2650 C CA . ALA A 1 343 ? -15.353 -15.051 -13.769 1.00 91.44 343 ALA A CA 1
ATOM 2651 C C . ALA A 1 343 ? -14.173 -14.129 -13.408 1.00 91.44 343 ALA A C 1
ATOM 2653 O O . ALA A 1 343 ? -13.375 -13.784 -14.273 1.00 91.44 343 ALA A O 1
ATOM 2654 N N . TRP A 1 344 ? -14.074 -13.693 -12.150 1.00 95.31 344 TRP A N 1
ATOM 2655 C CA . TRP A 1 344 ? -13.008 -12.809 -11.694 1.00 95.31 344 TRP A CA 1
ATOM 2656 C C . TRP A 1 344 ? -11.840 -13.534 -11.033 1.00 95.31 344 TRP A C 1
ATOM 2658 O O . TRP A 1 344 ? -10.852 -12.884 -10.705 1.00 95.31 344 TRP A O 1
ATOM 2668 N N . LYS A 1 345 ? -11.930 -14.853 -10.832 1.00 94.75 345 LYS A N 1
ATOM 2669 C CA . LYS A 1 345 ? -10.865 -15.627 -10.186 1.00 94.75 345 LYS A CA 1
ATOM 2670 C C . LYS A 1 345 ? -9.542 -15.501 -10.940 1.00 94.75 345 LYS A C 1
ATOM 2672 O O . LYS A 1 345 ? -9.512 -15.648 -12.158 1.00 94.75 345 LYS A O 1
ATOM 2677 N N . GLY A 1 346 ? -8.470 -15.234 -10.198 1.00 94.56 346 GLY A N 1
ATOM 2678 C CA . GLY A 1 346 ? -7.123 -15.023 -10.733 1.00 94.56 346 GLY A CA 1
ATOM 2679 C C . GLY A 1 346 ? -6.886 -13.631 -11.326 1.00 94.56 346 GLY A C 1
ATOM 2680 O O . GLY A 1 346 ? -5.757 -13.314 -11.685 1.00 94.56 346 GLY A O 1
ATOM 2681 N N . ASN A 1 347 ? -7.908 -12.772 -11.405 1.00 97.50 347 ASN A N 1
ATOM 2682 C CA . ASN A 1 347 ? -7.709 -11.398 -11.852 1.00 97.50 347 ASN A CA 1
ATOM 2683 C C . ASN A 1 347 ? -7.097 -10.553 -10.738 1.00 97.50 347 ASN A C 1
ATOM 2685 O O . ASN A 1 347 ? -7.444 -10.696 -9.561 1.00 97.50 347 ASN A O 1
ATOM 2689 N N . LEU A 1 348 ? -6.245 -9.621 -11.148 1.00 98.62 348 LEU A N 1
ATOM 2690 C CA . LEU A 1 348 ? -5.690 -8.600 -10.277 1.00 98.62 348 LEU A CA 1
ATOM 2691 C C . LEU A 1 348 ? -6.626 -7.393 -10.242 1.00 98.62 348 LEU A C 1
ATOM 2693 O O . LEU A 1 348 ? -7.085 -6.921 -11.282 1.00 98.62 348 LEU A O 1
ATOM 2697 N N . PHE A 1 349 ? -6.880 -6.884 -9.046 1.00 98.81 349 PHE A N 1
ATOM 2698 C CA . PHE A 1 349 ? -7.602 -5.645 -8.813 1.00 98.81 349 PHE A CA 1
ATOM 2699 C C . PHE A 1 349 ? -6.647 -4.610 -8.233 1.00 98.81 349 PHE A C 1
ATOM 2701 O O . PHE A 1 349 ? -5.945 -4.910 -7.272 1.00 98.81 349 PHE A O 1
ATOM 2708 N N . VAL A 1 350 ? -6.630 -3.405 -8.802 1.00 98.88 350 VAL A N 1
ATOM 2709 C CA . VAL A 1 350 ? -5.739 -2.310 -8.396 1.00 98.88 350 VAL A CA 1
ATOM 2710 C C . VAL A 1 350 ? -6.558 -1.043 -8.192 1.00 98.88 350 VAL A C 1
ATOM 2712 O O . VAL A 1 350 ? -7.249 -0.583 -9.101 1.00 98.88 350 VAL A O 1
ATOM 2715 N N . GLY A 1 351 ? -6.497 -0.460 -6.998 1.00 98.69 351 GLY A N 1
ATOM 2716 C CA . GLY A 1 351 ? -7.076 0.854 -6.748 1.00 98.69 351 GLY A CA 1
ATOM 2717 C C . GLY A 1 351 ? -6.332 1.937 -7.531 1.00 98.69 351 GLY A C 1
ATOM 2718 O O . GLY A 1 351 ? -5.107 1.940 -7.583 1.00 98.69 351 GLY A O 1
ATOM 2719 N N . SER A 1 352 ? -7.061 2.873 -8.133 1.00 98.44 352 SER A N 1
ATOM 2720 C CA . SER A 1 352 ? -6.522 4.068 -8.783 1.00 98.44 352 SER A CA 1
ATOM 2721 C C . SER A 1 352 ? -6.998 5.312 -8.047 1.00 98.44 352 SER A C 1
ATOM 2723 O O . SER A 1 352 ? -8.200 5.567 -7.902 1.00 98.44 352 SER A O 1
ATOM 2725 N N . MET A 1 353 ? -6.043 6.138 -7.625 1.00 97.44 353 MET A N 1
ATOM 2726 C CA . MET A 1 353 ? -6.352 7.416 -6.998 1.00 97.44 353 MET A CA 1
ATOM 2727 C C . MET A 1 353 ? -6.718 8.487 -8.035 1.00 97.44 353 MET A C 1
ATOM 2729 O O . MET A 1 353 ? -7.561 9.336 -7.769 1.00 97.44 353 MET A O 1
ATOM 2733 N N . MET A 1 354 ? -6.087 8.495 -9.209 1.00 96.25 354 MET A N 1
ATOM 2734 C CA . MET A 1 354 ? -6.352 9.484 -10.262 1.00 96.25 354 MET A CA 1
ATOM 2735 C C . MET A 1 354 ? -5.756 9.036 -11.593 1.00 96.25 354 MET A C 1
ATOM 2737 O O . MET A 1 354 ? -4.641 8.545 -11.620 1.00 96.25 354 MET A O 1
ATOM 2741 N N . LEU A 1 355 ? -6.415 9.317 -12.710 1.00 95.69 355 LEU A N 1
ATOM 2742 C CA . LEU A 1 355 ? -5.880 9.117 -14.053 1.00 95.69 355 LEU A CA 1
ATOM 2743 C C . LEU A 1 355 ? -5.243 10.410 -14.586 1.00 95.69 355 LEU A C 1
ATOM 2745 O O . LEU A 1 355 ? -5.857 11.476 -14.595 1.00 95.69 355 LEU A O 1
ATOM 2749 N N . GLY A 1 356 ? -3.999 10.335 -15.057 1.00 92.88 356 GLY A N 1
ATOM 2750 C CA . GLY A 1 356 ? -3.292 11.440 -15.710 1.00 92.88 356 GLY A CA 1
ATOM 2751 C C . GLY A 1 356 ? -3.147 12.690 -14.849 1.00 92.88 356 GLY A C 1
ATOM 2752 O O . GLY A 1 356 ? -3.159 13.800 -15.377 1.00 92.88 356 GLY A O 1
ATOM 2753 N N . ARG A 1 357 ? -3.027 12.516 -13.527 1.00 90.62 357 ARG A N 1
ATOM 2754 C CA . ARG A 1 357 ? -3.000 13.601 -12.530 1.00 90.62 357 ARG A CA 1
ATOM 2755 C C . ARG A 1 357 ? -4.276 14.451 -12.483 1.00 90.62 357 ARG A C 1
ATOM 2757 O O . ARG A 1 357 ? -4.259 15.561 -11.949 1.00 90.62 357 ARG A O 1
ATOM 2764 N N . MET A 1 358 ? -5.380 13.958 -13.042 1.00 93.12 358 MET A N 1
ATOM 2765 C CA . MET A 1 358 ? -6.668 14.641 -13.008 1.00 93.12 358 MET A CA 1
ATOM 2766 C C . MET A 1 358 ? -7.449 14.202 -11.773 1.00 93.12 358 MET A C 1
ATOM 2768 O O . MET A 1 358 ? -7.771 13.028 -11.614 1.00 93.12 358 MET A O 1
ATOM 2772 N N . GLN A 1 359 ? -7.782 15.145 -10.896 1.00 92.50 359 GLN A N 1
ATOM 2773 C CA . GLN A 1 359 ? -8.625 14.848 -9.736 1.00 92.50 359 GLN A CA 1
ATOM 2774 C C . GLN A 1 359 ? -10.005 14.331 -10.173 1.00 92.50 359 GLN A C 1
ATOM 2776 O O . GLN A 1 359 ? -10.464 14.623 -11.280 1.00 92.50 359 GLN A O 1
ATOM 2781 N N . HIS A 1 360 ? -10.653 13.557 -9.300 1.00 94.69 360 HIS A N 1
ATOM 2782 C CA . HIS A 1 360 ? -11.982 12.967 -9.525 1.00 94.69 360 HIS A CA 1
ATOM 2783 C C . HIS A 1 360 ? -12.052 11.985 -10.712 1.00 94.69 360 HIS A C 1
ATOM 2785 O O . HIS A 1 360 ? -13.101 11.784 -11.323 1.00 94.69 360 HIS A O 1
ATOM 2791 N N . THR A 1 361 ? -10.924 11.362 -11.061 1.00 96.56 361 THR A N 1
ATOM 2792 C CA . THR A 1 361 ? -10.840 10.304 -12.088 1.00 96.56 361 THR A CA 1
ATOM 2793 C C . THR A 1 361 ? -10.336 8.969 -11.530 1.00 96.56 361 THR A C 1
ATOM 2795 O O . THR A 1 361 ? -9.965 8.073 -12.291 1.00 96.56 361 THR A O 1
ATOM 2798 N N . GLY A 1 362 ? -10.323 8.835 -10.201 1.00 97.25 362 GLY A N 1
ATOM 2799 C CA . GLY A 1 362 ? -10.043 7.569 -9.538 1.00 97.25 362 GLY A CA 1
ATOM 2800 C C . GLY A 1 362 ? -11.065 6.495 -9.914 1.00 97.25 362 GLY A C 1
ATOM 2801 O O . GLY A 1 362 ? -12.192 6.787 -10.331 1.00 97.25 362 GLY A O 1
ATOM 2802 N N . HIS A 1 363 ? -10.617 5.248 -9.851 1.00 98.31 363 HIS A N 1
ATOM 2803 C CA . HIS A 1 363 ? -11.364 4.071 -10.283 1.00 98.31 363 HIS A CA 1
ATOM 2804 C C . HIS A 1 363 ? -10.726 2.800 -9.703 1.00 98.31 363 HIS A C 1
ATOM 2806 O O . HIS A 1 363 ? -9.704 2.860 -9.025 1.00 98.31 363 HIS A O 1
ATOM 2812 N N . LEU A 1 364 ? -11.334 1.644 -9.949 1.00 98.62 364 LEU A N 1
ATOM 2813 C CA . LEU A 1 364 ? -10.752 0.338 -9.648 1.00 98.62 364 LEU A CA 1
ATOM 2814 C C . LEU A 1 364 ? -10.384 -0.330 -10.970 1.00 98.62 364 LEU A C 1
ATOM 2816 O O . LEU A 1 364 ? -11.260 -0.533 -11.802 1.00 98.62 364 LEU A O 1
ATOM 2820 N N . GLU A 1 365 ? -9.126 -0.679 -11.191 1.00 98.00 365 GLU A N 1
ATOM 2821 C CA . GLU A 1 365 ? -8.751 -1.473 -12.358 1.00 98.00 365 GLU A CA 1
ATOM 2822 C C . GLU A 1 365 ? -8.857 -2.965 -12.074 1.00 98.00 365 GLU A C 1
ATOM 2824 O O . GLU A 1 365 ? -8.459 -3.435 -11.012 1.00 98.00 365 GLU A O 1
ATOM 2829 N N . ARG A 1 366 ? -9.362 -3.709 -13.057 1.00 98.00 366 ARG A N 1
ATOM 2830 C CA . ARG A 1 366 ? -9.332 -5.168 -13.111 1.00 98.00 366 ARG A CA 1
ATOM 2831 C C . ARG A 1 366 ? -8.465 -5.601 -14.285 1.00 98.00 366 ARG A C 1
ATOM 2833 O O . ARG A 1 366 ? -8.745 -5.227 -15.425 1.00 98.00 366 ARG A O 1
ATOM 2840 N N . ILE A 1 367 ? -7.459 -6.421 -14.014 1.00 98.00 367 ILE A N 1
ATOM 2841 C CA . ILE A 1 367 ? -6.493 -6.914 -14.996 1.00 98.00 367 ILE A CA 1
ATOM 2842 C C . ILE A 1 367 ? -6.621 -8.430 -15.104 1.00 98.00 367 ILE A C 1
ATOM 2844 O O . ILE A 1 367 ? -6.669 -9.140 -14.098 1.00 98.00 367 ILE A O 1
ATOM 2848 N N . VAL A 1 368 ? -6.694 -8.914 -16.341 1.00 96.25 368 VAL A N 1
ATOM 2849 C CA . VAL A 1 368 ? -6.759 -10.337 -16.672 1.00 96.25 368 VAL A CA 1
ATOM 2850 C C . VAL A 1 368 ? -5.433 -10.743 -17.292 1.00 96.25 368 VAL A C 1
ATOM 2852 O O . VAL A 1 368 ? -5.013 -10.166 -18.301 1.00 96.25 368 VAL A O 1
ATOM 2855 N N . PHE A 1 369 ? -4.819 -11.775 -16.724 1.00 92.31 369 PHE A N 1
ATOM 2856 C CA . PHE A 1 369 ? -3.594 -12.373 -17.237 1.00 92.31 369 PHE A CA 1
ATOM 2857 C C . PHE A 1 369 ? -3.890 -13.686 -17.964 1.00 92.31 369 PHE A C 1
ATOM 2859 O O . PHE A 1 369 ? -4.849 -14.398 -17.662 1.00 92.31 369 PHE A O 1
ATOM 2866 N N . ASN A 1 370 ? -3.065 -14.022 -18.952 1.00 87.56 370 ASN A N 1
ATOM 2867 C CA . ASN A 1 370 ? -3.038 -15.372 -19.501 1.00 87.56 370 ASN A CA 1
ATOM 2868 C C . ASN A 1 370 ? -2.244 -16.320 -18.581 1.00 87.56 370 ASN A C 1
ATOM 2870 O O . ASN A 1 370 ? -1.609 -15.904 -17.618 1.00 87.56 370 ASN A O 1
ATOM 2874 N N . ARG A 1 371 ? -2.209 -17.615 -18.919 1.00 81.38 371 ARG A N 1
ATOM 2875 C CA . ARG A 1 371 ? -1.472 -18.638 -18.146 1.00 81.38 371 ARG A CA 1
ATOM 2876 C C . ARG A 1 371 ? 0.047 -18.428 -18.066 1.00 81.38 371 ARG A C 1
ATOM 2878 O O . ARG A 1 371 ? 0.711 -19.158 -17.345 1.00 81.38 371 ARG A O 1
ATOM 2885 N N . ARG A 1 372 ? 0.603 -17.502 -18.850 1.00 76.50 372 ARG A N 1
ATOM 2886 C CA . ARG A 1 372 ? 2.021 -17.120 -18.819 1.00 76.50 372 ARG A CA 1
ATOM 2887 C C . ARG A 1 372 ? 2.256 -15.841 -18.005 1.00 76.50 372 ARG A C 1
ATOM 2889 O O . ARG A 1 372 ? 3.330 -15.273 -18.123 1.00 76.50 372 ARG A O 1
ATOM 2896 N N . GLY A 1 373 ? 1.255 -15.357 -17.265 1.00 76.94 373 GLY A N 1
ATOM 2897 C CA . GLY A 1 373 ? 1.347 -14.123 -16.480 1.00 76.94 373 GLY A CA 1
ATOM 2898 C C . GLY A 1 373 ? 1.283 -12.839 -17.309 1.00 76.94 373 GLY A C 1
ATOM 2899 O O . GLY A 1 373 ? 1.495 -11.765 -16.771 1.00 76.94 373 GLY A O 1
ATOM 2900 N N . GLN A 1 374 ? 0.976 -12.915 -18.610 1.00 85.06 374 GLN A N 1
ATOM 2901 C CA . GLN A 1 374 ? 0.965 -11.734 -19.481 1.00 85.06 374 GLN A CA 1
ATOM 2902 C C . GLN A 1 374 ? -0.429 -11.117 -19.525 1.00 85.06 374 GLN A C 1
ATOM 2904 O O . GLN A 1 374 ? -1.417 -11.839 -19.700 1.00 85.06 374 GLN A O 1
ATOM 2909 N N . GLU A 1 375 ? -0.508 -9.793 -19.416 1.00 93.00 375 GLU A N 1
ATOM 2910 C CA . GLU A 1 375 ? -1.769 -9.060 -19.508 1.00 93.00 375 GLU A CA 1
ATOM 2911 C C . GLU A 1 375 ? -2.452 -9.316 -20.860 1.00 93.00 375 GLU A C 1
ATOM 2913 O O . GLU A 1 375 ? -1.839 -9.214 -21.923 1.00 93.00 375 GLU A O 1
ATOM 2918 N N . ILE A 1 376 ? -3.747 -9.637 -20.822 1.00 94.81 376 ILE A N 1
ATOM 2919 C CA . ILE A 1 376 ? -4.571 -9.806 -22.027 1.00 94.81 376 ILE A CA 1
ATOM 2920 C C . ILE A 1 376 ? -5.788 -8.888 -22.060 1.00 94.81 376 ILE A C 1
ATOM 2922 O O . ILE A 1 376 ? -6.321 -8.639 -23.143 1.00 94.81 376 ILE A O 1
ATOM 2926 N N . ARG A 1 377 ? -6.264 -8.406 -20.904 1.00 94.31 377 ARG A N 1
ATOM 2927 C CA . ARG A 1 377 ? -7.398 -7.478 -20.807 1.00 94.31 377 ARG A CA 1
ATOM 2928 C C . ARG A 1 377 ? -7.276 -6.607 -19.565 1.00 94.31 377 ARG A C 1
ATOM 2930 O O . ARG A 1 377 ? -6.835 -7.076 -18.519 1.00 94.31 377 ARG A O 1
ATOM 2937 N N . ARG A 1 378 ? -7.796 -5.389 -19.679 1.00 94.69 378 ARG A N 1
ATOM 2938 C CA . ARG A 1 378 ? -7.909 -4.422 -18.591 1.00 94.69 378 ARG A CA 1
ATOM 2939 C C . ARG A 1 378 ? -9.264 -3.739 -18.638 1.00 94.69 378 ARG A C 1
ATOM 2941 O O . ARG A 1 378 ? -9.777 -3.443 -19.717 1.00 94.69 378 ARG A O 1
ATOM 2948 N N . GLU A 1 379 ? -9.844 -3.512 -17.472 1.00 95.75 379 GLU A N 1
ATOM 2949 C CA . GLU A 1 379 ? -11.140 -2.865 -17.316 1.00 95.75 379 GLU A CA 1
ATOM 2950 C C . GLU A 1 379 ? -11.107 -1.876 -16.150 1.00 95.75 379 GLU A C 1
ATOM 2952 O O . GLU A 1 379 ? -10.722 -2.240 -15.042 1.00 95.75 379 GLU A O 1
ATOM 2957 N N . SER A 1 380 ? -11.566 -0.646 -16.384 1.00 96.75 380 SER A N 1
ATOM 2958 C CA . SER A 1 380 ? -11.780 0.344 -15.326 1.00 96.75 380 SER A CA 1
ATOM 2959 C C . SER A 1 380 ? -13.210 0.241 -14.792 1.00 96.75 380 SER A C 1
ATOM 2961 O O . SER A 1 380 ? -14.179 0.478 -15.509 1.00 96.75 380 SER A O 1
ATOM 2963 N N . LEU A 1 381 ? -13.336 -0.081 -13.512 1.00 97.56 381 LEU A N 1
ATOM 2964 C CA . LEU A 1 381 ? -14.576 -0.176 -12.751 1.00 97.56 381 LEU A CA 1
ATOM 2965 C C . LEU A 1 381 ? -14.758 1.065 -11.870 1.00 97.56 381 LEU A C 1
ATOM 2967 O O . LEU A 1 381 ? -13.794 1.724 -11.490 1.00 97.56 381 LEU A O 1
ATOM 2971 N N . LEU A 1 382 ? -16.001 1.357 -11.481 1.00 97.19 382 LEU A N 1
ATOM 2972 C CA . LEU A 1 382 ? -16.351 2.427 -10.530 1.00 97.19 382 LEU A CA 1
ATOM 2973 C C . LEU A 1 382 ? -16.024 3.857 -10.999 1.00 97.19 382 LEU A C 1
ATOM 2975 O O . LEU A 1 382 ? -16.083 4.797 -10.205 1.00 97.19 382 LEU A O 1
ATOM 2979 N N . THR A 1 383 ? -15.715 4.052 -12.283 1.00 95.88 383 THR A N 1
ATOM 2980 C CA . THR A 1 383 ? -15.355 5.367 -12.843 1.00 95.88 383 THR A CA 1
ATOM 2981 C C . THR A 1 383 ? -16.466 6.409 -12.676 1.00 95.88 383 THR A C 1
ATOM 2983 O O . THR A 1 383 ? -16.202 7.613 -12.664 1.00 95.88 383 THR A O 1
ATOM 2986 N N . GLU A 1 384 ? -17.716 5.967 -12.554 1.00 94.12 384 GLU A N 1
ATOM 2987 C CA . GLU A 1 384 ? -18.911 6.777 -12.344 1.00 94.12 384 GLU A CA 1
ATOM 2988 C C . GLU A 1 384 ? -18.936 7.430 -10.963 1.00 94.12 384 GLU A C 1
ATOM 2990 O O . GLU A 1 384 ? -19.558 8.478 -10.813 1.00 94.12 384 GLU A O 1
ATOM 2995 N N . LEU A 1 385 ? -18.244 6.849 -9.976 1.00 95.31 385 LEU A N 1
ATOM 2996 C CA . LEU A 1 385 ? -18.224 7.364 -8.606 1.00 95.31 385 LEU A CA 1
ATOM 2997 C C . LEU A 1 385 ? -17.350 8.616 -8.471 1.00 95.31 385 LEU A C 1
ATOM 2999 O O . LEU A 1 385 ? -17.568 9.411 -7.561 1.00 95.31 385 LEU A O 1
ATOM 3003 N N . LYS A 1 386 ? -16.369 8.802 -9.368 1.00 95.38 386 LYS A N 1
ATOM 3004 C CA . LYS A 1 386 ? -15.423 9.935 -9.350 1.00 95.38 386 LYS A CA 1
ATOM 3005 C C . LYS A 1 386 ? -14.655 10.078 -8.028 1.00 95.38 386 LYS A C 1
ATOM 3007 O O . LYS A 1 386 ? -14.211 11.174 -7.702 1.00 95.38 386 LYS A O 1
ATOM 3012 N N . GLN A 1 387 ? -14.491 8.975 -7.298 1.00 96.44 387 GLN A N 1
ATOM 3013 C CA . GLN A 1 387 ? -13.771 8.914 -6.026 1.00 96.44 387 GLN A CA 1
ATOM 3014 C C . GLN A 1 387 ? -12.348 8.408 -6.246 1.00 96.44 387 GLN A C 1
ATOM 3016 O O . GLN A 1 387 ? -12.121 7.532 -7.086 1.00 96.44 387 GLN A O 1
ATOM 3021 N N . ARG A 1 388 ? -11.398 8.903 -5.457 1.00 97.62 388 ARG A N 1
ATOM 3022 C CA . ARG A 1 388 ? -10.061 8.312 -5.351 1.00 97.62 388 ARG A CA 1
ATOM 3023 C C . ARG A 1 388 ? -10.165 6.956 -4.653 1.00 97.62 388 ARG A C 1
ATOM 3025 O O . ARG A 1 388 ? -10.702 6.885 -3.550 1.00 97.62 388 ARG A O 1
ATOM 3032 N N . ILE A 1 389 ? -9.645 5.889 -5.260 1.00 98.44 389 ILE A N 1
ATOM 3033 C CA . ILE A 1 389 ? -9.603 4.565 -4.625 1.00 98.44 389 ILE A CA 1
ATOM 3034 C C . ILE A 1 389 ? -8.246 4.370 -3.948 1.00 98.44 389 ILE A C 1
ATOM 3036 O O . ILE A 1 389 ? -7.202 4.464 -4.596 1.00 98.44 389 ILE A O 1
ATOM 3040 N N . ARG A 1 390 ? -8.262 4.101 -2.641 1.00 97.94 390 ARG A N 1
ATOM 3041 C CA . ARG A 1 390 ? -7.074 3.951 -1.791 1.00 97.94 390 ARG A CA 1
ATOM 3042 C C . ARG A 1 390 ? -6.732 2.501 -1.498 1.00 97.94 390 ARG A C 1
ATOM 3044 O O . ARG A 1 390 ? -5.557 2.148 -1.520 1.00 97.94 390 ARG A O 1
ATOM 3051 N N . ASP A 1 391 ? -7.727 1.672 -1.226 1.00 98.38 391 ASP A N 1
ATOM 3052 C CA . ASP A 1 391 ? -7.474 0.268 -0.931 1.00 98.38 391 ASP A CA 1
ATOM 3053 C C . ASP A 1 391 ? -8.524 -0.633 -1.565 1.00 98.38 391 ASP A C 1
ATOM 3055 O O . ASP A 1 391 ? -9.676 -0.234 -1.758 1.00 98.38 391 ASP A O 1
ATOM 3059 N N . VAL A 1 392 ? -8.112 -1.854 -1.894 1.00 98.69 392 VAL A N 1
ATOM 3060 C CA . VAL A 1 392 ? -9.007 -2.920 -2.334 1.00 98.69 392 VAL A CA 1
ATOM 3061 C C . VAL A 1 392 ? -8.553 -4.232 -1.718 1.00 98.69 392 VAL A C 1
ATOM 3063 O O . VAL A 1 392 ? -7.398 -4.621 -1.854 1.00 98.69 392 VAL A O 1
ATOM 3066 N N . GLN A 1 393 ? -9.474 -4.924 -1.054 1.00 98.31 393 GLN A N 1
ATOM 3067 C CA . GLN A 1 393 ? -9.210 -6.226 -0.451 1.00 98.31 393 GLN A CA 1
ATOM 3068 C C . GLN A 1 393 ? -10.382 -7.175 -0.669 1.00 98.31 393 GLN A C 1
ATOM 3070 O O . GLN A 1 393 ? -11.540 -6.758 -0.740 1.00 98.31 393 GLN A O 1
ATOM 3075 N N . GLN A 1 394 ? -10.091 -8.470 -0.744 1.00 98.38 394 GLN A N 1
ATOM 3076 C CA . GLN A 1 394 ? -11.121 -9.495 -0.664 1.00 98.38 394 GLN A CA 1
ATOM 3077 C C . GLN A 1 394 ? -11.470 -9.761 0.805 1.00 98.38 394 GLN A C 1
ATOM 3079 O O . GLN A 1 394 ? -10.602 -10.114 1.599 1.00 98.38 394 GLN A O 1
ATOM 3084 N N . GLY A 1 395 ? -12.748 -9.628 1.156 1.00 97.44 395 GLY A N 1
ATOM 3085 C CA . GLY A 1 395 ? -13.243 -9.996 2.478 1.00 97.44 395 GLY A CA 1
ATOM 3086 C C . GLY A 1 395 ? -13.359 -11.516 2.661 1.00 97.44 395 GLY A C 1
ATOM 3087 O O . GLY A 1 395 ? -13.421 -12.264 1.679 1.00 97.44 395 GLY A O 1
ATOM 3088 N N . PRO A 1 396 ? -13.465 -12.002 3.911 1.00 96.31 396 PRO A N 1
ATOM 3089 C CA . PRO A 1 396 ? -13.628 -13.432 4.208 1.00 96.31 396 PRO A CA 1
ATOM 3090 C C . PRO A 1 396 ? -14.947 -14.021 3.672 1.00 96.31 396 PRO A C 1
ATOM 3092 O O . PRO A 1 396 ? -15.095 -15.234 3.565 1.00 96.31 396 PRO A O 1
ATOM 3095 N N . ASP A 1 397 ? -15.904 -13.166 3.309 1.00 96.00 397 ASP A N 1
ATOM 3096 C CA . ASP A 1 397 ? -17.178 -13.511 2.669 1.00 96.00 397 ASP A CA 1
ATOM 3097 C C . ASP A 1 397 ? -17.082 -13.661 1.131 1.00 96.00 397 ASP A C 1
ATOM 3099 O O . ASP A 1 397 ? -18.071 -13.993 0.462 1.00 96.00 397 ASP A O 1
ATOM 3103 N N . GLY A 1 398 ? -15.893 -13.436 0.564 1.00 96.81 398 GLY A N 1
ATOM 3104 C CA . GLY A 1 398 ? -15.605 -13.552 -0.862 1.00 96.81 398 GLY A CA 1
ATOM 3105 C C . GLY A 1 398 ? -16.041 -12.350 -1.704 1.00 96.81 398 GLY A C 1
ATOM 3106 O O . GLY A 1 398 ? -16.000 -12.447 -2.934 1.00 96.81 398 GLY A O 1
ATOM 3107 N N . TYR A 1 399 ? -16.467 -11.239 -1.095 1.00 98.06 399 TYR A N 1
ATOM 3108 C CA . TYR A 1 399 ? -16.708 -9.978 -1.805 1.00 98.06 399 TYR A CA 1
ATOM 3109 C C . TYR A 1 399 ? -15.444 -9.115 -1.863 1.00 98.06 399 TYR A C 1
ATOM 3111 O O . TYR A 1 399 ? -14.526 -9.279 -1.061 1.00 98.06 399 TYR A O 1
ATOM 3119 N N . LEU A 1 400 ? -15.407 -8.169 -2.802 1.00 98.44 400 LEU A N 1
ATOM 3120 C CA . LEU A 1 400 ? -14.381 -7.126 -2.822 1.00 98.44 400 LEU A CA 1
ATOM 3121 C C . LEU A 1 400 ? -14.848 -5.930 -1.996 1.00 98.44 400 LEU A C 1
ATOM 3123 O O . LEU A 1 400 ? -15.964 -5.441 -2.180 1.00 98.44 400 LEU A O 1
ATOM 3127 N N . TYR A 1 401 ? -13.976 -5.449 -1.123 1.00 98.75 401 TYR A N 1
ATOM 3128 C CA . TYR A 1 401 ? -14.146 -4.236 -0.343 1.00 98.75 401 TYR A CA 1
ATOM 3129 C C . TYR A 1 401 ? -13.215 -3.165 -0.898 1.00 98.75 401 TYR A C 1
ATOM 3131 O O . TYR A 1 401 ? -12.041 -3.432 -1.139 1.00 98.75 401 TYR A O 1
ATOM 3139 N N . VAL A 1 402 ? -13.752 -1.972 -1.132 1.00 98.75 402 VAL A N 1
ATOM 3140 C CA . VAL A 1 402 ? -13.046 -0.855 -1.761 1.00 98.75 402 VAL A CA 1
ATOM 3141 C C . VAL A 1 402 ? -13.129 0.358 -0.851 1.00 98.75 402 VAL A C 1
ATOM 3143 O O . VAL A 1 402 ? -14.223 0.816 -0.520 1.00 98.75 402 VAL A O 1
ATOM 3146 N N . LEU A 1 403 ? -11.973 0.880 -0.462 1.00 98.62 403 LEU A N 1
ATOM 3147 C CA . LEU A 1 403 ? -11.840 2.054 0.387 1.00 98.62 403 LEU A CA 1
ATOM 3148 C C . LEU A 1 403 ? -11.550 3.285 -0.477 1.00 98.62 403 LEU A C 1
ATOM 3150 O O . LEU A 1 403 ? -10.582 3.290 -1.244 1.00 98.62 403 LEU A O 1
ATOM 3154 N N . THR A 1 404 ? -12.373 4.327 -0.364 1.00 98.12 404 THR A N 1
ATOM 3155 C CA . THR A 1 404 ? -12.101 5.622 -1.011 1.00 98.12 404 THR A CA 1
ATOM 3156 C C . THR A 1 404 ? -11.199 6.500 -0.137 1.00 98.12 404 THR A C 1
ATOM 3158 O O . THR A 1 404 ? -11.159 6.304 1.071 1.00 98.12 404 THR A O 1
ATOM 3161 N N . GLU A 1 405 ? -10.519 7.494 -0.712 1.00 94.38 405 GLU A N 1
ATOM 3162 C CA . GLU A 1 405 ? -9.726 8.485 0.042 1.00 94.38 405 GLU A CA 1
ATOM 3163 C C . GLU A 1 405 ? -10.090 9.917 -0.355 1.00 94.38 405 GLU A C 1
ATOM 3165 O O . GLU A 1 405 ? -9.577 10.464 -1.327 1.00 94.38 405 GLU A O 1
ATOM 3170 N N . GLU A 1 406 ? -10.943 10.510 0.467 1.00 92.69 406 GLU A N 1
ATOM 3171 C CA . GLU A 1 406 ? -11.481 11.869 0.439 1.00 92.69 406 GLU A CA 1
ATOM 3172 C C . GLU A 1 406 ? -11.740 12.336 1.894 1.00 92.69 406 GLU A C 1
ATOM 3174 O O . GLU A 1 406 ? -11.693 11.525 2.829 1.00 92.69 406 GLU A O 1
ATOM 3179 N N . ASP A 1 407 ? -12.118 13.605 2.089 1.00 90.56 407 ASP A N 1
ATOM 3180 C CA . ASP A 1 407 ? -12.533 14.147 3.401 1.00 90.56 407 ASP A CA 1
ATOM 3181 C C . ASP A 1 407 ? -13.739 13.397 4.004 1.00 90.56 407 ASP A C 1
ATOM 3183 O O . ASP A 1 407 ? -13.835 13.214 5.214 1.00 90.56 407 ASP A O 1
ATOM 3187 N N . ASN A 1 408 ? -14.676 12.962 3.153 1.00 91.81 408 ASN A N 1
ATOM 3188 C CA . ASN A 1 408 ? -15.821 12.132 3.532 1.00 91.81 408 ASN A CA 1
ATOM 3189 C C . ASN A 1 408 ? -15.781 10.831 2.731 1.00 91.81 408 ASN A C 1
ATOM 3191 O O . ASN A 1 408 ? -16.422 10.705 1.688 1.00 91.81 408 ASN A O 1
ATOM 3195 N N . SER A 1 409 ? -14.988 9.884 3.211 1.00 96.25 409 SER A N 1
ATOM 3196 C CA . SER A 1 409 ? -14.754 8.604 2.557 1.00 96.25 409 SER A CA 1
ATOM 3197 C C . SER A 1 409 ? -15.766 7.539 2.947 1.00 96.25 409 SER A C 1
ATOM 3199 O O . SER A 1 409 ? -16.411 7.590 4.001 1.00 96.25 409 SER A O 1
ATOM 3201 N N . VAL A 1 410 ? -15.864 6.533 2.082 1.00 97.56 410 VAL A N 1
ATOM 3202 C CA . VAL A 1 410 ? -16.734 5.374 2.235 1.00 97.56 410 VAL A CA 1
ATOM 3203 C C . VAL A 1 410 ? -15.942 4.080 2.096 1.00 97.56 410 VAL A C 1
ATOM 3205 O O . VAL A 1 410 ? -15.029 3.968 1.274 1.00 97.56 410 VAL A O 1
ATOM 3208 N N . LEU A 1 411 ? -16.343 3.077 2.876 1.00 98.62 411 LEU A N 1
ATOM 3209 C CA . LEU A 1 411 ? -16.007 1.687 2.588 1.00 98.62 411 LEU A CA 1
ATOM 3210 C C . LEU A 1 411 ? -17.144 1.097 1.756 1.00 98.62 411 LEU A C 1
ATOM 3212 O O . LEU A 1 411 ? -18.290 1.042 2.206 1.00 98.62 411 LEU A O 1
ATOM 3216 N N . LEU A 1 412 ? -16.828 0.653 0.548 1.00 98.56 412 LEU A N 1
ATOM 3217 C CA . LEU A 1 412 ? -17.766 0.044 -0.385 1.00 98.56 412 LEU A CA 1
ATOM 3218 C C . LEU A 1 412 ? -17.574 -1.471 -0.401 1.00 98.56 412 LEU A C 1
ATOM 3220 O O . LEU A 1 412 ? -16.452 -1.955 -0.293 1.00 98.56 412 LEU A O 1
ATOM 3224 N N . ARG A 1 413 ? -18.653 -2.219 -0.623 1.00 98.31 413 ARG A N 1
ATOM 3225 C CA . ARG A 1 413 ? -18.620 -3.646 -0.953 1.00 98.31 413 ARG A CA 1
ATOM 3226 C C . ARG A 1 413 ? -19.178 -3.869 -2.350 1.00 98.31 413 ARG A C 1
ATOM 3228 O O . ARG A 1 413 ? -20.270 -3.397 -2.667 1.00 98.31 413 ARG A O 1
ATOM 3235 N N . ILE A 1 414 ? -18.441 -4.599 -3.177 1.00 97.75 414 ILE A N 1
ATOM 3236 C CA . ILE A 1 414 ? -18.865 -5.001 -4.516 1.00 97.75 414 ILE A CA 1
ATOM 3237 C C . ILE A 1 414 ? -19.479 -6.393 -4.433 1.00 97.75 414 ILE A C 1
ATOM 3239 O O . ILE A 1 414 ? -18.831 -7.360 -4.041 1.00 97.75 414 ILE A O 1
ATOM 3243 N N . GLU A 1 415 ? -20.732 -6.490 -4.852 1.00 94.19 415 GLU A N 1
ATOM 3244 C CA . GLU A 1 415 ? -21.523 -7.711 -4.855 1.00 94.19 415 GLU A CA 1
ATOM 3245 C C . GLU A 1 415 ? -22.036 -8.015 -6.267 1.00 94.19 415 GLU A C 1
ATOM 3247 O O . GLU A 1 415 ? -22.232 -7.097 -7.073 1.00 94.19 415 GLU A O 1
ATOM 3252 N N . PRO A 1 416 ? -22.306 -9.283 -6.607 1.00 90.69 416 PRO A N 1
ATOM 3253 C CA . PRO A 1 416 ? -23.045 -9.604 -7.808 1.00 90.69 416 PRO A CA 1
ATOM 3254 C C . PRO A 1 416 ? -24.390 -8.894 -7.743 1.00 90.69 416 PRO A C 1
ATOM 3256 O O . PRO A 1 416 ? -25.145 -9.052 -6.778 1.00 90.69 416 PRO A O 1
ATOM 3259 N N . ALA A 1 417 ? -24.740 -8.148 -8.790 1.00 83.44 417 ALA A N 1
ATOM 3260 C CA . ALA A 1 417 ? -26.131 -7.780 -8.976 1.00 83.44 417 ALA A CA 1
ATOM 3261 C C . ALA A 1 417 ? -26.858 -9.066 -9.382 1.00 83.44 417 ALA A C 1
ATOM 3263 O O . ALA A 1 417 ? -27.000 -9.359 -10.574 1.00 83.44 417 ALA A O 1
ATOM 3264 N N . ARG A 1 418 ? -27.260 -9.877 -8.388 1.00 66.50 418 ARG A N 1
ATOM 3265 C CA . ARG A 1 418 ? -28.169 -11.005 -8.615 1.00 66.50 418 ARG A CA 1
ATOM 3266 C C . ARG A 1 418 ? -29.294 -10.459 -9.474 1.00 66.50 418 ARG A C 1
ATOM 3268 O O . ARG A 1 418 ? -29.765 -9.349 -9.209 1.00 66.50 418 ARG A O 1
ATOM 3275 N N . ALA A 1 419 ? -29.634 -11.180 -10.545 1.00 44.06 419 ALA A N 1
ATOM 3276 C CA . ALA A 1 419 ? -30.712 -10.775 -11.428 1.00 44.06 419 ALA A CA 1
ATOM 3277 C C . ALA A 1 419 ? -31.866 -10.309 -10.545 1.00 44.06 419 ALA A C 1
ATOM 3279 O O . ALA A 1 419 ? -32.327 -11.070 -9.698 1.00 44.06 419 ALA A O 1
ATOM 3280 N N . ILE A 1 420 ? -32.241 -9.036 -10.665 1.00 39.81 420 ILE A N 1
ATOM 3281 C CA . ILE A 1 420 ? -33.461 -8.546 -10.048 1.00 39.81 420 ILE A CA 1
ATOM 3282 C C . ILE A 1 420 ? -34.556 -9.407 -10.677 1.00 39.81 420 ILE A C 1
ATOM 3284 O O . ILE A 1 420 ? -34.938 -9.169 -11.820 1.00 39.81 420 ILE A O 1
ATOM 3288 N N . THR A 1 421 ? -34.971 -10.472 -9.995 1.00 39.94 421 THR A N 1
ATOM 3289 C CA . THR A 1 421 ? -36.112 -11.282 -10.416 1.00 39.94 421 THR A CA 1
ATOM 3290 C C . THR A 1 421 ? -37.408 -10.535 -10.136 1.00 39.94 421 THR A C 1
ATOM 3292 O O . THR A 1 421 ? -38.424 -10.872 -10.729 1.00 39.94 421 THR A O 1
ATOM 3295 N N . GLU A 1 422 ? -37.372 -9.481 -9.310 1.00 31.12 422 GLU A N 1
ATOM 3296 C CA . GLU A 1 422 ? -38.536 -8.669 -8.964 1.00 31.12 422 GLU A CA 1
ATOM 3297 C C . GLU A 1 422 ? -38.161 -7.187 -8.805 1.00 31.12 422 GLU A C 1
ATOM 3299 O O . GLU A 1 422 ? -37.454 -6.796 -7.878 1.00 31.12 422 GLU A O 1
ATOM 3304 N N . TRP A 1 423 ? -38.631 -6.348 -9.731 1.00 34.56 423 TRP A N 1
ATOM 3305 C CA . TRP A 1 423 ? -38.782 -4.911 -9.486 1.00 34.56 423 TRP A CA 1
ATOM 3306 C C . TRP A 1 423 ? -40.084 -4.694 -8.694 1.00 34.56 423 TRP A C 1
ATOM 3308 O O . TRP A 1 423 ? -41.095 -5.304 -9.058 1.00 34.56 423 TRP A O 1
ATOM 3318 N N . PRO A 1 424 ? -40.140 -3.792 -7.694 1.00 35.78 424 PRO A N 1
ATOM 3319 C CA . PRO A 1 424 ? -41.418 -3.287 -7.205 1.00 35.78 424 PRO A CA 1
ATOM 3320 C C . PRO A 1 424 ? -42.077 -2.500 -8.347 1.00 35.78 424 PRO A C 1
ATOM 3322 O O . PRO A 1 424 ? -41.585 -1.432 -8.709 1.00 35.78 424 PRO A O 1
ATOM 3325 N N . GLY A 1 425 ? -43.148 -3.034 -8.950 1.00 43.34 425 GLY A N 1
ATOM 3326 C CA . GLY A 1 425 ? -43.935 -2.281 -9.937 1.00 43.34 425 GLY A CA 1
ATOM 3327 C C . GLY A 1 425 ? -44.521 -3.002 -11.156 1.00 43.34 425 GLY A C 1
ATOM 3328 O O . GLY A 1 425 ? -45.309 -2.359 -11.840 1.00 43.34 425 GLY A O 1
ATOM 3329 N N . THR A 1 426 ? -44.290 -4.309 -11.387 1.00 35.66 426 THR A N 1
ATOM 3330 C CA . THR A 1 426 ? -44.935 -5.118 -12.477 1.00 35.66 426 THR A CA 1
ATOM 3331 C C . THR A 1 426 ? -44.509 -4.690 -13.914 1.00 35.66 426 THR A C 1
ATOM 3333 O O . THR A 1 426 ? -44.132 -3.545 -14.112 1.00 35.66 426 THR A O 1
ATOM 3336 N N . ILE A 1 427 ? -44.464 -5.463 -15.018 1.00 39.38 427 ILE A N 1
ATOM 3337 C CA . ILE A 1 427 ? -44.959 -6.767 -15.555 1.00 39.38 427 ILE A CA 1
ATOM 3338 C C . ILE A 1 427 ? -43.849 -7.210 -16.576 1.00 39.38 427 ILE A C 1
ATOM 3340 O O . ILE A 1 427 ? -43.131 -6.341 -17.061 1.00 39.38 427 ILE A O 1
ATOM 3344 N N . VAL A 1 428 ? -43.526 -8.457 -16.955 1.00 35.31 428 VAL A N 1
ATOM 3345 C CA . VAL A 1 428 ? -44.260 -9.564 -17.613 1.00 35.31 428 VAL A CA 1
ATOM 3346 C C . VAL A 1 428 ? -43.378 -10.822 -17.489 1.00 35.31 428 VAL A C 1
ATOM 3348 O O . VAL A 1 428 ? -42.153 -10.684 -17.554 1.00 35.31 428 VAL A O 1
ATOM 3351 N N . PRO A 1 429 ? -43.930 -12.045 -17.340 1.00 36.97 429 PRO A N 1
ATOM 3352 C CA . PRO A 1 429 ? -43.120 -13.251 -17.450 1.00 36.97 429 PRO A CA 1
ATOM 3353 C C . PRO A 1 429 ? -42.428 -13.231 -18.808 1.00 36.97 429 PRO A C 1
ATOM 3355 O O . PRO A 1 429 ? -43.094 -13.070 -19.832 1.00 36.97 429 PRO A O 1
ATOM 3358 N N . ALA A 1 430 ? -41.111 -13.421 -18.837 1.00 36.22 430 ALA A N 1
ATOM 3359 C CA . ALA A 1 430 ? -40.475 -13.825 -20.073 1.00 36.22 430 ALA A CA 1
ATOM 3360 C C . ALA A 1 430 ? -41.129 -15.151 -20.476 1.00 36.22 430 ALA A C 1
ATOM 3362 O O . ALA A 1 430 ? -40.795 -16.216 -19.953 1.00 36.22 430 ALA A O 1
ATOM 3363 N N . VAL A 1 431 ? -42.082 -15.085 -21.408 1.00 40.03 431 VAL A N 1
ATOM 3364 C CA . VAL A 1 431 ? -42.294 -16.184 -22.334 1.00 40.03 431 VAL A CA 1
ATOM 3365 C C . VAL A 1 431 ? -40.901 -16.418 -22.886 1.00 40.03 431 VAL A C 1
ATOM 3367 O O . VAL A 1 431 ? -40.346 -15.540 -23.549 1.00 40.03 431 VAL A O 1
ATOM 3370 N N . ARG A 1 432 ? -40.277 -17.548 -22.527 1.00 40.25 432 ARG A N 1
ATOM 3371 C CA . ARG A 1 432 ? -39.138 -18.028 -23.300 1.00 40.25 432 ARG A CA 1
ATOM 3372 C C . ARG A 1 432 ? -39.622 -17.954 -24.733 1.00 40.25 432 ARG A C 1
ATOM 3374 O O . ARG A 1 432 ? -40.586 -18.642 -25.068 1.00 40.25 432 ARG A O 1
ATOM 3381 N N . LEU A 1 433 ? -39.003 -17.106 -25.546 1.00 39.38 433 LEU A N 1
ATOM 3382 C CA . LEU A 1 433 ? -39.087 -17.296 -26.974 1.00 39.38 433 LEU A CA 1
ATOM 3383 C C . LEU A 1 433 ? -38.519 -18.700 -27.186 1.00 39.38 433 LEU A C 1
ATOM 3385 O O . LEU A 1 433 ? -37.312 -18.899 -27.258 1.00 39.38 433 LEU A O 1
ATOM 3389 N N . ASN A 1 434 ? -39.411 -19.686 -27.268 1.00 45.12 434 ASN A N 1
ATOM 3390 C CA . ASN A 1 434 ? -39.208 -20.890 -28.052 1.00 45.12 434 ASN A CA 1
ATOM 3391 C C . ASN A 1 434 ? -39.197 -20.470 -29.534 1.00 45.12 434 ASN A C 1
ATOM 3393 O O . ASN A 1 434 ? -39.874 -21.074 -30.361 1.00 45.12 434 ASN A O 1
ATOM 3397 N N . GLU A 1 435 ? -38.471 -19.401 -29.871 1.00 43.22 435 GLU A N 1
ATOM 3398 C CA . GLU A 1 435 ? -38.030 -19.199 -31.230 1.00 43.22 435 GLU A CA 1
ATOM 3399 C C . GLU A 1 435 ? -37.150 -20.401 -31.518 1.00 43.22 435 GLU A C 1
ATOM 3401 O O . GLU A 1 435 ? -36.192 -20.694 -30.793 1.00 43.22 435 GLU A O 1
ATOM 3406 N N . ALA A 1 436 ? -37.593 -21.174 -32.507 1.00 38.84 436 ALA A N 1
ATOM 3407 C CA . ALA A 1 436 ? -36.891 -22.339 -32.983 1.00 38.84 436 ALA A CA 1
ATOM 3408 C C . ALA A 1 436 ? -35.413 -21.975 -33.118 1.00 38.84 436 ALA A C 1
ATOM 3410 O O . ALA A 1 436 ? -35.068 -20.958 -33.724 1.00 38.84 436 ALA A O 1
ATOM 3411 N N . ARG A 1 437 ? -34.538 -22.804 -32.536 1.00 46.44 437 ARG A N 1
ATOM 3412 C CA . ARG A 1 437 ? -33.133 -22.803 -32.932 1.00 46.44 437 ARG A CA 1
ATOM 3413 C C . ARG A 1 437 ? -33.147 -22.857 -34.456 1.00 46.44 437 ARG A C 1
ATOM 3415 O O . ARG A 1 437 ? -33.637 -23.838 -35.005 1.00 46.44 437 ARG A O 1
ATOM 3422 N N . ILE A 1 438 ? -32.698 -21.792 -35.116 1.00 47.84 438 ILE A N 1
ATOM 3423 C CA . ILE A 1 438 ? -32.466 -21.841 -36.554 1.00 47.84 438 ILE A CA 1
ATOM 3424 C C . ILE A 1 438 ? -31.450 -22.962 -36.729 1.00 47.84 438 ILE A C 1
ATOM 3426 O O . ILE A 1 438 ? -30.336 -22.870 -36.204 1.00 47.84 438 ILE A O 1
ATOM 3430 N N . GLU A 1 439 ? -31.873 -24.059 -37.350 1.00 50.06 439 GLU A N 1
ATOM 3431 C CA . GLU A 1 439 ? -30.955 -25.139 -37.664 1.00 50.06 439 GLU A CA 1
ATOM 3432 C C . GLU A 1 439 ? -29.883 -24.580 -38.606 1.00 50.06 439 GLU A C 1
ATOM 3434 O O . GLU A 1 439 ? -30.215 -23.826 -39.528 1.00 50.06 439 GLU A O 1
ATOM 3439 N N . PRO A 1 440 ? -28.595 -24.881 -38.365 1.00 52.44 440 PRO A N 1
ATOM 3440 C CA . PRO A 1 440 ? -27.539 -24.488 -39.283 1.00 52.44 440 PRO A CA 1
ATOM 3441 C C . PRO A 1 440 ? -27.888 -24.949 -40.699 1.00 52.44 440 PRO A C 1
ATOM 3443 O O . PRO A 1 440 ? -28.387 -26.060 -40.881 1.00 52.44 440 PRO A O 1
ATOM 3446 N N . LEU A 1 441 ? -27.607 -24.115 -41.703 1.00 56.59 441 LEU A N 1
ATOM 3447 C CA . LEU A 1 441 ? -27.743 -24.543 -43.093 1.00 56.59 441 LEU A CA 1
ATOM 3448 C C . LEU A 1 441 ? -26.858 -25.780 -43.309 1.00 56.59 441 LEU A C 1
ATOM 3450 O O . LEU A 1 441 ? -25.650 -25.688 -43.060 1.00 56.59 441 LEU A O 1
ATOM 3454 N N . PRO A 1 442 ? -27.416 -26.915 -43.769 1.00 64.94 442 PRO A N 1
ATOM 3455 C CA . PRO A 1 442 ? -26.615 -28.104 -44.014 1.00 64.94 442 PRO A CA 1
ATOM 3456 C C . PRO A 1 442 ? -25.552 -27.792 -45.069 1.00 64.94 442 PRO A C 1
ATOM 3458 O O . PRO A 1 442 ? -25.825 -27.026 -45.995 1.00 64.94 442 PRO A O 1
ATOM 3461 N N . GLU A 1 443 ? -24.360 -28.387 -44.942 1.00 62.41 443 GLU A N 1
ATOM 3462 C CA . GLU A 1 443 ? -23.195 -28.138 -45.819 1.00 62.41 443 GLU A CA 1
ATOM 3463 C C . GLU A 1 443 ? -23.524 -28.278 -47.318 1.00 62.41 443 GLU A C 1
ATOM 3465 O O . GLU A 1 443 ? -22.962 -27.575 -48.157 1.00 62.41 443 GLU A O 1
ATOM 3470 N N . SER A 1 444 ? -24.511 -29.115 -47.658 1.00 68.62 444 SER A N 1
ATOM 3471 C CA . SER A 1 444 ? -25.056 -29.272 -49.014 1.00 68.62 444 SER A CA 1
ATOM 3472 C C . SER A 1 444 ? -25.667 -27.997 -49.610 1.00 68.62 444 SER A C 1
ATOM 3474 O O . SER A 1 444 ? -25.914 -27.941 -50.809 1.00 68.62 444 SER A O 1
ATOM 3476 N N . SER A 1 445 ? -25.955 -26.999 -48.777 1.00 69.31 445 SER A N 1
ATOM 3477 C CA . SER A 1 445 ? -26.617 -25.740 -49.145 1.00 69.31 445 SER A CA 1
ATOM 3478 C C . SER A 1 445 ? -25.629 -24.582 -49.294 1.00 69.31 445 SER A C 1
ATOM 3480 O O . SER A 1 445 ? -26.047 -23.454 -49.548 1.00 69.31 445 SER A O 1
ATOM 3482 N N . TRP A 1 446 ? -24.338 -24.831 -49.062 1.00 73.50 446 TRP A N 1
ATOM 3483 C CA . TRP A 1 446 ? -23.300 -23.806 -49.107 1.00 73.50 446 TRP A CA 1
ATOM 3484 C C . TRP A 1 446 ? -22.885 -23.521 -50.552 1.00 73.50 446 TRP A C 1
ATOM 3486 O O . TRP A 1 446 ? -22.870 -24.418 -51.397 1.00 73.50 446 TRP A O 1
ATOM 3496 N N . THR A 1 447 ? -22.519 -22.274 -50.842 1.00 77.25 447 THR A N 1
ATOM 3497 C CA . THR A 1 447 ? -21.944 -21.910 -52.144 1.00 77.25 447 THR A CA 1
ATOM 3498 C C . THR A 1 447 ? -20.512 -22.436 -52.278 1.00 77.25 447 THR A C 1
ATOM 3500 O O . THR A 1 447 ? -19.841 -22.724 -51.283 1.00 77.25 447 THR A O 1
ATOM 3503 N N . ALA A 1 448 ? -20.010 -22.524 -53.512 1.00 71.56 448 ALA A N 1
ATOM 3504 C CA . ALA A 1 448 ? -18.634 -22.952 -53.775 1.00 71.56 448 ALA A CA 1
ATOM 3505 C C . ALA A 1 448 ? -17.590 -22.063 -53.064 1.00 71.56 448 ALA A C 1
ATOM 3507 O O . ALA A 1 448 ? -16.588 -22.568 -52.552 1.00 71.56 448 ALA A O 1
ATOM 3508 N N . ASP A 1 449 ? -17.852 -20.758 -52.953 1.00 66.62 449 ASP A N 1
ATOM 3509 C CA . ASP A 1 449 ? -16.969 -19.816 -52.255 1.00 66.62 449 ASP A CA 1
ATOM 3510 C C . ASP A 1 449 ? -16.947 -20.075 -50.742 1.00 66.62 449 ASP A C 1
ATOM 3512 O O . ASP A 1 449 ? -15.879 -20.125 -50.130 1.00 66.62 449 ASP A O 1
ATOM 3516 N N . GLN A 1 450 ? -18.111 -20.338 -50.136 1.00 64.12 450 GLN A N 1
ATOM 3517 C CA . GLN A 1 450 ? -18.225 -20.687 -48.714 1.00 64.12 450 GLN A CA 1
ATOM 3518 C C . GLN A 1 450 ? -17.499 -21.999 -48.390 1.00 64.12 450 GLN A C 1
ATOM 3520 O O . GLN A 1 450 ? -16.790 -22.083 -47.386 1.00 64.12 450 GLN A O 1
ATOM 3525 N N . GLN A 1 451 ? -17.622 -23.003 -49.261 1.00 68.31 451 GLN A N 1
ATOM 3526 C CA . GLN A 1 451 ? -16.906 -24.276 -49.130 1.00 68.31 451 GLN A CA 1
ATOM 3527 C C . GLN A 1 451 ? -15.386 -24.092 -49.258 1.00 68.31 451 GLN A C 1
ATOM 3529 O O . GLN A 1 451 ? -14.623 -24.677 -48.489 1.00 68.31 451 GLN A O 1
ATOM 3534 N N . THR A 1 452 ? -14.939 -23.231 -50.176 1.00 66.69 452 THR A N 1
ATOM 3535 C CA . THR A 1 452 ? -13.514 -22.926 -50.387 1.00 66.69 452 THR A CA 1
ATOM 3536 C C . THR A 1 452 ? -12.902 -22.210 -49.182 1.00 66.69 452 THR A C 1
ATOM 3538 O O . THR A 1 452 ? -11.800 -22.551 -48.745 1.00 66.69 452 THR A O 1
ATOM 3541 N N . VAL A 1 453 ? -13.622 -21.247 -48.598 1.00 59.41 453 VAL A N 1
ATOM 3542 C CA . VAL A 1 453 ? -13.200 -20.560 -47.369 1.00 59.41 453 VAL A CA 1
ATOM 3543 C C . VAL A 1 453 ? -13.145 -21.539 -46.201 1.00 59.41 453 VAL A C 1
ATOM 3545 O O . VAL A 1 453 ? -12.131 -21.582 -45.508 1.00 59.41 453 VAL A O 1
ATOM 3548 N N . ALA A 1 454 ? -14.173 -22.371 -46.014 1.00 61.16 454 ALA A N 1
ATOM 3549 C CA . ALA A 1 454 ? -14.178 -23.391 -44.968 1.00 61.16 454 ALA A CA 1
ATOM 3550 C C . ALA A 1 454 ? -12.947 -24.307 -45.075 1.00 61.16 454 ALA A C 1
ATOM 3552 O O . ALA A 1 454 ? -12.193 -24.431 -44.111 1.00 61.16 454 ALA A O 1
ATOM 3553 N N . ALA A 1 455 ? -12.671 -24.835 -46.273 1.00 62.22 455 ALA A N 1
ATOM 3554 C CA . ALA A 1 455 ? -11.528 -25.708 -46.537 1.00 62.22 455 ALA A CA 1
ATOM 3555 C C . ALA A 1 455 ? -10.167 -25.049 -46.234 1.00 62.22 455 ALA A C 1
ATOM 3557 O O . ALA A 1 455 ? -9.242 -25.728 -45.789 1.00 62.22 455 ALA A O 1
ATOM 3558 N N . LYS A 1 456 ? -10.044 -23.726 -46.422 1.00 57.25 456 LYS A N 1
ATOM 3559 C CA . LYS A 1 456 ? -8.817 -22.961 -46.137 1.00 57.25 456 LYS A CA 1
ATOM 3560 C C . LYS A 1 456 ? -8.499 -22.861 -44.639 1.00 57.25 456 LYS A C 1
ATOM 3562 O O . LYS A 1 456 ? -7.328 -22.754 -44.282 1.00 57.25 456 LYS A O 1
ATOM 3567 N N . TYR A 1 457 ? -9.515 -22.896 -43.774 1.00 51.28 457 TYR A N 1
ATOM 3568 C CA . TYR A 1 457 ? -9.372 -22.725 -42.320 1.00 51.28 457 TYR A CA 1
ATOM 3569 C C . TYR A 1 457 ? -9.560 -24.023 -41.518 1.00 51.28 457 TYR A C 1
ATOM 3571 O O . TYR A 1 457 ? -9.415 -24.015 -40.297 1.00 51.28 457 TYR A O 1
ATOM 3579 N N . THR A 1 458 ? -9.834 -25.147 -42.185 1.00 54.22 458 THR A N 1
ATOM 3580 C CA . THR A 1 458 ? -9.988 -26.468 -41.558 1.00 54.22 458 THR A CA 1
ATOM 3581 C C . THR A 1 458 ? -8.887 -27.439 -41.986 1.00 54.22 458 THR A C 1
ATOM 3583 O O . THR A 1 458 ? -9.161 -28.491 -42.563 1.00 54.22 458 THR A O 1
ATOM 3586 N N . SER A 1 459 ? -7.624 -27.148 -41.680 1.00 43.31 459 SER A N 1
ATOM 3587 C CA . SER A 1 459 ? -6.589 -28.188 -41.683 1.00 43.31 459 SER A CA 1
ATOM 3588 C C . SER A 1 459 ? -6.715 -29.032 -40.406 1.00 43.31 459 SER A C 1
ATOM 3590 O O . SER A 1 459 ? -6.110 -28.726 -39.384 1.00 43.31 459 SER A O 1
ATOM 3592 N N . GLY A 1 460 ? -7.538 -30.089 -40.440 1.00 55.31 460 GLY A N 1
ATOM 3593 C CA . GLY A 1 460 ? -7.621 -31.054 -39.326 1.00 55.31 460 GLY A CA 1
ATOM 3594 C C . GLY A 1 460 ? -9.001 -31.592 -38.936 1.00 55.31 460 GLY A C 1
ATOM 3595 O O . GLY A 1 460 ? -9.129 -32.170 -37.864 1.00 55.31 460 GLY A O 1
ATOM 3596 N N . GLY A 1 461 ? -10.032 -31.445 -39.775 1.00 48.84 461 GLY A N 1
ATOM 3597 C CA . GLY A 1 461 ? -11.213 -32.320 -39.700 1.00 48.84 461 GLY A CA 1
ATOM 3598 C C . GLY A 1 461 ? -12.197 -32.097 -38.543 1.00 48.84 461 GLY A C 1
ATOM 3599 O O . GLY A 1 461 ? -12.898 -33.035 -38.172 1.00 48.84 461 GLY A O 1
ATOM 3600 N N . ASN A 1 462 ? -12.313 -30.886 -37.988 1.00 51.25 462 ASN A N 1
ATOM 3601 C CA . ASN A 1 462 ? -13.441 -30.553 -37.107 1.00 51.25 462 ASN A CA 1
ATOM 3602 C C . ASN A 1 462 ? -14.037 -29.178 -37.454 1.00 51.25 462 ASN A C 1
ATOM 3604 O O . ASN A 1 462 ? -13.604 -28.144 -36.948 1.00 51.25 462 ASN A O 1
ATOM 3608 N N . SER A 1 463 ? -15.031 -29.175 -38.346 1.00 50.41 463 SER A N 1
ATOM 3609 C CA . SER A 1 463 ? -15.704 -27.987 -38.897 1.00 50.41 463 SER A CA 1
ATOM 3610 C C . SER A 1 463 ? -16.636 -27.265 -37.911 1.00 50.41 463 SER A C 1
ATOM 3612 O O . SER A 1 463 ? -17.173 -26.207 -38.235 1.00 50.41 463 SER A O 1
ATOM 3614 N N . ARG A 1 464 ? -16.817 -27.785 -36.690 1.00 49.59 464 ARG A N 1
ATOM 3615 C CA . ARG A 1 464 ? -17.911 -27.357 -35.806 1.00 49.59 464 ARG A CA 1
ATOM 3616 C C . ARG A 1 464 ? -17.744 -25.983 -35.153 1.00 49.59 464 ARG A C 1
ATOM 3618 O O . ARG A 1 464 ? -18.741 -25.324 -34.914 1.00 49.59 464 ARG A O 1
ATOM 3625 N N . ASN A 1 465 ? -16.525 -25.502 -34.904 1.00 49.62 465 ASN A N 1
ATOM 3626 C CA . ASN A 1 465 ? -16.354 -24.301 -34.065 1.00 49.62 465 ASN A CA 1
ATOM 3627 C C . ASN A 1 465 ? -16.135 -22.985 -34.826 1.00 49.62 465 ASN A C 1
ATOM 3629 O O . ASN A 1 465 ? -16.492 -21.922 -34.318 1.00 49.62 465 ASN A O 1
ATOM 3633 N N . VAL A 1 466 ? -15.570 -23.021 -36.034 1.00 45.19 466 VAL A N 1
ATOM 3634 C CA . VAL A 1 466 ? -15.198 -21.781 -36.741 1.00 45.19 466 VAL A CA 1
ATOM 3635 C C . VAL A 1 466 ? -16.389 -21.186 -37.502 1.00 45.19 466 VAL A C 1
ATOM 3637 O O . VAL A 1 466 ? -16.570 -19.973 -37.492 1.00 45.19 466 VAL A O 1
ATOM 3640 N N . LEU A 1 467 ? -17.261 -22.017 -38.085 1.00 48.16 467 LEU A N 1
ATOM 3641 C CA . LEU A 1 467 ? -18.413 -21.550 -38.871 1.00 48.16 467 LEU A CA 1
ATOM 3642 C C . LEU A 1 467 ? -19.712 -21.366 -38.066 1.00 48.16 467 LEU A C 1
ATOM 3644 O O . LEU A 1 467 ? -20.487 -20.471 -38.402 1.00 48.16 467 LEU A O 1
ATOM 3648 N N . GLU A 1 468 ? -19.934 -22.106 -36.969 1.00 48.88 468 GLU A N 1
ATOM 3649 C CA . GLU A 1 468 ? -21.121 -21.916 -36.100 1.00 48.88 468 GLU A CA 1
ATOM 3650 C C . GLU A 1 468 ? -21.153 -20.533 -35.419 1.00 48.88 468 GLU A C 1
ATOM 3652 O O . GLU A 1 468 ? -22.221 -20.034 -35.049 1.00 48.88 468 GLU A O 1
ATOM 3657 N N . THR A 1 469 ? -19.991 -19.884 -35.294 1.00 44.41 469 THR A N 1
ATOM 3658 C CA . THR A 1 469 ? -19.869 -18.525 -34.745 1.00 44.41 469 THR A CA 1
ATOM 3659 C C . THR A 1 469 ? -20.066 -17.444 -35.814 1.00 44.41 469 THR A C 1
ATOM 3661 O O . THR A 1 469 ? -20.491 -16.336 -35.493 1.00 44.41 469 THR A O 1
ATOM 3664 N N . LEU A 1 470 ? -19.804 -17.742 -37.093 1.00 47.78 470 LEU A N 1
ATOM 3665 C CA . LEU A 1 470 ? -19.686 -16.713 -38.133 1.00 47.78 470 LEU A CA 1
ATOM 3666 C C . LEU A 1 470 ? -20.957 -16.443 -38.946 1.00 47.78 470 LEU A C 1
ATOM 3668 O O . LEU A 1 470 ? -21.016 -15.412 -39.612 1.00 47.78 470 LEU A O 1
ATOM 3672 N N . ILE A 1 471 ? -21.999 -17.282 -38.890 1.00 51.81 471 ILE A N 1
ATOM 3673 C CA . ILE A 1 471 ? -23.220 -17.033 -39.676 1.00 51.81 471 ILE A CA 1
ATOM 3674 C C . ILE A 1 471 ? -24.473 -17.368 -38.867 1.00 51.81 471 ILE A C 1
ATOM 3676 O O . ILE A 1 471 ? -24.989 -18.480 -38.899 1.00 51.81 471 ILE A O 1
ATOM 3680 N N . ARG A 1 472 ? -25.015 -16.361 -38.173 1.00 52.88 472 ARG A N 1
ATOM 3681 C CA . ARG A 1 472 ? -26.415 -16.377 -37.703 1.00 52.88 472 ARG A CA 1
ATOM 3682 C C . ARG A 1 472 ? -27.328 -15.431 -38.479 1.00 52.88 472 ARG A C 1
ATOM 3684 O O . ARG A 1 472 ? -28.526 -15.428 -38.230 1.00 52.88 472 ARG A O 1
ATOM 3691 N N . GLN A 1 473 ? -26.788 -14.666 -39.434 1.00 49.72 473 GLN A N 1
ATOM 3692 C CA . GLN A 1 473 ? -27.560 -13.830 -40.355 1.00 49.72 473 GLN A CA 1
ATOM 3693 C C . GLN A 1 473 ? -26.927 -13.830 -41.760 1.00 49.72 473 GLN A C 1
ATOM 3695 O O . GLN A 1 473 ? -25.796 -13.362 -41.904 1.00 49.72 473 GLN A O 1
ATOM 3700 N N . PRO A 1 474 ? -27.636 -14.295 -42.808 1.00 49.00 474 PRO A N 1
ATOM 3701 C CA . PRO A 1 474 ? -27.114 -14.356 -44.180 1.00 49.00 474 PRO A CA 1
ATOM 3702 C C . PRO A 1 474 ? -26.604 -13.012 -44.726 1.00 49.00 474 PRO A C 1
ATOM 3704 O O . PRO A 1 474 ? -25.640 -12.974 -45.482 1.00 49.00 474 PRO A O 1
ATOM 3707 N N . ALA A 1 475 ? -27.190 -11.892 -44.288 1.00 52.84 475 ALA A N 1
ATOM 3708 C CA . ALA A 1 475 ? -26.764 -10.549 -44.687 1.00 52.84 475 ALA A CA 1
ATOM 3709 C C . ALA A 1 475 ? -25.382 -10.134 -44.134 1.00 52.84 475 ALA A C 1
ATOM 3711 O O . ALA A 1 475 ? -24.738 -9.250 -44.695 1.00 52.84 475 ALA A O 1
ATOM 3712 N N . LEU A 1 476 ? -24.922 -10.754 -43.040 1.00 46.94 476 LEU A N 1
ATOM 3713 C CA . LEU A 1 476 ? -23.613 -10.485 -42.432 1.00 46.94 476 LEU A CA 1
ATOM 3714 C C . LEU A 1 476 ? -22.490 -11.305 -43.074 1.00 46.94 476 LEU A C 1
ATOM 3716 O O . LEU A 1 476 ? -21.368 -10.812 -43.166 1.00 46.94 476 LEU A O 1
ATOM 3720 N N . ALA A 1 477 ? -22.794 -12.508 -43.572 1.00 51.16 477 ALA A N 1
ATOM 3721 C CA . ALA A 1 477 ? -21.816 -13.367 -44.238 1.00 51.16 477 ALA A CA 1
ATOM 3722 C C . ALA A 1 477 ? -21.167 -12.662 -45.445 1.00 51.16 477 ALA A C 1
ATOM 3724 O O . ALA A 1 477 ? -19.944 -12.620 -45.540 1.00 51.16 477 ALA A O 1
ATOM 3725 N N . ASN A 1 478 ? -21.976 -11.984 -46.268 1.00 48.94 478 ASN A N 1
ATOM 3726 C CA . ASN A 1 478 ? -21.520 -11.230 -47.447 1.00 48.94 478 ASN A CA 1
ATOM 3727 C C . ASN A 1 478 ? -20.713 -9.956 -47.112 1.00 48.94 478 ASN A C 1
ATOM 3729 O O . ASN A 1 478 ? -20.186 -9.308 -48.008 1.00 48.94 478 ASN A O 1
ATOM 3733 N N . ARG A 1 479 ? -20.662 -9.539 -45.839 1.00 49.34 479 ARG A N 1
ATOM 3734 C CA . ARG A 1 479 ? -19.880 -8.375 -45.381 1.00 49.34 479 ARG A CA 1
ATOM 3735 C C . ARG A 1 479 ? -18.543 -8.759 -44.762 1.00 49.34 479 ARG A C 1
ATOM 3737 O O . ARG A 1 479 ? -17.609 -7.969 -44.824 1.00 49.34 479 ARG A O 1
ATOM 3744 N N . VAL A 1 480 ? -18.475 -9.924 -44.120 1.00 46.19 480 VAL A N 1
ATOM 3745 C CA . VAL A 1 480 ? -17.257 -10.413 -43.454 1.00 46.19 480 VAL A CA 1
ATOM 3746 C C . VAL A 1 480 ? -16.332 -11.113 -44.455 1.00 46.19 480 VAL A C 1
ATOM 3748 O O . VAL A 1 480 ? -15.115 -11.078 -44.289 1.00 46.19 480 VAL A O 1
ATOM 3751 N N . PHE A 1 481 ? -16.898 -11.673 -45.526 1.00 51.03 481 PHE A N 1
ATOM 3752 C CA . PHE A 1 481 ? -16.164 -12.287 -46.628 1.00 51.03 481 PHE A CA 1
ATOM 3753 C C . PHE A 1 481 ? -16.743 -11.762 -47.955 1.00 51.03 481 PHE A C 1
ATOM 3755 O O . PHE A 1 481 ? -17.770 -12.285 -48.390 1.00 51.03 481 PHE A O 1
ATOM 3762 N N . PRO A 1 482 ? -16.184 -10.678 -48.530 1.00 44.62 482 PRO A N 1
ATOM 3763 C CA . PRO A 1 482 ? -16.639 -10.135 -49.809 1.00 44.62 482 PRO A CA 1
ATOM 3764 C C . PRO A 1 482 ? -16.326 -11.049 -50.996 1.00 44.62 482 PRO A C 1
ATOM 3766 O O . PRO A 1 482 ? -15.293 -11.761 -50.942 1.00 44.62 482 PRO A O 1
#